Protein AF-0000000068878937 (afdb_homodimer)

Organism: Cordyceps militaris (strain CM01) (NCBI:txid983644)

Secondary structure (DSSP, 8-state):
----EEPPPEEEEEE--SS-GGG-EEEEEEE-TT--GGG-EEEEETTEEEEEEE-TTT--EEEEEEEBSS-EEEEEEEEEE-SSEEEEEEEESS--SSPPS-SBSS-S--TTEEE-TTT---GGGTTTSPP--THHHHHSS---------SSS-HHHHSS--------------------------------/----EEPPPEEEEEE--SS-GGG-EEEEEEE-TT--GGG-EEEEETTEEEEEEE-TTT--EEEEEEEBSS-EEEEEEEEEE-SSEEEEEEEESS--SSPPS-SBSS-S--TTEEE-TTT---GGGTTTSPP--THHHHHSS---------SSS-HHHHSS--------------------------------

Nearest PDB structures (foldseek):
  7krj-assembly1_C  TM=7.757E-01  e=8.322E-11  Homo sapiens
  7l7i-assembly1_E  TM=9.088E-01  e=6.787E-09  Homo sapiens
  2cg9-assembly1_Y  TM=8.662E-01  e=3.992E-08  Saccharomyces cerevisiae
  2kmw-assembly1_A  TM=7.518E-01  e=2.095E-07  Arabidopsis thaliana
  4rzk-assembly1_B  TM=7.897E-01  e=1.081E-05  Saccharolobus solfataricus P2

Foldseek 3Di:
DPQPEDEFAKEKAAFAAQPDQLRGWMKIKTWDAQWDPVFWDWDDAQFKIWIWTAHPVVRHIYIDIAGFLGTFDPVPKDWDDDNTIIIIITGGPHHDLDDDPDGGNDPDDDPRYYYDPVPYDDSVCSVVDDDDDPVCVNVVVPPDPVVVCPVVPPVVVVVVPPPPPCPDPPDPPCPCPPPPPPPPPDPDPPDD/DPQPEDEFAKEKAAFAAQPDQLRGWMKIKTWDAQWDPVFWDWDDDQFKIWIWTAHPVVRHIYIDIAGFLGTFDPVPKDWDDDNTIIIIITGGPHHDLDDDPDGGNDPDDDPRYYYDPVPYDDSVCSVVDDDDDPVCVNVVVPPDCVVVCPVPPPVVVVVPPPPPPCPDDPDPPPPPPPPPPPPPDDDDPPDD

Structure (mmCIF, N/CA/C/O backbone):
data_AF-0000000068878937-model_v1
#
loop_
_entity.id
_entity.type
_entity.pdbx_description
1 polymer 'Hsp90 binding co-chaperone Sba1'
#
loop_
_atom_site.group_PDB
_atom_site.id
_atom_site.type_symbol
_atom_site.label_atom_id
_atom_site.label_alt_id
_atom_site.label_comp_id
_atom_site.label_asym_id
_atom_site.label_entity_id
_atom_site.label_seq_id
_atom_site.pdbx_PDB_ins_code
_atom_site.Cartn_x
_atom_site.Cartn_y
_atom_site.Cartn_z
_atom_site.occupancy
_atom_site.B_iso_or_equiv
_atom_site.auth_seq_id
_atom_site.auth_comp_id
_atom_site.auth_asym_id
_atom_site.auth_atom_id
_atom_site.pdbx_PDB_model_num
ATOM 1 N N . MET A 1 1 ? 14.227 -43.875 -1.81 1 42.5 1 MET A N 1
ATOM 2 C CA . MET A 1 1 ? 14.805 -42.656 -1.199 1 42.5 1 MET A CA 1
ATOM 3 C C . MET A 1 1 ? 13.727 -41.656 -0.838 1 42.5 1 MET A C 1
ATOM 5 O O . MET A 1 1 ? 12.727 -41.531 -1.551 1 42.5 1 MET A O 1
ATOM 9 N N . SER A 1 2 ? 13.266 -41.438 0.214 1 48.59 2 SER A N 1
ATOM 10 C CA . SER A 1 2 ? 12.219 -40.531 0.696 1 48.59 2 SER A CA 1
ATOM 11 C C . SER A 1 2 ? 12.266 -39.188 -0.007 1 48.59 2 SER A C 1
ATOM 13 O O . SER A 1 2 ? 13.297 -38.5 0.027 1 48.59 2 SER A O 1
ATOM 15 N N . THR A 1 3 ? 11.711 -39 -1.176 1 62.22 3 THR A N 1
ATOM 16 C CA . THR A 1 3 ? 11.898 -37.844 -2.02 1 62.22 3 THR A CA 1
ATOM 17 C C . THR A 1 3 ? 11.625 -36.562 -1.232 1 62.22 3 THR A C 1
ATOM 19 O O . THR A 1 3 ? 10.562 -36.406 -0.626 1 62.22 3 THR A O 1
ATOM 22 N N . GLU A 1 4 ? 12.688 -36.062 -0.602 1 82.06 4 GLU A N 1
ATOM 23 C CA . GLU A 1 4 ? 12.648 -34.812 0.145 1 82.06 4 GLU A CA 1
ATOM 24 C C . GLU A 1 4 ? 11.797 -33.75 -0.575 1 82.06 4 GLU A C 1
ATOM 26 O O . GLU A 1 4 ? 11.852 -33.656 -1.802 1 82.06 4 GLU A O 1
ATOM 31 N N . THR A 1 5 ? 10.672 -33.438 0.013 1 95.19 5 THR A N 1
ATOM 32 C CA . THR A 1 5 ? 9.758 -32.406 -0.514 1 95.19 5 THR A CA 1
ATOM 33 C C . THR A 1 5 ? 10.344 -31.016 -0.334 1 95.19 5 THR A C 1
ATOM 35 O O . THR A 1 5 ? 10.781 -30.656 0.76 1 95.19 5 THR A O 1
ATOM 38 N N . ALA A 1 6 ? 10.57 -30.344 -1.414 1 96.88 6 ALA A N 1
ATOM 39 C CA . ALA A 1 6 ? 11.094 -28.984 -1.376 1 96.88 6 ALA A CA 1
ATOM 40 C C . ALA A 1 6 ? 9.961 -27.953 -1.506 1 96.88 6 ALA A C 1
ATOM 42 O O . ALA A 1 6 ? 8.969 -28.203 -2.189 1 96.88 6 ALA A O 1
ATOM 43 N N . THR A 1 7 ? 10.094 -26.828 -0.8 1 98.44 7 THR A N 1
ATOM 44 C CA . THR A 1 7 ? 9.195 -25.703 -0.99 1 98.44 7 THR A CA 1
ATOM 45 C C . THR A 1 7 ? 9.633 -24.859 -2.18 1 98.44 7 THR A C 1
ATOM 47 O O . THR A 1 7 ? 10.766 -24.359 -2.217 1 98.44 7 THR A O 1
ATOM 50 N N . PRO A 1 8 ? 8.875 -24.703 -3.16 1 98.75 8 PRO A N 1
ATOM 51 C CA . PRO A 1 8 ? 9.281 -23.922 -4.332 1 98.75 8 PRO A CA 1
ATOM 52 C C . PRO A 1 8 ? 9.344 -22.422 -4.047 1 98.75 8 PRO A C 1
ATOM 54 O O . PRO A 1 8 ? 8.688 -21.938 -3.121 1 98.75 8 PRO A O 1
ATOM 57 N N . GLU A 1 9 ? 10.164 -21.75 -4.805 1 98.81 9 GLU A N 1
ATOM 58 C CA . GLU A 1 9 ? 10.125 -20.297 -4.781 1 98.81 9 GLU A CA 1
ATOM 59 C C . GLU A 1 9 ? 8.805 -19.766 -5.324 1 98.81 9 GLU A C 1
ATOM 61 O O . GLU A 1 9 ? 8.297 -20.266 -6.332 1 98.81 9 GLU A O 1
ATOM 66 N N . VAL A 1 10 ? 8.234 -18.828 -4.66 1 98.94 10 VAL A N 1
ATOM 67 C CA . VAL A 1 10 ? 6.992 -18.188 -5.086 1 98.94 10 VAL A CA 1
ATOM 68 C C . VAL A 1 10 ? 7.211 -16.688 -5.262 1 98.94 10 VAL A C 1
ATOM 70 O O . VAL A 1 10 ? 7.738 -16.031 -4.371 1 98.94 10 VAL A O 1
ATOM 73 N N . LEU A 1 11 ? 6.914 -16.156 -6.441 1 98.88 11 LEU A N 1
ATOM 74 C CA . LEU A 1 11 ? 6.895 -14.719 -6.711 1 98.88 11 LEU A CA 1
ATOM 75 C C . LEU A 1 11 ? 5.465 -14.203 -6.84 1 98.88 11 LEU A C 1
ATOM 77 O O . LEU A 1 11 ? 4.594 -14.906 -7.363 1 98.88 11 LEU A O 1
ATOM 81 N N . TRP A 1 12 ? 5.281 -12.992 -6.398 1 98.75 12 TRP A N 1
ATOM 82 C CA . TRP A 1 12 ? 3.926 -12.469 -6.535 1 98.75 12 TRP A CA 1
ATOM 83 C C . TRP A 1 12 ? 3.947 -10.969 -6.797 1 98.75 12 TRP A C 1
ATOM 85 O O . TRP A 1 12 ? 4.93 -10.289 -6.484 1 98.75 12 TRP A O 1
ATOM 95 N N . ALA A 1 13 ? 2.922 -10.469 -7.395 1 98.06 13 ALA A N 1
ATOM 96 C CA . ALA A 1 13 ? 2.578 -9.07 -7.605 1 98.06 13 ALA A CA 1
ATOM 97 C C . ALA A 1 13 ? 1.064 -8.867 -7.625 1 98.06 13 ALA A C 1
ATOM 99 O O . ALA A 1 13 ? 0.305 -9.836 -7.559 1 98.06 13 ALA A O 1
ATOM 100 N N . GLN A 1 14 ? 0.661 -7.633 -7.637 1 97.81 14 GLN A N 1
ATOM 101 C CA . GLN A 1 14 ? -0.786 -7.445 -7.617 1 97.81 14 GLN A CA 1
ATOM 102 C C . GLN A 1 14 ? -1.183 -6.164 -8.344 1 97.81 14 GLN A C 1
ATOM 104 O O . GLN A 1 14 ? -0.326 -5.344 -8.68 1 97.81 14 GLN A O 1
ATOM 109 N N . ARG A 1 15 ? -2.41 -6.129 -8.695 1 97 15 ARG A N 1
ATOM 110 C CA . ARG A 1 15 ? -3.174 -4.965 -9.133 1 97 15 ARG A CA 1
ATOM 111 C C . ARG A 1 15 ? -4.477 -4.84 -8.352 1 97 15 ARG A C 1
ATOM 113 O O . ARG A 1 15 ? -5.016 -5.84 -7.871 1 97 15 ARG A O 1
ATOM 120 N N . SER A 1 16 ? -4.84 -3.562 -8.141 1 96.88 16 SER A N 1
ATOM 121 C CA . SER A 1 16 ? -6.105 -3.318 -7.457 1 96.88 16 SER A CA 1
ATOM 122 C C . SER A 1 16 ? -6.922 -2.246 -8.172 1 96.88 16 SER A C 1
ATOM 124 O O . SER A 1 16 ? -6.367 -1.263 -8.664 1 96.88 16 SER A O 1
ATOM 126 N N . SER A 1 17 ? -8.18 -2.518 -8.266 1 95.25 17 SER A N 1
ATOM 127 C CA . SER A 1 17 ? -9.117 -1.57 -8.859 1 95.25 17 SER A CA 1
ATOM 128 C C . SER A 1 17 ? -10.484 -1.65 -8.188 1 95.25 17 SER A C 1
ATOM 130 O O . SER A 1 17 ? -11 -2.744 -7.941 1 95.25 17 SER A O 1
ATOM 132 N N . SER A 1 18 ? -11.023 -0.519 -7.934 1 94.69 18 SER A N 1
ATOM 133 C CA . SER A 1 18 ? -12.352 -0.463 -7.328 1 94.69 18 SER A CA 1
ATOM 134 C C . SER A 1 18 ? -13.445 -0.566 -8.391 1 94.69 18 SER A C 1
ATOM 136 O O . SER A 1 18 ? -14.625 -0.743 -8.055 1 94.69 18 SER A O 1
ATOM 138 N N . SER A 1 19 ? -13.094 -0.521 -9.656 1 94.19 19 SER A N 1
ATOM 139 C CA . SER A 1 19 ? -14.141 -0.385 -10.664 1 94.19 19 SER A CA 1
ATOM 140 C C . SER A 1 19 ? -13.938 -1.369 -11.812 1 94.19 19 SER A C 1
ATOM 142 O O . SER A 1 19 ? -14.867 -1.636 -12.578 1 94.19 19 SER A O 1
ATOM 144 N N . ASP A 1 20 ? -12.781 -1.894 -12.031 1 94.44 20 ASP A N 1
ATOM 145 C CA . ASP A 1 20 ? -12.461 -2.779 -13.148 1 94.44 20 ASP A CA 1
ATOM 146 C C . ASP A 1 20 ? -11.922 -4.117 -12.656 1 94.44 20 ASP A C 1
ATOM 148 O O . ASP A 1 20 ? -10.742 -4.219 -12.297 1 94.44 20 ASP A O 1
ATOM 152 N N . ALA A 1 21 ? -12.641 -5.152 -12.711 1 94.94 21 ALA A N 1
ATOM 153 C CA . ALA A 1 21 ? -12.266 -6.48 -12.219 1 94.94 21 ALA A CA 1
ATOM 154 C C . ALA A 1 21 ? -11.039 -7.008 -12.953 1 94.94 21 ALA A C 1
ATOM 156 O O . ALA A 1 21 ? -10.242 -7.758 -12.383 1 94.94 21 ALA A O 1
ATOM 157 N N . ALA A 1 22 ? -10.82 -6.648 -14.156 1 93.75 22 ALA A N 1
ATOM 158 C CA . ALA A 1 22 ? -9.703 -7.141 -14.953 1 93.75 22 ALA A CA 1
ATOM 159 C C . ALA A 1 22 ? -8.367 -6.613 -14.422 1 93.75 22 ALA A C 1
ATOM 161 O O . ALA A 1 22 ? -7.312 -7.176 -14.711 1 93.75 22 ALA A O 1
ATOM 162 N N . LYS A 1 23 ? -8.461 -5.543 -13.609 1 94 23 LYS A N 1
ATOM 163 C CA . LYS A 1 23 ? -7.27 -4.922 -13.031 1 94 23 LYS A CA 1
ATOM 164 C C . LYS A 1 23 ? -7.191 -5.176 -11.531 1 94 23 LYS A C 1
ATOM 166 O O . LYS A 1 23 ? -6.48 -4.473 -10.812 1 94 23 LYS A O 1
ATOM 171 N N . ASN A 1 24 ? -8.016 -6.109 -11.086 1 97 24 ASN A N 1
ATOM 172 C CA . ASN A 1 24 ? -8.109 -6.441 -9.672 1 97 24 ASN A CA 1
ATOM 173 C C . ASN A 1 24 ? -7.723 -7.895 -9.414 1 97 24 ASN A C 1
ATOM 175 O O . ASN A 1 24 ? -8.594 -8.75 -9.227 1 97 24 ASN A O 1
ATOM 179 N N . PHE A 1 25 ? -6.309 -8.062 -9.328 1 98 25 PHE A N 1
ATOM 180 C CA . PHE A 1 25 ? -5.867 -9.453 -9.258 1 98 25 PHE A CA 1
ATOM 181 C C . PHE A 1 25 ? -4.512 -9.555 -8.57 1 98 25 PHE A C 1
ATOM 183 O O . PHE A 1 25 ? -3.852 -8.539 -8.328 1 98 25 PHE A O 1
ATOM 190 N N . VAL A 1 26 ? -4.176 -10.766 -8.211 1 98.44 26 VAL A N 1
ATOM 191 C CA . VAL A 1 26 ? -2.84 -11.148 -7.758 1 98.44 26 VAL A CA 1
ATOM 192 C C . VAL A 1 26 ? -2.178 -12.039 -8.805 1 98.44 26 VAL A C 1
ATOM 194 O O . VAL A 1 26 ? -2.783 -13.008 -9.281 1 98.44 26 VAL A O 1
ATOM 197 N N . TRP A 1 27 ? -0.936 -11.664 -9.188 1 97.94 27 TRP A N 1
ATOM 198 C CA . TRP A 1 27 ? -0.12 -12.547 -10.016 1 97.94 27 TRP A CA 1
ATOM 199 C C . TRP A 1 27 ? 0.76 -13.445 -9.148 1 97.94 27 TRP A C 1
ATOM 201 O O . TRP A 1 27 ? 1.461 -12.961 -8.258 1 97.94 27 TRP A O 1
ATOM 211 N N . LEU A 1 28 ? 0.695 -14.695 -9.484 1 98.62 28 LEU A N 1
ATOM 212 C CA . LEU A 1 28 ? 1.476 -15.672 -8.734 1 98.62 28 LEU A CA 1
ATOM 213 C C . LEU A 1 28 ? 2.307 -16.547 -9.672 1 98.62 28 LEU A C 1
ATOM 215 O O . LEU A 1 28 ? 1.804 -17.016 -10.695 1 98.62 28 LEU A O 1
ATOM 219 N N . THR A 1 29 ? 3.572 -16.672 -9.352 1 98.75 29 THR A N 1
ATOM 220 C CA . THR A 1 29 ? 4.449 -17.594 -10.07 1 98.75 29 THR A CA 1
ATOM 221 C C . THR A 1 29 ? 5.07 -18.609 -9.109 1 98.75 29 THR A C 1
ATOM 223 O O . THR A 1 29 ? 5.781 -18.234 -8.172 1 98.75 29 THR A O 1
ATOM 226 N N . ILE A 1 30 ? 4.746 -19.844 -9.273 1 98.88 30 ILE A N 1
ATOM 227 C CA . ILE A 1 30 ? 5.375 -20.922 -8.523 1 98.88 30 ILE A CA 1
ATOM 228 C C . ILE A 1 30 ? 6.473 -21.562 -9.375 1 98.88 30 ILE A C 1
ATOM 230 O O . ILE A 1 30 ? 6.195 -22.141 -10.43 1 98.88 30 ILE A O 1
ATOM 234 N N . SER A 1 31 ? 7.742 -21.5 -8.961 1 98.81 31 SER A N 1
ATOM 235 C CA . SER A 1 31 ? 8.891 -22.016 -9.711 1 98.81 31 SER A CA 1
ATOM 236 C C . SER A 1 31 ? 9.07 -23.516 -9.492 1 98.81 31 SER A C 1
ATOM 238 O O . SER A 1 31 ? 9.602 -23.938 -8.469 1 98.81 31 SER A O 1
ATOM 240 N N . VAL A 1 32 ? 8.703 -24.281 -10.523 1 98.5 32 VAL A N 1
ATOM 241 C CA . VAL A 1 32 ? 8.758 -25.734 -10.438 1 98.5 32 VAL A CA 1
ATOM 242 C C . VAL A 1 32 ? 9.258 -26.312 -11.766 1 98.5 32 VAL A C 1
ATOM 244 O O . VAL A 1 32 ? 8.484 -26.922 -12.508 1 98.5 32 VAL A O 1
ATOM 247 N N . PRO A 1 33 ? 10.586 -26.25 -11.977 1 97.94 33 PRO A N 1
ATOM 248 C CA . PRO A 1 33 ? 11.133 -26.688 -13.266 1 97.94 33 PRO A CA 1
ATOM 249 C C . PRO A 1 33 ? 10.852 -28.156 -13.562 1 97.94 33 PRO A C 1
ATOM 251 O O . PRO A 1 33 ? 10.977 -29 -12.672 1 97.94 33 PRO A O 1
ATOM 254 N N . ASP A 1 34 ? 10.438 -28.438 -14.742 1 97.38 34 ASP A N 1
ATOM 255 C CA . ASP A 1 34 ? 10.32 -29.766 -15.344 1 97.38 34 ASP A CA 1
ATOM 256 C C . ASP A 1 34 ? 9.266 -30.609 -14.625 1 97.38 34 ASP A C 1
ATOM 258 O O . ASP A 1 34 ? 9.43 -31.812 -14.484 1 97.38 34 ASP A O 1
ATOM 262 N N . VAL A 1 35 ? 8.273 -29.938 -14.109 1 97.88 35 VAL A N 1
ATOM 263 C CA . VAL A 1 35 ? 7.113 -30.656 -13.602 1 97.88 35 VAL A CA 1
ATOM 264 C C . VAL A 1 35 ? 6.086 -30.828 -14.719 1 97.88 35 VAL A C 1
ATOM 266 O O . VAL A 1 35 ? 5.57 -29.844 -15.258 1 97.88 35 VAL A O 1
ATOM 269 N N . PRO A 1 36 ? 5.797 -32.031 -15.031 1 97.25 36 PRO A N 1
ATOM 270 C CA . PRO A 1 36 ? 4.812 -32.25 -16.094 1 97.25 36 PRO A CA 1
ATOM 271 C C . PRO A 1 36 ? 3.396 -31.859 -15.672 1 97.25 36 PRO A C 1
ATOM 273 O O . PRO A 1 36 ? 3.041 -31.984 -14.5 1 97.25 36 PRO A O 1
ATOM 276 N N . LYS A 1 37 ? 2.578 -31.406 -16.609 1 95.31 37 LYS A N 1
ATOM 277 C CA . LYS A 1 37 ? 1.218 -30.938 -16.344 1 95.31 37 LYS A CA 1
ATOM 278 C C . LYS A 1 37 ? 0.396 -32.031 -15.656 1 95.31 37 LYS A C 1
ATOM 280 O O . LYS A 1 37 ? -0.391 -31.734 -14.75 1 95.31 37 LYS A O 1
ATOM 285 N N . ASP A 1 38 ? 0.655 -33.312 -16.047 1 95.38 38 ASP A N 1
ATOM 286 C CA . ASP A 1 38 ? -0.14 -34.438 -15.539 1 95.38 38 ASP A CA 1
ATOM 287 C C . ASP A 1 38 ? 0.227 -34.781 -14.094 1 95.38 38 ASP A C 1
ATOM 289 O O . ASP A 1 38 ? -0.508 -35.469 -13.406 1 95.38 38 ASP A O 1
ATOM 293 N N . ASP A 1 39 ? 1.309 -34.188 -13.609 1 96.06 39 ASP A N 1
ATOM 294 C CA . ASP A 1 39 ? 1.733 -34.5 -12.242 1 96.06 39 ASP A CA 1
ATOM 295 C C . ASP A 1 39 ? 1.401 -33.312 -11.305 1 96.06 39 ASP A C 1
ATOM 297 O O . ASP A 1 39 ? 1.686 -33.406 -10.109 1 96.06 39 ASP A O 1
ATOM 301 N N . ILE A 1 40 ? 0.787 -32.375 -11.789 1 97.56 40 ILE A N 1
ATOM 302 C CA . ILE A 1 40 ? 0.45 -31.203 -10.984 1 97.56 40 ILE A CA 1
ATOM 303 C C . ILE A 1 40 ? -0.868 -31.453 -10.25 1 97.56 40 ILE A C 1
ATOM 305 O O . ILE A 1 40 ? -1.874 -31.797 -10.867 1 97.56 40 ILE A O 1
ATOM 309 N N . LYS A 1 41 ? -0.813 -31.344 -8.953 1 98.25 41 LYS A N 1
ATOM 310 C CA . LYS A 1 41 ? -2 -31.266 -8.109 1 98.25 41 LYS A CA 1
ATOM 311 C C . LYS A 1 41 ? -2.15 -29.875 -7.508 1 98.25 41 LYS A C 1
ATOM 313 O O . LYS A 1 41 ? -1.391 -29.484 -6.613 1 98.25 41 LYS A O 1
ATOM 318 N N . LEU A 1 42 ? -3.113 -29.141 -8.016 1 98.44 42 LEU A N 1
ATOM 319 C CA . LEU A 1 42 ? -3.367 -27.766 -7.582 1 98.44 42 LEU A CA 1
ATOM 320 C C . LEU A 1 42 ? -4.785 -27.625 -7.043 1 98.44 42 LEU A C 1
ATOM 322 O O . LEU A 1 42 ? -5.75 -27.984 -7.719 1 98.44 42 LEU A O 1
ATOM 326 N N . ASP A 1 43 ? -4.914 -27.219 -5.777 1 98.62 43 ASP A N 1
ATOM 327 C CA . ASP A 1 43 ? -6.195 -26.953 -5.137 1 98.62 43 ASP A CA 1
ATOM 328 C C . ASP A 1 43 ? -6.348 -25.453 -4.82 1 98.62 43 ASP A C 1
ATOM 330 O O . ASP A 1 43 ? -5.691 -24.938 -3.912 1 98.62 43 ASP A O 1
ATOM 334 N N . LEU A 1 44 ? -7.137 -24.766 -5.562 1 98.75 44 LEU A N 1
ATOM 335 C CA . LEU A 1 44 ? -7.367 -23.344 -5.395 1 98.75 44 LEU A CA 1
ATOM 336 C C . LEU A 1 44 ? -8.703 -23.078 -4.711 1 98.75 44 LEU A C 1
ATOM 338 O O . LEU A 1 44 ? -9.758 -23.469 -5.227 1 98.75 44 LEU A O 1
ATOM 342 N N . LYS A 1 45 ? -8.664 -22.453 -3.529 1 98.75 45 LYS A N 1
ATOM 343 C CA . LYS A 1 45 ? -9.82 -22.062 -2.732 1 98.75 45 LYS A CA 1
ATOM 344 C C . LYS A 1 45 ? -9.883 -20.547 -2.539 1 98.75 45 LYS A C 1
ATOM 346 O O . LYS A 1 45 ? -8.922 -19.844 -2.848 1 98.75 45 LYS A O 1
ATOM 351 N N . PRO A 1 46 ? -10.953 -20.016 -2.043 1 98.81 46 PRO A N 1
ATOM 352 C CA . PRO A 1 46 ? -11.086 -18.562 -1.88 1 98.81 46 PRO A CA 1
ATOM 353 C C . PRO A 1 46 ? -10.016 -17.969 -0.966 1 98.81 46 PRO A C 1
ATOM 355 O O . PRO A 1 46 ? -9.617 -16.812 -1.143 1 98.81 46 PRO A O 1
ATOM 358 N N . THR A 1 47 ? -9.531 -18.75 -0.013 1 98.81 47 THR A N 1
ATOM 359 C CA . THR A 1 47 ? -8.633 -18.156 0.968 1 98.81 47 THR A CA 1
ATOM 360 C C . THR A 1 47 ? -7.281 -18.859 0.971 1 98.81 47 THR A C 1
ATOM 362 O O . THR A 1 47 ? -6.43 -18.562 1.813 1 98.81 47 THR A O 1
ATOM 365 N N . SER A 1 48 ? -7.105 -19.812 -0.016 1 98.88 48 SER A N 1
ATOM 366 C CA . SER A 1 48 ? -5.848 -20.547 0.048 1 98.88 48 SER A CA 1
ATOM 367 C C . SER A 1 48 ? -5.559 -21.266 -1.265 1 98.88 48 SER A C 1
ATOM 369 O O . SER A 1 48 ? -6.461 -21.469 -2.084 1 98.88 48 SER A O 1
ATOM 371 N N . LEU A 1 49 ? -4.301 -21.641 -1.465 1 98.81 49 LEU A N 1
ATOM 372 C CA . LEU A 1 49 ? -3.828 -22.453 -2.58 1 98.81 49 LEU A CA 1
ATOM 373 C C . LEU A 1 49 ? -2.855 -23.516 -2.098 1 98.81 49 LEU A C 1
ATOM 375 O O . LEU A 1 49 ? -1.99 -23.25 -1.264 1 98.81 49 LEU A O 1
ATOM 379 N N . SER A 1 50 ? -3.049 -24.719 -2.609 1 98.88 50 SER A N 1
ATOM 380 C CA . SER A 1 50 ? -2.098 -25.797 -2.389 1 98.88 50 SER A CA 1
ATOM 381 C C . SER A 1 50 ? -1.588 -26.359 -3.711 1 98.88 50 SER A C 1
ATOM 383 O O . SER A 1 50 ? -2.365 -26.562 -4.648 1 98.88 50 SER A O 1
ATOM 385 N N . PHE A 1 51 ? 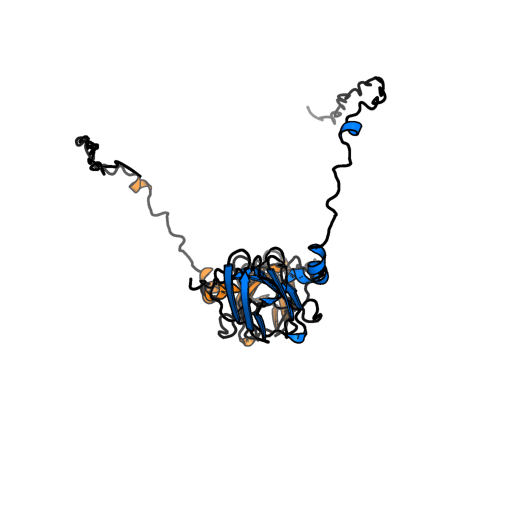-0.309 -26.594 -3.773 1 98.88 51 PHE A N 1
ATOM 386 C CA . PHE A 1 51 ? 0.319 -27.141 -4.969 1 98.88 51 PHE A CA 1
ATOM 387 C C . PHE A 1 51 ? 1.256 -28.281 -4.605 1 98.88 51 PHE A C 1
ATOM 389 O O . PHE A 1 51 ? 2 -28.203 -3.629 1 98.88 51 PHE A O 1
ATOM 396 N N . THR A 1 52 ? 1.151 -29.375 -5.426 1 98.62 52 THR A N 1
ATOM 397 C CA . THR A 1 52 ? 2.105 -30.469 -5.371 1 98.62 52 THR A CA 1
ATOM 398 C C . THR A 1 52 ? 2.463 -30.953 -6.777 1 98.62 52 THR A C 1
ATOM 400 O O . THR A 1 52 ? 1.588 -31.078 -7.633 1 98.62 52 THR A O 1
ATOM 403 N N . GLY A 1 53 ? 3.729 -31.156 -7.027 1 98.19 53 GLY A N 1
ATOM 404 C CA . GLY A 1 53 ? 4.203 -31.719 -8.281 1 98.19 53 GLY A CA 1
ATOM 405 C C . GLY A 1 53 ? 5.621 -32.25 -8.203 1 98.19 53 GLY A C 1
ATOM 406 O O . GLY A 1 53 ? 6.387 -31.859 -7.32 1 98.19 53 GLY A O 1
ATOM 407 N N . THR A 1 54 ? 5.918 -33.125 -9.094 1 97.38 54 THR A N 1
ATOM 408 C CA . THR A 1 54 ? 7.242 -33.75 -9.094 1 97.38 54 THR A CA 1
ATOM 409 C C . THR A 1 54 ? 7.957 -33.5 -10.414 1 97.38 54 THR A C 1
ATOM 411 O O . THR A 1 54 ? 7.402 -33.781 -11.484 1 97.38 54 THR A O 1
ATOM 41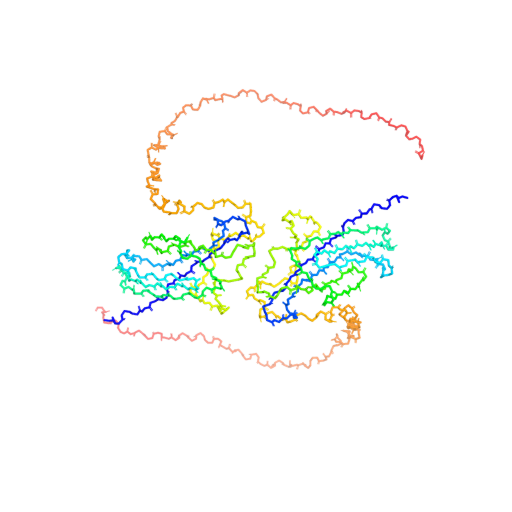4 N N . SER A 1 55 ? 9.172 -32.969 -10.266 1 96.38 55 SER A N 1
ATOM 415 C CA . SER A 1 55 ? 10 -32.781 -11.445 1 96.38 55 SER A CA 1
ATOM 416 C C . SER A 1 55 ? 10.453 -34.094 -12.047 1 96.38 55 SER A C 1
ATOM 418 O O . SER A 1 55 ? 11.008 -34.938 -11.336 1 96.38 55 SER A O 1
ATOM 420 N N . GLY A 1 56 ? 10.281 -34.25 -13.336 1 93 56 GLY A N 1
ATOM 421 C CA . GLY A 1 56 ? 10.734 -35.469 -14.023 1 93 56 GLY A CA 1
ATOM 422 C C . GLY A 1 56 ? 12.242 -35.531 -14.156 1 93 56 GLY A C 1
ATOM 423 O O . GLY A 1 56 ? 12.828 -36.625 -14.062 1 93 56 GLY A O 1
ATOM 424 N N . THR A 1 57 ? 12.883 -34.438 -14.312 1 93.56 57 THR A N 1
ATOM 425 C CA . THR A 1 57 ? 14.32 -34.375 -14.562 1 93.56 57 THR A CA 1
ATOM 426 C C . THR A 1 57 ? 15.094 -34.344 -13.242 1 93.56 57 THR A C 1
ATOM 428 O O . THR A 1 57 ? 16.047 -35.125 -13.062 1 93.56 57 THR A O 1
ATOM 431 N N . LEU A 1 58 ? 14.578 -33.656 -12.289 1 92.69 58 LEU A N 1
ATOM 432 C CA . LEU A 1 58 ? 15.289 -33.469 -11.031 1 92.69 58 LEU A CA 1
ATOM 433 C C . LEU A 1 58 ? 14.875 -34.5 -10 1 92.69 58 LEU A C 1
ATOM 435 O O . LEU A 1 58 ? 15.516 -34.656 -8.961 1 92.69 58 LEU A O 1
ATOM 439 N N . LYS A 1 59 ? 13.805 -35.156 -10.289 1 92.88 59 LYS A N 1
ATOM 440 C CA . LYS A 1 59 ? 13.258 -36.156 -9.359 1 92.88 59 LYS A CA 1
ATOM 441 C C . LYS A 1 59 ? 12.992 -35.531 -7.992 1 92.88 59 LYS A C 1
ATOM 443 O O . LYS A 1 59 ? 13.242 -36.156 -6.957 1 92.88 59 LYS A O 1
ATOM 448 N N . ARG A 1 60 ? 12.594 -34.312 -8.008 1 95 60 ARG A N 1
ATOM 449 C CA . ARG A 1 60 ? 12.297 -33.531 -6.805 1 95 60 ARG A CA 1
ATOM 450 C C . ARG A 1 60 ? 10.805 -33.25 -6.684 1 95 60 ARG A C 1
ATOM 452 O O . ARG A 1 60 ? 10.172 -32.781 -7.637 1 95 60 ARG A O 1
ATOM 459 N N . LYS A 1 61 ? 10.273 -33.594 -5.523 1 97.56 61 LYS A N 1
ATOM 460 C CA . LYS A 1 61 ? 8.883 -33.281 -5.219 1 97.56 61 LYS A CA 1
ATOM 461 C C . LYS A 1 61 ? 8.75 -31.875 -4.629 1 97.56 61 LYS A C 1
ATOM 463 O O . LYS A 1 61 ? 9.523 -31.5 -3.744 1 97.56 61 LYS A O 1
ATOM 468 N N . TYR A 1 62 ? 7.852 -31.094 -5.141 1 98.56 62 TYR A N 1
ATOM 469 C CA . TYR A 1 62 ? 7.555 -29.75 -4.645 1 98.56 62 TYR A CA 1
ATOM 470 C C . TYR A 1 62 ? 6.199 -29.719 -3.949 1 98.56 62 TYR A C 1
ATOM 472 O O . TYR A 1 62 ? 5.254 -30.391 -4.383 1 98.56 62 TYR A O 1
ATOM 480 N N . HIS A 1 63 ? 6.152 -28.922 -2.859 1 98.75 63 HIS A N 1
ATOM 481 C CA . HIS A 1 63 ? 4.883 -28.688 -2.178 1 98.75 63 HIS A CA 1
ATOM 482 C C . HIS A 1 63 ? 4.859 -27.297 -1.535 1 98.75 63 HIS A C 1
ATOM 484 O O . HIS A 1 63 ? 5.855 -26.859 -0.955 1 98.75 63 HIS A O 1
ATOM 490 N N . VAL A 1 64 ? 3.691 -26.625 -1.637 1 98.81 64 VAL A N 1
ATOM 491 C CA . VAL A 1 64 ? 3.537 -25.344 -0.959 1 98.81 64 VAL A CA 1
ATOM 492 C C . VAL A 1 64 ? 2.059 -25.078 -0.682 1 98.81 64 VAL A C 1
ATOM 494 O O . VAL A 1 64 ? 1.194 -25.453 -1.48 1 98.81 64 VAL A O 1
ATOM 497 N N . VAL A 1 65 ? 1.754 -24.531 0.458 1 98.75 65 VAL A N 1
ATOM 498 C CA . VAL A 1 65 ? 0.427 -24.031 0.822 1 98.75 65 VAL A CA 1
ATOM 499 C C . VAL A 1 65 ? 0.493 -22.547 1.129 1 98.75 65 VAL A C 1
ATOM 501 O O . VAL A 1 65 ? 1.348 -22.094 1.898 1 98.75 65 VAL A O 1
ATOM 504 N N . LEU A 1 66 ? -0.367 -21.828 0.538 1 98.81 66 LEU A N 1
ATOM 505 C CA . LEU A 1 66 ? -0.456 -20.391 0.738 1 98.81 66 LEU A CA 1
ATOM 506 C C . LEU A 1 66 ? -1.816 -20 1.31 1 98.81 66 LEU A C 1
ATOM 508 O O . LEU A 1 66 ? -2.852 -20.281 0.703 1 98.81 66 LEU A O 1
ATOM 512 N N . ASP A 1 67 ? -1.827 -19.375 2.439 1 98.81 67 ASP A N 1
ATOM 513 C CA . ASP A 1 67 ? -3.035 -18.797 3.014 1 98.81 67 ASP A CA 1
ATOM 514 C C . ASP A 1 67 ? -3.109 -17.297 2.725 1 98.81 67 ASP A C 1
ATOM 516 O O . ASP A 1 67 ? -2.373 -16.5 3.32 1 98.81 67 ASP A O 1
ATOM 520 N N . PHE A 1 68 ? -4.051 -16.891 1.924 1 98.81 68 PHE A N 1
ATOM 521 C CA . PHE A 1 68 ? -4.066 -15.547 1.354 1 98.81 68 PHE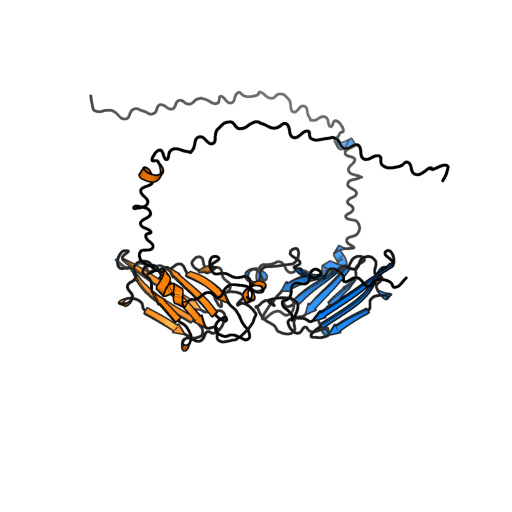 A CA 1
ATOM 522 C C . PHE A 1 68 ? -4.5 -14.523 2.396 1 98.81 68 PHE A C 1
ATOM 524 O O . PHE A 1 68 ? -5.246 -14.844 3.322 1 98.81 68 PHE A O 1
ATOM 531 N N . PHE A 1 69 ? -4.09 -13.297 2.193 1 98.19 69 PHE A N 1
ATOM 532 C CA . PHE A 1 69 ? -4.453 -12.156 3.025 1 98.19 69 PHE A CA 1
ATOM 533 C C . PHE A 1 69 ? -5.957 -11.914 2.992 1 98.19 69 PHE A C 1
ATOM 535 O O . PHE A 1 69 ? -6.574 -11.656 4.027 1 98.19 69 PHE A O 1
ATOM 542 N N . ALA A 1 70 ? -6.52 -12.047 1.776 1 98.38 70 ALA A N 1
ATOM 543 C CA . ALA A 1 70 ? -7.953 -11.852 1.559 1 98.38 70 ALA A CA 1
ATOM 544 C C . ALA A 1 70 ? -8.484 -12.828 0.518 1 98.38 70 ALA A C 1
ATOM 546 O O . ALA A 1 70 ? -7.738 -13.648 -0.011 1 98.38 70 ALA A O 1
ATOM 547 N N . GLU A 1 71 ? -9.695 -12.773 0.238 1 98.88 71 GLU A N 1
ATOM 548 C CA . GLU A 1 71 ? -10.359 -13.781 -0.594 1 98.88 71 GLU A CA 1
ATOM 549 C C . GLU A 1 71 ? -10.117 -13.508 -2.076 1 98.88 71 GLU A C 1
ATOM 551 O O . GLU A 1 71 ? -10.086 -12.352 -2.508 1 98.88 71 GLU A O 1
ATOM 556 N N . ILE A 1 72 ? -10.039 -14.602 -2.826 1 98.88 72 ILE A N 1
ATOM 557 C CA . ILE A 1 72 ? -10.039 -14.562 -4.285 1 98.88 72 ILE A CA 1
ATOM 558 C C . ILE A 1 72 ? -11.266 -15.289 -4.82 1 98.88 72 ILE A C 1
ATOM 560 O O . ILE A 1 72 ? -12.023 -15.898 -4.055 1 98.88 72 ILE A O 1
ATOM 564 N N . ASP A 1 73 ? -11.547 -15.133 -6.102 1 98.75 73 ASP A N 1
ATOM 565 C CA . ASP A 1 73 ? -12.562 -15.906 -6.812 1 98.75 73 ASP A CA 1
ATOM 566 C C . ASP A 1 73 ? -11.93 -17 -7.656 1 98.75 73 ASP A C 1
ATOM 568 O O . ASP A 1 73 ? -11.422 -16.734 -8.75 1 98.75 73 ASP A O 1
ATOM 572 N N . PRO A 1 74 ? -11.969 -18.188 -7.203 1 98.5 74 PRO A N 1
ATOM 573 C CA . PRO A 1 74 ? -11.312 -19.281 -7.945 1 98.5 74 PRO A CA 1
ATOM 574 C C . PRO A 1 74 ? -11.875 -19.453 -9.352 1 98.5 74 PRO A C 1
ATOM 576 O O . PRO A 1 74 ? -11.141 -19.797 -10.281 1 98.5 74 PRO A O 1
ATOM 579 N N . ALA A 1 75 ? -13.133 -19.125 -9.523 1 98 75 ALA A N 1
ATOM 580 C CA . ALA A 1 75 ? -13.789 -19.344 -10.812 1 98 75 ALA A CA 1
ATOM 581 C C . ALA A 1 75 ? -13.281 -18.359 -11.859 1 98 75 ALA A C 1
ATOM 583 O O . ALA A 1 75 ? -13.242 -18.672 -13.047 1 98 75 ALA A O 1
ATOM 584 N N . GLU A 1 76 ? -12.883 -17.188 -11.438 1 97.62 76 GLU A N 1
ATOM 585 C CA . GLU A 1 76 ? -12.438 -16.156 -12.359 1 97.62 76 GLU A CA 1
ATOM 586 C C . GLU A 1 76 ? -10.914 -16.109 -12.438 1 97.62 76 GLU A C 1
ATOM 588 O O . GLU A 1 76 ? -10.344 -15.227 -13.094 1 97.62 76 GLU A O 1
ATOM 593 N N . SER A 1 77 ? -10.281 -17.031 -11.758 1 97.94 77 SER A N 1
ATOM 594 C CA . SER A 1 77 ? -8.828 -17.109 -11.766 1 97.94 77 SER A CA 1
ATOM 595 C C . SER A 1 77 ? -8.328 -18 -12.906 1 97.94 77 SER A C 1
ATOM 597 O O . SER A 1 77 ? -9.039 -18.891 -13.367 1 97.94 77 SER A O 1
ATOM 599 N N . LYS A 1 78 ? -7.121 -17.672 -13.391 1 97.12 78 LYS A N 1
ATOM 600 C CA . LYS A 1 78 ? -6.539 -18.375 -14.531 1 97.12 78 LYS A CA 1
ATOM 601 C C . LYS A 1 78 ? -5.195 -19 -14.172 1 97.12 78 LYS A C 1
ATOM 603 O O . LYS A 1 78 ? -4.387 -18.375 -13.469 1 97.12 78 LYS A O 1
ATOM 608 N N . ILE A 1 79 ? -4.984 -20.203 -14.68 1 96.94 79 ILE A N 1
ATOM 609 C CA . ILE A 1 79 ? -3.758 -20.938 -14.406 1 96.94 79 ILE A CA 1
ATOM 610 C C . ILE A 1 79 ? -3.031 -21.234 -15.719 1 96.94 79 ILE A C 1
ATOM 612 O O . ILE A 1 79 ? -3.643 -21.703 -16.672 1 96.94 79 ILE A O 1
ATOM 616 N N . ASN A 1 80 ? -1.777 -20.922 -15.805 1 96.5 80 ASN A N 1
ATOM 617 C CA . ASN A 1 80 ? -0.913 -21.219 -16.938 1 96.5 80 ASN A CA 1
ATOM 618 C C . ASN A 1 80 ? 0.317 -22.016 -16.531 1 96.5 80 ASN A C 1
ATOM 620 O O . ASN A 1 80 ? 1.105 -21.562 -15.695 1 96.5 80 ASN A O 1
ATOM 624 N N . HIS A 1 81 ? 0.468 -23.203 -17.094 1 97.25 81 HIS A N 1
ATOM 625 C CA . HIS A 1 81 ? 1.602 -24.078 -16.812 1 97.25 81 HIS A CA 1
ATOM 626 C C . HIS A 1 81 ? 2.672 -23.969 -17.891 1 97.25 81 HIS A C 1
ATOM 628 O O . HIS A 1 81 ? 2.357 -23.984 -19.078 1 97.25 81 HIS A O 1
ATOM 634 N N . THR A 1 82 ? 3.945 -23.75 -17.484 1 96.31 82 THR A N 1
ATOM 635 C CA . THR A 1 82 ? 5.102 -23.797 -18.359 1 96.31 82 THR A CA 1
ATOM 636 C C . THR A 1 82 ? 6.09 -24.875 -17.906 1 96.31 82 THR A C 1
ATOM 638 O O . THR A 1 82 ? 5.848 -25.578 -16.922 1 96.31 82 THR A O 1
ATOM 641 N N . ALA A 1 83 ? 7.18 -24.984 -18.656 1 95.94 83 ALA A N 1
ATOM 642 C CA . ALA A 1 83 ? 8.219 -25.938 -18.297 1 95.94 83 ALA A CA 1
ATOM 643 C C . ALA A 1 83 ? 8.891 -25.547 -16.984 1 95.94 83 ALA A C 1
ATOM 645 O O . ALA A 1 83 ? 9.406 -26.406 -16.266 1 95.94 83 ALA A O 1
ATOM 646 N N . LYS A 1 84 ? 8.828 -24.281 -16.641 1 97.44 84 LYS A N 1
ATOM 647 C CA . LYS A 1 84 ? 9.594 -23.797 -15.5 1 97.44 84 LYS A CA 1
ATOM 648 C C . LYS A 1 84 ? 8.672 -23.438 -14.336 1 97.44 84 LYS A C 1
ATOM 650 O O . LYS A 1 84 ? 9.078 -23.516 -13.172 1 97.44 84 LYS A O 1
ATOM 655 N N . ASN A 1 85 ? 7.453 -23.094 -14.695 1 97.94 85 ASN A N 1
ATOM 656 C CA . ASN A 1 85 ? 6.613 -22.438 -13.703 1 97.94 85 ASN A CA 1
ATOM 657 C C . ASN A 1 85 ? 5.16 -22.875 -13.812 1 97.94 85 ASN A C 1
ATOM 659 O O . ASN A 1 85 ? 4.73 -23.359 -14.859 1 97.94 85 ASN A O 1
ATOM 663 N N . VAL A 1 86 ? 4.43 -22.734 -12.695 1 98.25 86 VAL A N 1
ATOM 664 C CA . VAL A 1 86 ? 2.98 -22.547 -12.711 1 98.25 86 VAL A CA 1
ATOM 665 C C . VAL A 1 86 ? 2.641 -21.078 -12.445 1 98.25 86 VAL A C 1
ATOM 667 O O . VAL A 1 86 ? 2.961 -20.547 -11.383 1 98.25 86 VAL A O 1
ATOM 670 N N . GLU A 1 87 ? 2.104 -20.406 -13.414 1 97.94 87 GLU A N 1
ATOM 671 C CA . GLU A 1 87 ? 1.689 -19 -13.312 1 97.94 87 GLU A CA 1
ATOM 672 C C . GLU A 1 87 ? 0.183 -18.891 -13.102 1 97.94 87 GLU A C 1
ATOM 674 O O . GLU A 1 87 ? -0.599 -19.531 -13.797 1 97.94 87 GLU A O 1
ATOM 679 N N . ILE A 1 88 ? -0.166 -18.016 -12.156 1 98.38 88 ILE A N 1
ATOM 680 C CA . ILE A 1 88 ? -1.583 -17.922 -11.82 1 98.38 88 ILE A CA 1
ATOM 681 C C . ILE A 1 88 ? -1.99 -16.453 -11.711 1 98.38 88 ILE A C 1
ATOM 683 O O . ILE A 1 88 ? -1.27 -15.648 -11.117 1 98.38 88 ILE A O 1
ATOM 687 N N . LYS A 1 89 ? -3.059 -16.125 -12.328 1 98.06 89 LYS A N 1
ATOM 688 C CA . LYS A 1 89 ? -3.738 -14.852 -12.086 1 98.06 89 LYS A CA 1
ATOM 689 C C . LYS A 1 89 ? -4.949 -15.039 -11.18 1 98.06 89 LYS A C 1
ATOM 691 O O . LYS A 1 89 ? -5.988 -15.539 -11.617 1 98.06 89 LYS A O 1
ATOM 696 N N . LEU A 1 90 ? -4.805 -14.648 -9.961 1 98.69 90 LEU A N 1
ATOM 697 C CA . LEU A 1 90 ? -5.859 -14.789 -8.961 1 98.69 90 LEU A CA 1
ATOM 698 C C . LEU A 1 90 ? -6.777 -13.57 -8.961 1 98.69 90 LEU A C 1
ATOM 700 O O . LEU A 1 90 ? -6.332 -12.461 -8.68 1 98.69 90 LEU A O 1
ATOM 704 N N . GLN A 1 91 ? -8.039 -13.805 -9.219 1 98.69 91 GLN A N 1
ATOM 705 C CA . GLN A 1 91 ? -9.008 -12.711 -9.195 1 98.69 91 GLN A CA 1
ATOM 706 C C . GLN A 1 91 ? -9.383 -12.344 -7.758 1 98.69 91 GLN A C 1
ATOM 708 O O . GLN A 1 91 ? -10 -13.148 -7.055 1 98.69 91 GLN A O 1
ATOM 713 N N . LYS A 1 92 ? -8.945 -11.164 -7.367 1 98.69 92 LYS A N 1
ATOM 714 C CA . LYS A 1 92 ? -9.383 -10.719 -6.047 1 98.69 92 LYS A CA 1
ATOM 715 C C . LYS A 1 92 ? -10.906 -10.609 -5.98 1 98.69 92 LYS A C 1
ATOM 717 O O . LYS A 1 92 ? -11.539 -10.148 -6.93 1 98.69 92 LYS A O 1
ATOM 722 N N . LYS A 1 93 ? -11.484 -10.961 -4.914 1 98.62 93 LYS A N 1
ATOM 723 C CA . LYS A 1 93 ? -12.938 -10.938 -4.766 1 98.62 93 LYS A CA 1
ATOM 724 C C . LYS A 1 93 ? -13.445 -9.516 -4.562 1 98.62 93 LYS A C 1
ATOM 726 O O . LYS A 1 93 ? -14.438 -9.109 -5.18 1 98.62 93 LYS A O 1
ATOM 731 N N . GLU A 1 94 ? -12.766 -8.766 -3.648 1 98.12 94 GLU A N 1
ATOM 732 C CA . GLU A 1 94 ? -13.219 -7.41 -3.338 1 98.12 94 GLU A CA 1
ATOM 733 C C . GLU A 1 94 ? -12.562 -6.383 -4.254 1 98.12 94 GLU A C 1
ATOM 735 O O . GLU A 1 94 ? -11.336 -6.355 -4.379 1 98.12 94 GLU A O 1
ATOM 740 N N . LEU A 1 95 ? -13.398 -5.59 -4.863 1 97.62 95 LEU A N 1
ATOM 741 C CA . LEU A 1 95 ? -12.898 -4.5 -5.695 1 97.62 95 LEU A CA 1
ATOM 742 C C . LEU A 1 95 ? -12.531 -3.293 -4.84 1 97.62 95 LEU A C 1
ATOM 744 O O . LEU A 1 95 ? -13.406 -2.602 -4.32 1 97.62 95 LEU A O 1
ATOM 748 N N . LYS A 1 96 ? -11.172 -3.078 -4.695 1 96 96 LYS A N 1
ATOM 749 C CA . LYS A 1 96 ? -10.648 -1.953 -3.924 1 96 96 LYS A CA 1
ATOM 750 C C . LYS A 1 96 ? -9.445 -1.328 -4.613 1 96 96 LYS A C 1
ATOM 752 O O . LYS A 1 96 ? -8.711 -2.008 -5.34 1 96 96 LYS A O 1
ATOM 757 N N . GLU A 1 97 ? -9.266 -0.145 -4.344 1 94.62 97 GLU A N 1
ATOM 758 C CA . GLU A 1 97 ? -8.062 0.5 -4.855 1 94.62 97 GLU A CA 1
ATOM 759 C C . GLU A 1 97 ? -6.84 0.132 -4.016 1 94.62 97 GLU A C 1
ATOM 761 O O . GLU A 1 97 ? -5.715 0.111 -4.52 1 94.62 97 GLU A O 1
ATOM 766 N N . GLU A 1 98 ? -7.047 -0.154 -2.723 1 96.31 98 GLU A N 1
ATOM 767 C CA . GLU A 1 98 ? -5.977 -0.49 -1.791 1 96.31 98 GLU A CA 1
ATOM 768 C C . GLU A 1 98 ? -5.332 -1.826 -2.15 1 96.31 98 GLU A C 1
ATOM 770 O O . GLU A 1 98 ? -6.027 -2.789 -2.48 1 96.31 98 GLU A O 1
ATOM 775 N N . TYR A 1 99 ? -4.047 -1.855 -2.113 1 97.69 99 TYR A N 1
ATOM 776 C CA . TYR A 1 99 ? -3.312 -3.109 -2.24 1 97.69 99 TYR A CA 1
ATOM 777 C C . TYR A 1 99 ? -3.479 -3.967 -0.992 1 97.69 99 TYR A C 1
ATOM 779 O O . TYR A 1 99 ? -3.699 -3.443 0.103 1 97.69 99 TYR A O 1
ATOM 787 N N . TRP A 1 100 ? -3.482 -5.309 -1.267 1 97.88 100 TRP A N 1
ATOM 788 C CA . TRP A 1 100 ? -3.162 -6.129 -0.106 1 97.88 100 TRP A CA 1
ATOM 789 C C . TRP A 1 100 ? -1.811 -5.738 0.483 1 97.88 100 TRP A C 1
ATOM 791 O O . TRP A 1 100 ? -0.85 -5.504 -0.253 1 97.88 100 TRP A O 1
ATOM 801 N N . PRO A 1 101 ? -1.724 -5.555 1.812 1 96.06 101 PRO A N 1
ATOM 802 C CA . PRO A 1 101 ? -0.414 -5.23 2.381 1 96.06 101 PRO A CA 1
ATOM 803 C C . PRO A 1 101 ? 0.618 -6.332 2.16 1 96.06 101 PRO A C 1
ATOM 805 O O . PRO A 1 101 ? 1.823 -6.078 2.227 1 96.06 101 PRO A O 1
ATOM 808 N N . ARG A 1 102 ? 0.148 -7.594 1.948 1 96.81 102 ARG A N 1
ATOM 809 C CA . ARG A 1 102 ? 0.946 -8.781 1.672 1 96.81 102 ARG A CA 1
ATOM 810 C C . ARG A 1 102 ? 0.091 -9.883 1.061 1 96.81 102 ARG A C 1
ATOM 812 O O . ARG A 1 102 ? -1.14 -9.812 1.087 1 96.81 102 ARG A O 1
ATOM 819 N N . LEU A 1 103 ? 0.742 -10.867 0.521 1 98.38 103 LEU A N 1
ATOM 820 C CA . LEU A 1 103 ? 0.013 -11.953 -0.123 1 98.38 103 LEU A CA 1
ATOM 821 C C . LEU A 1 103 ? -0.703 -12.82 0.911 1 98.38 103 LEU A C 1
ATOM 823 O O . LEU A 1 103 ? -1.815 -13.289 0.668 1 98.38 103 LEU A O 1
ATOM 827 N N . LEU A 1 104 ? -0.034 -13.062 2.062 1 98.31 104 LEU A N 1
ATOM 828 C CA . LEU A 1 104 ? -0.492 -14.078 3.004 1 98.31 104 LEU A CA 1
ATOM 829 C C . LEU A 1 104 ? -1.125 -13.438 4.234 1 98.31 104 LEU A C 1
ATOM 831 O O . LEU A 1 104 ? -0.908 -12.25 4.496 1 98.31 104 LEU A O 1
ATOM 835 N N . LYS A 1 105 ? -1.863 -14.227 4.938 1 96.31 105 LYS A N 1
ATOM 836 C CA . LYS A 1 105 ? -2.51 -13.805 6.176 1 96.31 105 LYS A CA 1
ATOM 837 C C . LYS A 1 105 ? -1.479 -13.414 7.23 1 96.31 105 LYS A C 1
ATOM 839 O O . LYS A 1 105 ? -1.604 -12.367 7.875 1 96.31 105 LYS A O 1
ATOM 844 N N . ASP A 1 106 ? -0.511 -14.312 7.375 1 93.19 106 ASP A N 1
ATOM 845 C CA . ASP A 1 106 ? 0.544 -14.094 8.359 1 93.19 106 ASP A CA 1
ATOM 846 C C . ASP A 1 106 ? 1.599 -13.125 7.82 1 93.19 106 ASP A C 1
ATOM 848 O O . ASP A 1 106 ? 1.974 -13.195 6.648 1 93.19 106 ASP A O 1
ATOM 852 N N . SER A 1 107 ? 2.137 -12.25 8.703 1 91.81 107 SER A N 1
ATOM 853 C CA . SER A 1 107 ? 3.098 -11.234 8.297 1 91.81 107 SER A CA 1
ATOM 854 C C . SER A 1 107 ? 4.527 -11.742 8.414 1 91.81 107 SER A C 1
ATOM 856 O O . SER A 1 107 ? 5.477 -11.023 8.086 1 91.81 107 SER A O 1
ATOM 858 N N . LYS A 1 108 ? 4.668 -12.891 8.852 1 91.75 108 LYS A N 1
ATOM 859 C CA . LYS A 1 108 ? 6.012 -13.445 8.977 1 91.75 108 LYS A CA 1
ATOM 860 C C . LYS A 1 108 ? 6.691 -13.555 7.613 1 91.75 108 LYS A C 1
ATOM 862 O O . LYS A 1 108 ? 6.07 -13.984 6.637 1 91.75 108 LYS A O 1
ATOM 867 N N . ARG A 1 109 ? 7.965 -13.211 7.551 1 92.31 109 ARG A N 1
ATOM 868 C CA . ARG A 1 109 ? 8.734 -13.328 6.312 1 92.31 109 ARG A CA 1
ATOM 869 C C . ARG A 1 109 ? 9 -14.797 5.977 1 92.31 109 ARG A C 1
ATOM 871 O O . ARG A 1 109 ? 9.516 -15.547 6.812 1 92.31 109 ARG A O 1
ATOM 878 N N . LEU A 1 110 ? 8.672 -15.133 4.816 1 96.94 110 LEU A N 1
ATOM 879 C CA . LEU A 1 110 ? 8.93 -16.484 4.316 1 96.94 110 LEU A CA 1
ATOM 880 C C . LEU A 1 110 ? 9.984 -16.469 3.217 1 96.94 110 LEU A C 1
ATOM 882 O O . LEU A 1 110 ? 9.805 -15.805 2.189 1 96.94 110 LEU A O 1
ATOM 886 N N . HIS A 1 111 ? 11.031 -17.156 3.363 1 97.56 111 HIS A N 1
ATOM 887 C CA . HIS A 1 111 ? 12.188 -17.125 2.473 1 97.56 111 HIS A CA 1
ATOM 888 C C . HIS A 1 111 ? 11.789 -17.5 1.049 1 97.56 111 HIS A C 1
ATOM 890 O O . HIS A 1 111 ? 12.414 -17.047 0.086 1 97.56 111 HIS A O 1
ATOM 896 N N . PHE A 1 112 ? 10.844 -18.328 0.908 1 98.69 112 PHE A N 1
ATOM 897 C CA . PHE A 1 112 ? 10.492 -18.828 -0.412 1 98.69 112 PHE A CA 1
ATOM 898 C C . PHE A 1 112 ? 9.555 -17.859 -1.125 1 98.69 112 PHE A C 1
ATOM 900 O O . PHE A 1 112 ? 9.305 -18 -2.326 1 98.69 112 PHE A O 1
ATOM 907 N N . LEU A 1 113 ? 8.977 -16.906 -0.436 1 98.69 113 LEU A N 1
ATOM 908 C CA . LEU A 1 113 ? 7.996 -15.953 -0.967 1 98.69 113 LEU A CA 1
ATOM 909 C C . LEU A 1 113 ? 8.625 -14.586 -1.179 1 98.69 113 LEU A C 1
ATOM 911 O O . LEU A 1 113 ? 9.109 -13.961 -0.228 1 98.69 113 LEU A O 1
ATOM 915 N N . LYS A 1 114 ? 8.594 -14.07 -2.48 1 98.19 114 LYS A N 1
ATOM 916 C CA . LYS A 1 114 ? 9.195 -12.781 -2.818 1 98.19 114 LYS A CA 1
ATOM 917 C C . LYS A 1 114 ? 8.273 -11.969 -3.717 1 98.19 114 LYS A C 1
ATOM 919 O O . LYS A 1 114 ? 7.531 -12.523 -4.523 1 98.19 114 LYS A O 1
ATOM 924 N N . THR A 1 115 ? 8.352 -10.711 -3.594 1 97.75 115 THR A N 1
ATOM 925 C CA . THR A 1 115 ? 7.66 -9.812 -4.516 1 97.75 115 THR A CA 1
ATOM 926 C C . THR A 1 115 ? 8.281 -9.891 -5.91 1 97.75 115 THR A C 1
ATOM 928 O O . THR A 1 115 ? 9.5 -9.922 -6.051 1 97.75 115 THR A O 1
ATOM 931 N N . ASP A 1 116 ? 7.441 -9.977 -6.895 1 98.06 116 ASP A N 1
ATOM 932 C CA . ASP A 1 116 ? 7.879 -9.961 -8.289 1 98.06 116 ASP A CA 1
ATOM 933 C C . ASP A 1 116 ? 8.039 -8.523 -8.789 1 98.06 116 ASP A C 1
ATOM 935 O O . ASP A 1 116 ? 7.117 -7.973 -9.398 1 98.06 116 ASP A O 1
ATOM 939 N N . PHE A 1 117 ? 9.195 -7.977 -8.695 1 97 117 PHE A N 1
ATOM 940 C CA . PHE A 1 117 ? 9.461 -6.578 -9.023 1 97 117 PHE A CA 1
ATOM 941 C C . PHE A 1 117 ? 9.383 -6.352 -10.523 1 97 117 PHE A C 1
ATOM 943 O O . PHE A 1 117 ? 9.227 -5.215 -10.977 1 97 117 PHE A O 1
ATOM 950 N N . ASP A 1 118 ? 9.523 -7.504 -11.375 1 95.31 118 ASP A N 1
ATOM 951 C CA . ASP A 1 118 ? 9.336 -7.387 -12.82 1 95.31 118 ASP A CA 1
ATOM 952 C C . ASP A 1 118 ? 7.879 -7.086 -13.164 1 95.31 118 ASP A C 1
ATOM 954 O O . ASP A 1 118 ? 7.59 -6.508 -14.211 1 95.31 118 ASP A O 1
ATOM 958 N N . LYS A 1 119 ? 6.953 -7.473 -12.297 1 95.44 119 LYS A N 1
ATOM 959 C CA . LYS A 1 119 ? 5.523 -7.34 -12.57 1 95.44 119 LYS A CA 1
ATOM 960 C C . LYS A 1 119 ? 4.883 -6.305 -11.648 1 95.44 119 LYS A C 1
ATOM 962 O O . LYS A 1 119 ? 3.768 -5.848 -11.898 1 95.44 119 LYS A O 1
ATOM 967 N N . TRP A 1 120 ? 5.621 -5.84 -10.656 1 96.44 120 TRP A N 1
ATOM 968 C CA . TRP A 1 120 ? 5.062 -4.93 -9.656 1 96.44 120 TRP A CA 1
ATOM 969 C C . TRP A 1 120 ? 4.875 -3.533 -10.242 1 96.44 120 TRP A C 1
ATOM 971 O O . TRP A 1 120 ? 5.742 -3.035 -10.961 1 96.44 120 TRP A O 1
ATOM 981 N N . VAL A 1 121 ? 3.729 -2.947 -10.062 1 94.81 121 VAL A N 1
ATOM 982 C CA . VAL A 1 121 ? 3.414 -1.549 -10.336 1 94.81 121 VAL A CA 1
ATOM 983 C C . VAL A 1 121 ? 2.975 -0.855 -9.047 1 94.81 121 VAL A C 1
ATOM 985 O O . VAL A 1 121 ? 2.086 -1.343 -8.344 1 94.81 121 VAL A O 1
ATOM 988 N N . ASP A 1 122 ? 3.59 0.29 -8.781 1 91.31 122 ASP A N 1
ATOM 989 C CA . ASP A 1 122 ? 3.227 1.009 -7.562 1 91.31 122 ASP A CA 1
ATOM 990 C C . ASP A 1 122 ? 1.74 1.36 -7.555 1 91.31 122 ASP A C 1
ATOM 992 O O . ASP A 1 122 ? 1.172 1.697 -8.594 1 91.31 122 ASP A O 1
ATOM 996 N N . GLU A 1 123 ? 1.188 1.254 -6.41 1 91.12 123 GLU A N 1
ATOM 997 C CA . GLU A 1 123 ? -0.247 1.429 -6.207 1 91.12 123 GLU A CA 1
ATOM 998 C C . GLU A 1 123 ? -0.736 2.734 -6.828 1 91.12 123 GLU A C 1
ATOM 1000 O O . GLU A 1 123 ? -1.78 2.764 -7.484 1 91.12 123 GLU A O 1
ATOM 1005 N N . ASP A 1 124 ? -0.033 3.844 -6.711 1 86.75 124 ASP A N 1
ATOM 1006 C CA . ASP A 1 124 ? -0.472 5.145 -7.211 1 86.75 124 ASP A CA 1
ATOM 1007 C C . ASP A 1 124 ? -0.221 5.27 -8.711 1 86.75 124 ASP A C 1
ATOM 1009 O O . ASP A 1 124 ? -0.704 6.207 -9.352 1 86.75 124 ASP A O 1
ATOM 1013 N N . GLU A 1 125 ? 0.473 4.293 -9.328 1 89.06 125 GLU A N 1
ATOM 1014 C CA . GLU A 1 125 ? 0.826 4.348 -10.742 1 89.06 125 GLU A CA 1
ATOM 1015 C C . GLU A 1 125 ? 0.055 3.303 -11.547 1 89.06 125 GLU A C 1
ATOM 1017 O O . GLU A 1 125 ? 0.255 3.168 -12.758 1 89.06 125 GLU A O 1
ATOM 1022 N N . GLN A 1 126 ? -0.819 2.588 -10.953 1 91.19 126 GLN A N 1
ATOM 1023 C CA . GLN A 1 126 ? -1.513 1.479 -11.602 1 91.19 126 GLN A CA 1
ATOM 1024 C C . GLN A 1 126 ? -2.332 1.962 -12.797 1 91.19 126 GLN A C 1
ATOM 1026 O O . GLN A 1 126 ? -2.496 1.236 -13.781 1 91.19 126 GLN A O 1
ATOM 1031 N N . ASN A 1 127 ? -2.869 3.139 -12.734 1 85.31 127 ASN A N 1
ATOM 1032 C CA . ASN A 1 127 ? -3.787 3.611 -13.766 1 85.31 127 ASN A CA 1
ATOM 1033 C C . ASN A 1 127 ? -3.041 4.062 -15.016 1 85.31 127 ASN A C 1
ATOM 1035 O O . ASN A 1 127 ? -3.637 4.18 -16.094 1 85.31 127 ASN A O 1
ATOM 1039 N N . GLU A 1 128 ? -1.774 4.223 -14.844 1 83.12 128 GLU A N 1
ATOM 1040 C CA . GLU A 1 128 ? -0.944 4.637 -15.977 1 83.12 128 GLU A CA 1
ATOM 1041 C C . GLU A 1 128 ? -0.159 3.459 -16.547 1 83.12 128 GLU A C 1
ATOM 1043 O O . GLU A 1 128 ? 0.443 3.568 -17.609 1 83.12 128 GLU A O 1
ATOM 1048 N N . ALA A 1 129 ? -0.146 2.406 -15.875 1 80.75 129 ALA A N 1
ATOM 1049 C CA . ALA A 1 129 ? 0.643 1.253 -16.297 1 80.75 129 ALA A CA 1
ATOM 1050 C C . ALA A 1 129 ? -0.018 0.543 -17.484 1 80.75 129 ALA A C 1
ATOM 1052 O O . ALA A 1 129 ? -1.245 0.445 -17.547 1 80.75 129 ALA A O 1
ATOM 1053 N N . PRO A 1 130 ? 0.856 0.186 -18.344 1 78.75 130 PRO A N 1
ATOM 1054 C CA . PRO A 1 130 ? 0.295 -0.572 -19.469 1 78.75 130 PRO A CA 1
ATOM 1055 C C . PRO A 1 130 ? -0.42 -1.845 -19.016 1 78.75 130 PRO A C 1
ATOM 1057 O O . PRO A 1 130 ? -0.048 -2.443 -18 1 78.75 130 PRO A O 1
ATOM 1060 N N . GLU A 1 131 ? -1.523 -2.119 -19.734 1 72.19 131 GLU A N 1
ATOM 1061 C CA . GLU A 1 131 ? -2.264 -3.34 -19.422 1 72.19 131 GLU A CA 1
ATOM 1062 C C . GLU A 1 131 ? -1.412 -4.582 -19.688 1 72.19 131 GLU A C 1
ATOM 1064 O O . GLU A 1 131 ? -0.708 -4.656 -20.688 1 72.19 131 GLU A O 1
ATOM 1069 N N . GLU A 1 132 ? -1.189 -5.297 -18.656 1 63.66 132 GLU A N 1
ATOM 1070 C CA . GLU A 1 132 ? -0.488 -6.562 -18.859 1 63.66 132 GLU A CA 1
ATOM 1071 C C . GLU A 1 132 ? -1.412 -7.617 -19.453 1 63.66 132 GLU A C 1
ATOM 1073 O O . GLU A 1 132 ? -2.559 -7.762 -19.031 1 63.66 132 GLU A O 1
ATOM 1078 N N . ASP A 1 133 ? -1.239 -7.973 -20.672 1 60.72 133 ASP A N 1
ATOM 1079 C CA . ASP A 1 133 ? -2.021 -9.031 -21.312 1 60.72 133 ASP A CA 1
ATOM 1080 C C . ASP A 1 133 ? -1.555 -10.414 -20.844 1 60.72 133 ASP A C 1
ATOM 1082 O O . ASP A 1 133 ? -0.452 -10.844 -21.172 1 60.72 133 ASP A O 1
ATOM 1086 N N . PHE A 1 134 ? -2.211 -10.906 -19.844 1 62.06 134 PHE A N 1
ATOM 1087 C CA . PHE A 1 134 ? -1.951 -12.258 -19.359 1 62.06 134 PHE A CA 1
ATOM 1088 C C . PHE A 1 134 ? -2.105 -13.281 -20.484 1 62.06 134 PHE A C 1
ATOM 1090 O O . PHE A 1 134 ? -1.575 -14.391 -20.391 1 62.06 134 PHE A O 1
ATOM 1097 N N . SER A 1 135 ? -2.908 -12.828 -21.562 1 56.44 135 SER A N 1
ATOM 1098 C CA . SER A 1 135 ? -3.076 -13.75 -22.672 1 56.44 135 SER A CA 1
ATOM 1099 C C . SER A 1 135 ? -1.754 -14 -23.391 1 56.44 135 SER A C 1
ATOM 1101 O O . SER A 1 135 ? -1.57 -15.039 -24.031 1 56.44 135 SER A O 1
ATOM 1103 N N . GLN A 1 136 ? -0.908 -13.062 -23.281 1 52.59 136 GLN A N 1
ATOM 1104 C CA . GLN A 1 136 ? 0.35 -13.172 -24.016 1 52.59 136 GLN A CA 1
ATOM 1105 C C . GLN A 1 136 ? 1.355 -14.031 -23.25 1 52.59 136 GLN A C 1
ATOM 1107 O O . GLN A 1 136 ? 2.346 -14.492 -23.828 1 52.59 136 GLN A O 1
ATOM 1112 N N . PHE A 1 137 ? 1.122 -14.141 -22.047 1 53.41 137 PHE A N 1
ATOM 1113 C CA . PHE A 1 137 ? 2.043 -14.961 -21.266 1 53.41 137 PHE A CA 1
ATOM 1114 C C . PHE A 1 137 ? 2.08 -16.391 -21.812 1 53.41 137 PHE A C 1
ATOM 1116 O O . PHE A 1 137 ? 3.115 -17.047 -21.75 1 53.41 137 PHE A O 1
ATOM 1123 N N . GLY A 1 138 ? 0.969 -16.969 -22.141 1 48.59 138 GLY A N 1
ATOM 1124 C CA . GLY A 1 138 ? 1.01 -18.25 -22.828 1 48.59 138 GLY A CA 1
ATOM 1125 C C . GLY A 1 138 ? 1.705 -18.203 -24.172 1 48.59 138 GLY A C 1
ATOM 1126 O O . GLY A 1 138 ? 2.105 -19.234 -24.703 1 48.59 138 GLY A O 1
ATOM 1127 N N . GLY A 1 139 ? 1.47 -17.094 -24.875 1 44.53 139 GLY A N 1
ATOM 1128 C CA . GLY A 1 139 ? 1.924 -17.016 -26.266 1 44.53 139 GLY A CA 1
ATOM 1129 C C . GLY A 1 139 ? 3.387 -16.625 -26.391 1 44.53 139 GLY A C 1
ATOM 1130 O O . GLY A 1 139 ? 3.969 -16.719 -27.469 1 44.53 139 GLY A O 1
ATOM 1131 N N . MET A 1 140 ? 3.814 -15.828 -25.438 1 46.12 140 MET A N 1
ATOM 1132 C CA . MET A 1 140 ? 5.164 -15.32 -25.672 1 46.12 140 MET A CA 1
ATOM 1133 C C . MET A 1 140 ? 6.203 -16.406 -25.453 1 46.12 140 MET A C 1
ATOM 1135 O O . MET A 1 140 ? 7.402 -16.172 -25.609 1 46.12 140 MET A O 1
ATOM 1139 N N . GLY A 1 141 ? 5.863 -17.359 -24.594 1 43.91 141 GLY A N 1
ATOM 1140 C CA . GLY A 1 141 ? 6.891 -18.391 -24.656 1 43.91 141 GLY A CA 1
ATOM 1141 C C . GLY A 1 141 ? 7.098 -18.922 -26.062 1 43.91 141 GLY A C 1
ATOM 1142 O O . GLY A 1 141 ? 8.094 -19.594 -26.344 1 43.91 141 GLY A O 1
ATOM 1143 N N . GLY A 1 142 ? 5.879 -19.25 -26.734 1 39.03 142 GLY A N 1
ATOM 1144 C CA . GLY A 1 142 ? 6.02 -19.812 -28.062 1 39.03 142 GLY A CA 1
ATOM 1145 C C . GLY A 1 142 ? 6.398 -18.766 -29.109 1 39.03 142 GLY A C 1
ATOM 1146 O O . GLY A 1 142 ? 6.109 -18.938 -30.297 1 39.03 142 GLY A O 1
ATOM 1147 N N . MET A 1 143 ? 6.461 -17.516 -28.766 1 38.38 143 MET A N 1
ATOM 1148 C CA . MET A 1 143 ? 6.996 -16.844 -29.953 1 38.38 143 MET A CA 1
ATOM 1149 C C . MET A 1 143 ? 8.18 -17.625 -30.516 1 38.38 143 MET A C 1
ATOM 1151 O O . MET A 1 143 ? 9.188 -17.828 -29.828 1 38.38 143 MET A O 1
ATOM 1155 N N . PRO A 1 144 ? 7.809 -18.672 -31.344 1 39.19 144 PRO A N 1
ATOM 1156 C CA . PRO A 1 144 ? 8.844 -19.359 -32.125 1 39.19 144 PRO A CA 1
ATOM 1157 C C . PRO A 1 144 ? 10.062 -18.469 -32.375 1 39.19 144 PRO A C 1
ATOM 1159 O O . PRO A 1 144 ? 11.172 -18.797 -31.953 1 39.19 144 PRO A O 1
ATOM 1162 N N . GLY A 1 145 ? 10.211 -18.281 -33.781 1 37.44 145 GLY A N 1
ATOM 1163 C CA . GLY A 1 145 ? 11.227 -18.031 -34.812 1 37.44 145 GLY A CA 1
ATOM 1164 C C . GLY A 1 145 ? 11.773 -16.625 -34.75 1 37.44 145 GLY A C 1
ATOM 1165 O O . GLY A 1 145 ? 12.398 -16.172 -35.719 1 37.44 145 GLY A O 1
ATOM 1166 N N . MET A 1 146 ? 11.258 -15.703 -33.938 1 38.81 146 MET A N 1
ATOM 1167 C CA . MET A 1 146 ? 12.109 -14.578 -34.312 1 38.81 146 MET A CA 1
ATOM 1168 C C . MET A 1 146 ? 13.578 -14.906 -34.062 1 38.81 146 MET A C 1
ATOM 1170 O O . MET A 1 146 ? 14.125 -14.602 -33 1 38.81 146 MET A O 1
ATOM 1174 N N . GLY A 1 147 ? 13.891 -16.203 -33.812 1 38.62 147 GLY A N 1
ATOM 1175 C CA . GLY A 1 147 ? 15.219 -16.609 -34.25 1 38.62 147 GLY A CA 1
ATOM 1176 C C . GLY A 1 147 ? 15.664 -15.93 -35.531 1 38.62 147 GLY A C 1
ATOM 1177 O O . GLY A 1 147 ? 15.25 -16.312 -36.625 1 38.62 147 GLY A O 1
ATOM 1178 N N . GLY A 1 148 ? 15.391 -14.703 -35.625 1 37.31 148 GLY A N 1
ATOM 1179 C CA . GLY A 1 148 ? 15.977 -13.922 -36.719 1 37.31 148 GLY A CA 1
ATOM 1180 C C . GLY A 1 148 ? 17.297 -14.492 -37.219 1 37.31 148 GLY A C 1
ATOM 1181 O O . GLY A 1 148 ? 18.172 -14.812 -36.406 1 37.31 148 GLY A O 1
ATOM 1182 N N . ASP A 1 149 ? 17.234 -15.43 -38.125 1 38.81 149 ASP A N 1
ATOM 1183 C CA . ASP A 1 149 ? 18.25 -15.75 -39.125 1 38.81 149 ASP A CA 1
ATOM 1184 C C . ASP A 1 149 ? 19.109 -14.523 -39.469 1 38.81 149 ASP A C 1
ATOM 1186 O O . ASP A 1 149 ? 18.688 -13.68 -40.25 1 38.81 149 ASP A O 1
ATOM 1190 N N . PHE A 1 150 ? 19.531 -13.805 -38.438 1 44.22 150 PHE A N 1
ATOM 1191 C CA . PHE A 1 150 ? 20.641 -12.883 -38.625 1 44.22 150 PHE A CA 1
ATOM 1192 C C . PHE A 1 150 ? 21.734 -13.531 -39.469 1 44.22 150 PHE A C 1
ATOM 1194 O O . PHE A 1 150 ? 22.828 -12.992 -39.594 1 44.22 150 PHE A O 1
ATOM 1201 N N . GLY A 1 151 ? 21.625 -14.875 -39.594 1 39.81 151 GLY A N 1
ATOM 1202 C CA . GLY A 1 151 ? 22.625 -15.602 -40.375 1 39.81 151 GLY A CA 1
ATOM 1203 C C . GLY A 1 151 ? 22.688 -15.172 -41.812 1 39.81 151 GLY A C 1
ATOM 1204 O O . GLY A 1 151 ? 23.625 -15.539 -42.531 1 39.81 151 GLY A O 1
ATOM 1205 N N . GLY A 1 152 ? 21.5 -15.047 -42.469 1 40.59 152 GLY A N 1
ATOM 1206 C CA . GLY A 1 152 ? 21.562 -14.797 -43.906 1 40.59 152 GLY A CA 1
ATOM 1207 C C . GLY A 1 152 ? 22.125 -13.43 -44.25 1 40.59 152 GLY A C 1
ATOM 1208 O O . GLY A 1 152 ? 22.062 -12.992 -45.406 1 40.59 152 GLY A O 1
ATOM 1209 N N . ILE A 1 153 ? 22.172 -12.5 -43.25 1 41.53 153 ILE A N 1
ATOM 1210 C CA . ILE A 1 153 ? 22.875 -11.281 -43.594 1 41.53 153 ILE A CA 1
ATOM 1211 C C . ILE A 1 153 ? 24.375 -11.562 -43.719 1 41.53 153 ILE A C 1
ATOM 1213 O O . ILE A 1 153 ? 25.016 -11.953 -42.75 1 41.53 153 ILE A O 1
ATOM 1217 N N . ASP A 1 154 ? 24.672 -12.25 -44.812 1 41.66 154 ASP A N 1
ATOM 1218 C CA . ASP A 1 154 ? 26.047 -12.43 -45.25 1 41.66 154 ASP A CA 1
ATOM 1219 C C . ASP A 1 154 ? 26.859 -11.156 -45.031 1 41.66 154 ASP A C 1
ATOM 1221 O O . ASP A 1 154 ? 26.75 -10.203 -45.812 1 41.66 154 ASP A O 1
ATOM 1225 N N . PHE A 1 155 ? 27.172 -10.82 -43.844 1 46.25 155 PHE A N 1
ATOM 1226 C CA . PHE A 1 155 ? 28.031 -9.695 -43.531 1 46.25 155 PHE A CA 1
ATOM 1227 C C . PHE A 1 155 ? 29.266 -9.664 -44.438 1 46.25 155 PHE A C 1
ATOM 1229 O O . PHE A 1 155 ? 30.062 -8.727 -44.375 1 46.25 155 PHE A O 1
ATOM 1236 N N . SER A 1 156 ? 29.547 -10.836 -44.969 1 45.22 156 SER A N 1
ATOM 1237 C CA . SER A 1 156 ? 30.703 -10.883 -45.875 1 45.22 156 SER A CA 1
ATOM 1238 C C . SER A 1 156 ? 30.484 -10.016 -47.094 1 45.22 156 SER A C 1
ATOM 1240 O O . SER A 1 156 ? 31.438 -9.602 -47.75 1 45.22 156 SER A O 1
ATOM 1242 N N . LYS A 1 157 ? 29.328 -10.117 -47.75 1 42.59 157 LYS A N 1
ATOM 1243 C CA . LYS A 1 157 ? 29.125 -9.281 -48.906 1 42.59 157 LYS A CA 1
ATOM 1244 C C . LYS A 1 157 ? 29.047 -7.805 -48.531 1 42.59 157 LYS A C 1
ATOM 1246 O O . LYS A 1 157 ? 29.203 -6.926 -49.375 1 42.59 157 LYS A O 1
ATOM 1251 N N . LEU A 1 158 ? 28.5 -7.531 -47.312 1 43.12 158 LEU A N 1
ATOM 1252 C CA . LEU A 1 158 ? 28.625 -6.16 -46.812 1 43.12 158 LEU A CA 1
ATOM 1253 C C . LEU A 1 158 ? 30.094 -5.777 -46.656 1 43.12 158 LEU A C 1
ATOM 1255 O O . LEU A 1 158 ? 30.438 -4.602 -46.75 1 43.12 158 LEU A O 1
ATOM 1259 N N . ALA A 1 159 ? 30.875 -6.785 -46.312 1 41.84 159 ALA A N 1
ATOM 1260 C CA . ALA A 1 159 ? 32.281 -6.473 -46.375 1 41.84 159 ALA A CA 1
ATOM 1261 C C . ALA A 1 159 ? 32.75 -6.18 -47.812 1 41.84 159 ALA A C 1
ATOM 1263 O O . ALA A 1 159 ? 33.938 -5.977 -48.062 1 41.84 159 ALA A O 1
ATOM 1264 N N . GLY A 1 160 ? 32 -6.859 -48.75 1 38.44 160 GLY A N 1
ATOM 1265 C CA . GLY A 1 160 ? 32.5 -6.574 -50.094 1 38.44 160 GLY A CA 1
ATOM 1266 C C . GLY A 1 160 ? 32.656 -5.09 -50.375 1 38.44 160 GLY A C 1
ATOM 1267 O O . GLY A 1 160 ? 31.969 -4.266 -49.781 1 38.44 160 GLY A O 1
ATOM 1268 N N . GLY A 1 161 ? 33.812 -4.82 -50.906 1 39.97 161 GLY A N 1
ATOM 1269 C CA . GLY A 1 161 ? 34.5 -3.568 -51.219 1 39.97 161 GLY A CA 1
ATOM 1270 C C . GLY A 1 161 ? 33.625 -2.627 -52.031 1 39.97 161 GLY A C 1
ATOM 1271 O O . GLY A 1 161 ? 33.625 -2.691 -53.25 1 39.97 161 GLY A O 1
ATOM 1272 N N . GLY A 1 162 ? 32.281 -2.629 -51.844 1 37.12 162 GLY A N 1
ATOM 1273 C CA . GLY A 1 162 ? 31.594 -1.637 -52.656 1 37.12 162 GLY A CA 1
ATOM 1274 C C . GLY A 1 162 ? 32.406 -0.371 -52.844 1 37.12 162 GLY A C 1
ATOM 1275 O O . GLY A 1 162 ? 33.094 0.073 -51.938 1 37.12 162 GLY A O 1
ATOM 1276 N N . ASP A 1 163 ? 32.875 -0.259 -54.125 1 35.44 163 ASP A N 1
ATOM 1277 C CA . ASP A 1 163 ? 33.562 0.949 -54.625 1 35.44 163 ASP A CA 1
ATOM 1278 C C . ASP A 1 163 ? 32.938 2.199 -54 1 35.44 163 ASP A C 1
ATOM 1280 O O . ASP A 1 163 ? 31.75 2.484 -54.219 1 35.44 163 ASP A O 1
ATOM 1284 N N . MET A 1 164 ? 33.062 2.322 -52.688 1 35.91 164 MET A N 1
ATOM 1285 C CA . MET A 1 164 ? 32.75 3.633 -52.125 1 35.91 164 MET A CA 1
ATOM 1286 C C . MET A 1 164 ? 33.062 4.742 -53.125 1 35.91 164 MET A C 1
ATOM 1288 O O . MET A 1 164 ? 34.156 4.777 -53.719 1 35.91 164 MET A O 1
ATOM 1292 N N . PRO A 1 165 ? 32.031 5.012 -54 1 36.41 165 PRO A N 1
ATOM 1293 C CA . PRO A 1 165 ? 32.375 6.094 -54.906 1 36.41 165 PRO A CA 1
ATOM 1294 C C . PRO A 1 165 ? 33.406 7.074 -54.344 1 36.41 165 PRO A C 1
ATOM 1296 O O . PRO A 1 165 ? 33.5 7.207 -53.125 1 36.41 165 PRO A O 1
ATOM 1299 N N . ASP A 1 166 ? 34.562 7.059 -54.938 1 32.41 166 ASP A N 1
ATOM 1300 C CA . ASP A 1 166 ? 35.625 8.023 -54.719 1 32.41 166 ASP A CA 1
ATOM 1301 C C . ASP A 1 166 ? 35.062 9.414 -54.469 1 32.41 166 ASP A C 1
ATOM 1303 O O . ASP A 1 166 ? 34.562 10.07 -55.375 1 32.41 166 ASP A O 1
ATOM 1307 N N . LEU A 1 167 ? 33.969 9.367 -53.562 1 34.56 167 LEU A N 1
ATOM 1308 C CA . LEU A 1 167 ? 33.594 10.742 -53.281 1 34.56 167 LEU A CA 1
ATOM 1309 C C . LEU A 1 167 ? 34.844 11.641 -53.188 1 34.56 167 LEU A C 1
ATOM 1311 O O . LEU A 1 167 ? 35.719 11.422 -52.375 1 34.56 167 LEU A O 1
ATOM 1315 N N . GLY A 1 168 ? 35.375 11.867 -54.406 1 29.59 168 GLY A N 1
ATOM 1316 C CA . GLY A 1 168 ? 36.438 12.789 -54.781 1 29.59 168 GLY A CA 1
ATOM 1317 C C . GLY A 1 168 ? 36.625 13.914 -53.781 1 29.59 168 GLY A C 1
ATOM 1318 O O . GLY A 1 168 ? 35.75 14.18 -52.969 1 29.59 168 GLY A O 1
ATOM 1319 N N . ASP A 1 169 ? 37.938 14.406 -53.688 1 30.5 169 ASP A N 1
ATOM 1320 C CA . ASP A 1 169 ? 38.688 15.375 -52.906 1 30.5 169 ASP A CA 1
ATOM 1321 C C . ASP A 1 169 ? 37.969 16.719 -52.844 1 30.5 169 ASP A C 1
ATOM 1323 O O . ASP A 1 169 ? 38.312 17.656 -53.531 1 30.5 169 ASP A O 1
ATOM 1327 N N . ASP A 1 170 ? 36.719 16.781 -53.156 1 27.97 170 ASP A N 1
ATOM 1328 C CA . ASP A 1 170 ? 36.5 18.203 -53.375 1 27.97 170 ASP A CA 1
ATOM 1329 C C . ASP A 1 170 ? 37.125 19.031 -52.25 1 27.97 170 ASP A C 1
ATOM 1331 O O . ASP A 1 170 ? 37.281 18.547 -51.125 1 27.97 170 ASP A O 1
ATOM 1335 N N . ASP A 1 171 ? 37.594 20.234 -52.594 1 28.44 171 ASP A N 1
ATOM 1336 C CA . ASP A 1 171 ? 38.344 21.312 -51.969 1 28.44 171 ASP A CA 1
ATOM 1337 C C . ASP A 1 171 ? 37.812 21.609 -50.562 1 28.44 171 ASP A C 1
ATOM 1339 O O . ASP A 1 171 ? 36.625 21.75 -50.344 1 28.44 171 ASP A O 1
ATOM 1343 N N . ALA A 1 172 ? 38.5 21.031 -49.562 1 29.3 172 ALA A N 1
ATOM 1344 C CA . ALA A 1 172 ? 38.594 21.328 -48.156 1 29.3 172 ALA A CA 1
ATOM 1345 C C . ALA A 1 172 ? 38.469 22.828 -47.875 1 29.3 172 ALA A C 1
ATOM 1347 O O . ALA A 1 172 ? 39.438 23.578 -48.031 1 29.3 172 ALA A O 1
ATOM 1348 N N . GLU A 1 173 ? 37.469 23.422 -48.594 1 27.86 173 GLU A N 1
ATOM 1349 C CA . GLU A 1 173 ? 37.5 24.875 -48.375 1 27.86 173 GLU A CA 1
ATOM 1350 C C . GLU A 1 173 ? 37.625 25.234 -46.906 1 27.86 173 GLU A C 1
ATOM 1352 O O . GLU A 1 173 ? 36.875 24.688 -46.062 1 27.86 173 GLU A O 1
ATOM 1357 N N . ASP A 1 174 ? 38.844 25.672 -46.531 1 27.09 174 ASP A N 1
ATOM 1358 C CA . ASP A 1 174 ? 39.375 26.281 -45.312 1 27.09 174 ASP A CA 1
ATOM 1359 C C . ASP A 1 174 ? 38.344 27.172 -44.625 1 27.09 174 ASP A C 1
ATOM 1361 O O . ASP A 1 174 ? 38 28.219 -45.156 1 27.09 174 ASP A O 1
ATOM 1365 N N . VAL A 1 175 ? 37.219 26.594 -44.375 1 28.83 175 VAL A N 1
ATOM 1366 C CA . VAL A 1 175 ? 36.344 27.531 -43.688 1 28.83 175 VAL A CA 1
ATOM 1367 C C . VAL A 1 175 ? 37.094 28.234 -42.562 1 28.83 175 VAL A C 1
ATOM 1369 O O . VAL A 1 175 ? 37.625 27.578 -41.656 1 28.83 175 VAL A O 1
ATOM 1372 N N . ASP A 1 176 ? 37.812 29.297 -42.906 1 25.88 176 ASP A N 1
ATOM 1373 C CA . ASP A 1 176 ? 38.5 30.312 -42.125 1 25.88 176 ASP A CA 1
ATOM 1374 C C . ASP A 1 176 ? 37.688 30.688 -40.875 1 25.88 176 ASP A C 1
ATOM 1376 O O . ASP A 1 176 ? 36.5 31.062 -41 1 25.88 176 ASP A O 1
ATOM 1380 N N . SER A 1 177 ? 37.812 29.797 -39.906 1 29.72 177 SER A N 1
ATOM 1381 C CA . SER A 1 177 ? 37.438 30.203 -38.531 1 29.72 177 SER A CA 1
ATOM 1382 C C . SER A 1 177 ? 37.844 31.641 -38.25 1 29.72 177 SER A C 1
ATOM 1384 O O . SER A 1 177 ? 39 31.938 -37.969 1 29.72 177 SER A O 1
ATOM 1386 N N . GLY A 1 178 ? 37.438 32.562 -39.188 1 24.3 178 GLY A N 1
ATOM 1387 C CA . GLY A 1 178 ? 37.781 33.938 -38.938 1 24.3 178 GLY A CA 1
ATOM 1388 C C . GLY A 1 178 ? 37.531 34.375 -37.5 1 24.3 178 GLY A C 1
ATOM 1389 O O . GLY A 1 178 ? 36.562 33.969 -36.906 1 24.3 178 GLY A O 1
ATOM 1390 N N . ASP A 1 179 ? 38.625 34.5 -36.75 1 27.81 179 ASP A N 1
ATOM 1391 C CA . ASP A 1 179 ? 38.906 35.156 -35.469 1 27.81 179 ASP A CA 1
ATOM 1392 C C . ASP A 1 179 ? 38.188 36.5 -35.406 1 27.81 179 ASP A C 1
ATOM 13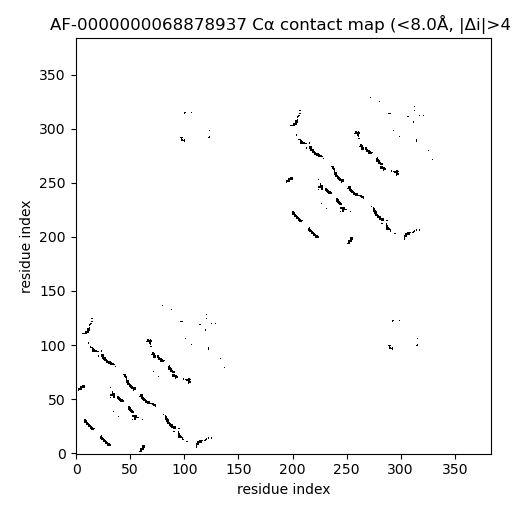94 O O . ASP A 1 179 ? 38.656 37.5 -35.906 1 27.81 179 ASP A O 1
ATOM 1398 N N . ASP A 1 180 ? 36.906 36.656 -35.875 1 24.16 180 ASP A N 1
ATOM 1399 C CA . ASP A 1 180 ? 36.469 38.031 -35.906 1 24.16 180 ASP A CA 1
ATOM 1400 C C . ASP A 1 180 ? 36.625 38.688 -34.531 1 24.16 180 ASP A C 1
ATOM 1402 O O . ASP A 1 180 ? 36.062 38.156 -33.531 1 24.16 180 ASP A O 1
ATOM 1406 N N . ASP A 1 181 ? 37.781 39.312 -34.312 1 26.53 181 ASP A N 1
ATOM 1407 C CA . ASP A 1 181 ? 38.125 40.281 -33.25 1 26.53 181 ASP A CA 1
ATOM 1408 C C . ASP A 1 181 ? 37.062 41.375 -33.156 1 26.53 181 ASP A C 1
ATOM 1410 O O . ASP A 1 181 ? 37 42.281 -33.969 1 26.53 181 ASP A O 1
ATOM 1414 N N . GLU A 1 182 ? 35.75 41.094 -33.219 1 26.62 182 GLU A N 1
ATOM 1415 C CA . GLU A 1 182 ? 34.938 42.281 -33.219 1 26.62 182 GLU A CA 1
ATOM 1416 C C . GLU A 1 182 ? 35.375 43.219 -32.094 1 26.62 182 GLU A C 1
ATOM 1418 O O . GLU A 1 182 ? 35.594 42.812 -30.953 1 26.62 182 GLU A O 1
ATOM 1423 N N . GLU A 1 183 ? 35.844 44.406 -32.531 1 26.2 183 GLU A N 1
ATOM 1424 C CA . GLU A 1 183 ? 36.156 45.625 -31.812 1 26.2 183 GLU A CA 1
ATOM 1425 C C . GLU A 1 183 ? 35.031 46.062 -30.891 1 26.2 183 GLU A C 1
ATOM 1427 O O . GLU A 1 183 ? 33.875 46.188 -31.312 1 26.2 183 GLU A O 1
ATOM 1432 N N . VAL A 1 184 ? 35 45.531 -29.672 1 30.25 184 VAL A N 1
ATOM 1433 C CA . VAL A 1 184 ? 34.312 46.25 -28.609 1 30.25 184 VAL A CA 1
ATOM 1434 C C . VAL A 1 184 ? 34.594 47.75 -28.688 1 30.25 184 VAL A C 1
ATOM 1436 O O . VAL A 1 184 ? 35.781 48.125 -28.703 1 30.25 184 VAL A O 1
ATOM 1439 N N . GLU A 1 185 ? 33.844 48.5 -29.562 1 27.19 185 GLU A N 1
ATOM 1440 C CA . GLU A 1 185 ? 33.969 49.938 -29.469 1 27.19 185 GLU A CA 1
ATOM 1441 C C . GLU A 1 185 ? 33.906 50.406 -28.016 1 27.19 185 GLU A C 1
ATOM 1443 O O . GLU A 1 185 ? 33.156 49.875 -27.219 1 27.19 185 GLU A O 1
ATOM 1448 N N . GLU A 1 186 ? 34.969 51.125 -27.594 1 28.39 186 GLU A N 1
ATOM 1449 C CA . GLU A 1 186 ? 35.25 51.875 -26.375 1 28.39 186 GLU A CA 1
ATOM 1450 C C . GLU A 1 186 ? 34.156 52.906 -26.109 1 28.39 186 GLU A C 1
ATOM 1452 O O . GLU A 1 186 ? 33.812 53.688 -27 1 28.39 186 GLU A O 1
ATOM 1457 N N . VAL A 1 187 ? 32.938 52.562 -25.641 1 31.84 187 VAL A N 1
ATOM 1458 C CA . VAL A 1 187 ? 32.188 53.75 -25.203 1 31.84 187 VAL A CA 1
ATOM 1459 C C . VAL A 1 187 ? 33.125 54.688 -24.453 1 31.84 187 VAL A C 1
ATOM 1461 O O . VAL A 1 187 ? 34 54.25 -23.719 1 31.84 187 VAL A O 1
ATOM 1464 N N . PRO A 1 188 ? 33.25 55.969 -24.812 1 30.61 188 PRO A N 1
ATOM 1465 C CA . PRO A 1 188 ? 34.062 57.094 -24.328 1 30.61 188 PRO A CA 1
ATOM 1466 C C . PRO A 1 188 ? 34.031 57.25 -22.812 1 30.61 188 PRO A C 1
ATOM 1468 O O . PRO A 1 188 ? 33 57.031 -22.188 1 30.61 188 PRO A O 1
ATOM 1471 N N . THR A 1 189 ? 35.281 56.969 -22.109 1 28.12 189 THR A N 1
ATOM 1472 C CA . THR A 1 189 ? 35.688 57.531 -20.828 1 28.12 189 THR A CA 1
ATOM 1473 C C . THR A 1 189 ? 35.594 59.062 -20.844 1 28.12 189 THR A C 1
ATOM 1475 O O . THR A 1 189 ? 36.188 59.719 -21.703 1 28.12 189 THR A O 1
ATOM 1478 N N . THR A 1 190 ? 34.688 59.625 -20.531 1 25.48 190 THR A N 1
ATOM 1479 C CA . THR A 1 190 ? 34.969 60.938 -19.953 1 25.48 190 THR A CA 1
ATOM 1480 C C . THR A 1 190 ? 35.844 60.812 -18.703 1 25.48 190 THR A C 1
ATOM 1482 O O . THR A 1 190 ? 35.531 60.031 -17.797 1 25.48 190 THR A O 1
ATOM 1485 N N . LYS A 1 191 ? 36.594 60.531 -17.938 1 18.95 191 LYS A N 1
ATOM 1486 C CA . LYS A 1 191 ? 37.906 61.188 -17.766 1 18.95 191 LYS A CA 1
ATOM 1487 C C . LYS A 1 191 ? 38.969 60.406 -18.547 1 18.95 191 LYS A C 1
ATOM 1489 O O . LYS A 1 191 ? 38.969 59.188 -18.562 1 18.95 191 LYS A O 1
ATOM 1494 N N . ALA A 1 192 ? 39.938 61.125 -18.672 1 17.41 192 ALA A N 1
ATOM 1495 C CA . ALA A 1 192 ? 40.656 61.562 -17.484 1 17.41 192 ALA A CA 1
ATOM 1496 C C . ALA A 1 192 ? 39.844 62.531 -16.641 1 17.41 192 ALA A C 1
ATOM 1498 O O . ALA A 1 192 ? 39.062 63.312 -17.188 1 17.41 192 ALA A O 1
ATOM 1499 N N . MET B 1 1 ? -2.967 45.75 -1.276 1 42.94 1 MET B N 1
ATOM 1500 C CA . MET B 1 1 ? -2.359 44.812 -2.207 1 42.94 1 MET B CA 1
ATOM 1501 C C . MET B 1 1 ? -3.047 43.438 -2.129 1 42.94 1 MET B C 1
ATOM 1503 O O . MET B 1 1 ? -3.475 43.031 -1.054 1 42.94 1 MET B O 1
ATOM 1507 N N . SER B 1 2 ? -3.818 42.969 -2.875 1 48.75 2 SER B N 1
ATOM 1508 C CA . SER B 1 2 ? -4.598 41.75 -2.898 1 48.75 2 SER B CA 1
ATOM 1509 C C . SER B 1 2 ? -3.76 40.562 -2.441 1 48.75 2 SER B C 1
ATOM 1511 O O . SER B 1 2 ? -2.707 40.281 -3.016 1 48.75 2 SER B O 1
ATOM 1513 N N . THR B 1 3 ? -3.609 40.281 -1.172 1 62.34 3 THR B N 1
ATOM 1514 C CA . THR B 1 3 ? -2.654 39.312 -0.628 1 62.34 3 THR B CA 1
ATOM 1515 C C . THR B 1 3 ? -2.799 37.969 -1.314 1 62.34 3 THR B C 1
ATOM 1517 O O . THR B 1 3 ? -3.898 37.406 -1.381 1 62.34 3 THR B O 1
ATOM 1520 N N . GLU B 1 4 ? -2.029 37.812 -2.395 1 82.19 4 GLU B N 1
ATOM 1521 C CA . GLU B 1 4 ? -1.976 36.562 -3.15 1 82.19 4 GLU B CA 1
ATOM 1522 C C . GLU B 1 4 ? -1.975 35.375 -2.219 1 82.19 4 GLU B C 1
ATOM 1524 O O . GLU B 1 4 ? -1.34 35.375 -1.162 1 82.19 4 GLU B O 1
ATOM 1529 N N . THR B 1 5 ? -3.039 34.594 -2.27 1 95.25 5 THR B N 1
ATOM 1530 C CA . THR B 1 5 ? -3.189 33.406 -1.475 1 95.25 5 THR B CA 1
ATOM 1531 C C . THR B 1 5 ? -2.309 32.281 -2.023 1 95.25 5 THR B C 1
ATOM 1533 O O . THR B 1 5 ? -2.326 32 -3.225 1 95.25 5 THR B O 1
ATOM 1536 N N . ALA B 1 6 ? -1.395 31.812 -1.234 1 96.88 6 ALA B N 1
ATOM 1537 C CA . ALA B 1 6 ? -0.513 30.719 -1.63 1 96.88 6 ALA B CA 1
ATOM 1538 C C . ALA B 1 6 ? -1.02 29.375 -1.088 1 96.88 6 ALA B C 1
ATOM 1540 O O . ALA B 1 6 ? -1.612 29.328 -0.008 1 96.88 6 ALA B O 1
ATOM 1541 N N . THR B 1 7 ? -0.827 28.328 -1.873 1 98.44 7 THR B N 1
ATOM 1542 C CA . THR B 1 7 ? -1.079 26.969 -1.388 1 98.44 7 THR B CA 1
ATOM 1543 C C . THR B 1 7 ? 0.125 26.453 -0.613 1 98.44 7 THR B C 1
ATOM 1545 O O . THR B 1 7 ? 1.236 26.391 -1.143 1 98.44 7 THR B O 1
ATOM 1548 N N . PRO B 1 8 ? 0.002 26.109 0.582 1 98.75 8 PRO B N 1
ATOM 1549 C CA . PRO B 1 8 ? 1.143 25.625 1.362 1 98.75 8 PRO B CA 1
ATOM 1550 C C . PRO B 1 8 ? 1.592 24.234 0.945 1 98.75 8 PRO B C 1
ATOM 1552 O O . PRO B 1 8 ? 0.8 23.469 0.391 1 98.75 8 PRO B O 1
ATOM 1555 N N . GLU B 1 9 ? 2.852 23.969 1.181 1 98.81 9 GLU B N 1
ATOM 1556 C CA . GLU B 1 9 ? 3.318 22.594 1.05 1 98.81 9 GLU B CA 1
ATOM 1557 C C . GLU B 1 9 ? 2.67 21.688 2.094 1 98.81 9 GLU B C 1
ATOM 1559 O O . GLU B 1 9 ? 2.553 22.062 3.262 1 98.81 9 GLU B O 1
ATOM 1564 N N . VAL B 1 10 ? 2.23 20.562 1.687 1 98.94 10 VAL B N 1
ATOM 1565 C CA . VAL B 1 10 ? 1.639 19.562 2.58 1 98.94 10 VAL B CA 1
ATOM 1566 C C . VAL B 1 10 ? 2.428 18.266 2.502 1 98.94 10 VAL B C 1
ATOM 1568 O O . VAL B 1 10 ? 2.676 17.734 1.411 1 98.94 10 VAL B O 1
ATOM 1571 N N . LEU B 1 11 ? 2.916 17.75 3.637 1 98.88 11 LEU B N 1
ATOM 1572 C CA . LEU B 1 11 ? 3.531 16.438 3.76 1 98.88 11 LEU B CA 1
ATOM 1573 C C . LEU B 1 11 ? 2.602 15.469 4.484 1 98.88 11 LEU B C 1
ATOM 1575 O O . LEU B 1 11 ? 1.887 15.859 5.41 1 98.88 11 LEU B O 1
ATOM 1579 N N . TRP B 1 12 ? 2.676 14.242 4.07 1 98.75 12 TRP B N 1
ATOM 1580 C CA . TRP B 1 12 ? 1.817 13.289 4.77 1 98.75 12 TRP B CA 1
ATOM 1581 C C . TRP B 1 12 ?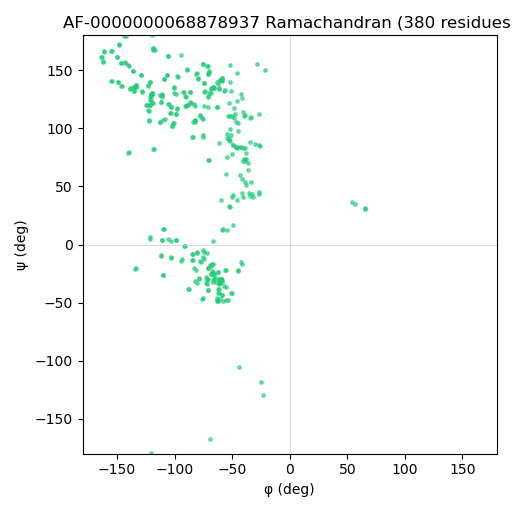 2.48 11.922 4.855 1 98.75 12 TRP B C 1
ATOM 1583 O O . TRP B 1 12 ? 3.377 11.602 4.07 1 98.75 12 TRP B O 1
ATOM 1593 N N . ALA B 1 13 ? 2.092 11.133 5.812 1 98.06 13 ALA B N 1
ATOM 1594 C CA . ALA B 1 13 ? 2.396 9.727 6.027 1 98.06 13 ALA B CA 1
ATOM 1595 C C . ALA B 1 13 ? 1.238 9.016 6.719 1 98.06 13 ALA B C 1
ATOM 1597 O O . ALA B 1 13 ? 0.247 9.641 7.094 1 98.06 13 ALA B O 1
ATOM 1598 N N . GLN B 1 14 ? 1.354 7.723 6.809 1 97.81 14 GLN B N 1
ATOM 1599 C CA . GLN B 1 14 ? 0.231 7.039 7.445 1 97.81 14 GLN B CA 1
ATOM 1600 C C . GLN B 1 14 ? 0.69 5.77 8.156 1 97.81 14 GLN B C 1
ATOM 1602 O O . GLN B 1 14 ? 1.832 5.336 7.984 1 97.81 14 GLN B O 1
ATOM 1607 N N . ARG B 1 15 ? -0.138 5.34 9.023 1 97 15 ARG B N 1
ATOM 1608 C CA . ARG B 1 15 ? -0.152 4.023 9.664 1 97 15 ARG B CA 1
ATOM 1609 C C . ARG B 1 15 ? -1.532 3.385 9.562 1 97 15 ARG B C 1
ATOM 1611 O O . ARG B 1 15 ? -2.543 4.086 9.477 1 97 15 ARG B O 1
ATOM 1618 N N . SER B 1 16 ? -1.479 2.045 9.43 1 96.94 16 SER B N 1
ATOM 1619 C CA . SER B 1 16 ? -2.742 1.314 9.391 1 96.94 16 SER B CA 1
ATOM 1620 C C . SER B 1 16 ? -2.701 0.093 10.297 1 96.94 16 SER B C 1
ATOM 1622 O O . SER B 1 16 ? -1.675 -0.584 10.391 1 96.94 16 SER B O 1
ATOM 1624 N N . SER B 1 17 ? -3.775 -0.089 10.992 1 95.31 17 SER B N 1
ATOM 1625 C CA . SER B 1 17 ? -3.934 -1.249 11.867 1 95.31 17 SER B CA 1
ATOM 1626 C C . SER B 1 17 ? -5.387 -1.716 11.906 1 95.31 17 SER B C 1
ATOM 1628 O O . SER B 1 17 ? -6.301 -0.901 12.031 1 95.31 17 SER B O 1
ATOM 1630 N N . SER B 1 18 ? -5.539 -2.982 11.828 1 94.69 18 SER B N 1
ATOM 1631 C CA . SER B 1 18 ? -6.879 -3.557 11.898 1 94.69 18 SER B CA 1
ATOM 1632 C C . SER B 1 18 ? -7.32 -3.746 13.352 1 94.69 18 SER B C 1
ATOM 1634 O O . SER B 1 18 ? -8.492 -4.027 13.617 1 94.69 18 SER B O 1
ATOM 1636 N N . SER B 1 19 ? -6.438 -3.539 14.305 1 94.25 19 SER B N 1
ATOM 1637 C CA . SER B 1 19 ? -6.781 -3.939 15.664 1 94.25 19 SER B CA 1
ATOM 1638 C C . SER B 1 19 ? -6.434 -2.846 16.672 1 94.25 19 SER B C 1
ATOM 1640 O O . SER B 1 19 ? -6.926 -2.854 17.797 1 94.25 19 SER B O 1
ATOM 1642 N N . ASP B 1 20 ? -5.57 -1.94 16.391 1 94.44 20 ASP B N 1
ATOM 1643 C CA . ASP B 1 20 ? -5.109 -0.902 17.312 1 94.44 20 ASP B CA 1
ATOM 1644 C C . ASP B 1 20 ? -5.363 0.49 16.734 1 94.44 20 ASP B C 1
ATOM 1646 O O . ASP B 1 20 ? -4.605 0.962 15.883 1 94.44 20 ASP B O 1
ATOM 1650 N N . ALA B 1 21 ? -6.285 1.217 17.203 1 94.94 21 ALA B N 1
ATOM 1651 C CA . ALA B 1 21 ? -6.672 2.539 16.719 1 94.94 21 ALA B CA 1
ATOM 1652 C C . ALA B 1 21 ? -5.516 3.529 16.844 1 94.94 21 ALA B C 1
ATOM 1654 O O . ALA B 1 21 ? -5.387 4.453 16.031 1 94.94 21 ALA B O 1
ATOM 1655 N N . ALA B 1 22 ? -4.664 3.379 17.781 1 93.75 22 ALA B N 1
ATOM 1656 C CA . ALA B 1 22 ? -3.557 4.301 18.016 1 93.75 22 ALA B CA 1
ATOM 1657 C C . ALA B 1 22 ? -2.533 4.227 16.891 1 93.75 22 ALA B C 1
ATOM 1659 O O . ALA B 1 22 ? -1.733 5.145 16.703 1 93.75 22 ALA B O 1
ATOM 1660 N N . LYS B 1 23 ? -2.596 3.111 16.109 1 94 23 LYS B N 1
ATOM 1661 C CA . LYS B 1 23 ? -1.673 2.895 15 1 94 23 LYS B CA 1
ATOM 1662 C C . LYS B 1 23 ? -2.387 3.025 13.656 1 94 23 LYS B C 1
ATOM 1664 O O . LYS B 1 23 ? -1.887 2.555 12.633 1 94 23 LYS B O 1
ATOM 1669 N N . ASN B 1 24 ? -3.598 3.564 13.734 1 96.94 24 ASN B N 1
ATOM 1670 C CA . ASN B 1 24 ? -4.445 3.713 12.555 1 96.94 24 ASN B CA 1
ATOM 1671 C C . ASN B 1 24 ? -4.762 5.18 12.273 1 96.94 24 ASN B C 1
ATOM 1673 O O . ASN B 1 24 ? -5.852 5.656 12.594 1 96.94 24 ASN B O 1
ATOM 1677 N N . PHE B 1 25 ? -3.701 5.824 11.555 1 98 25 PHE B N 1
ATOM 1678 C CA . PHE B 1 25 ? -3.865 7.27 11.414 1 98 25 PHE B CA 1
ATOM 1679 C C . PHE B 1 25 ? -3.115 7.781 10.195 1 98 25 PHE B C 1
ATOM 1681 O O . PHE B 1 25 ? -2.33 7.047 9.586 1 98 25 PHE B O 1
ATOM 1688 N N . VAL B 1 26 ? -3.428 8.984 9.836 1 98.44 26 VAL B N 1
ATOM 1689 C CA . VAL B 1 26 ? -2.682 9.773 8.859 1 98.44 26 VAL B CA 1
ATOM 1690 C C . VAL B 1 26 ? -1.971 10.93 9.555 1 98.44 26 VAL B C 1
ATOM 1692 O O . VAL B 1 26 ? -2.582 11.656 10.344 1 98.44 26 VAL B O 1
ATOM 1695 N N . TRP B 1 27 ? -0.656 11.062 9.281 1 97.94 27 TRP B N 1
ATOM 1696 C CA . TRP B 1 27 ? 0.082 12.242 9.719 1 97.94 27 TRP B CA 1
ATOM 1697 C C . TRP B 1 27 ? 0.092 13.312 8.625 1 97.94 27 TRP B C 1
ATOM 1699 O O . TRP B 1 27 ? 0.424 13.023 7.473 1 97.94 27 TRP B O 1
ATOM 1709 N N . LEU B 1 28 ? -0.24 14.469 9.062 1 98.62 28 LEU B N 1
ATOM 1710 C CA . LEU B 1 28 ? -0.291 15.586 8.133 1 98.62 28 LEU B CA 1
ATOM 1711 C C . LEU B 1 28 ? 0.517 16.766 8.656 1 98.62 28 LEU B C 1
ATOM 1713 O O . LEU B 1 28 ? 0.417 17.125 9.828 1 98.62 28 LEU B O 1
ATOM 1717 N N . THR B 1 29 ? 1.344 17.328 7.809 1 98.75 29 THR B N 1
ATOM 1718 C CA . THR B 1 29 ? 2.068 18.562 8.117 1 98.75 29 THR B CA 1
ATOM 1719 C C . THR B 1 29 ? 1.777 19.625 7.07 1 98.75 29 THR B C 1
ATOM 1721 O O . THR B 1 29 ? 2.062 19.453 5.883 1 98.75 29 THR B O 1
ATOM 1724 N N . ILE B 1 30 ? 1.171 20.672 7.465 1 98.88 30 ILE B N 1
ATOM 1725 C CA . ILE B 1 30 ? 0.958 21.844 6.613 1 98.88 30 ILE B CA 1
ATOM 1726 C C . ILE B 1 30 ? 2.021 22.891 6.91 1 98.88 30 ILE B C 1
ATOM 1728 O O . ILE B 1 30 ? 2.082 23.438 8.016 1 98.88 30 ILE B O 1
ATOM 1732 N N . SER B 1 31 ? 2.869 23.25 5.961 1 98.81 31 SER B N 1
ATOM 1733 C CA . SER B 1 31 ? 3.975 24.188 6.137 1 98.81 31 SER B CA 1
ATOM 1734 C C . SER B 1 31 ? 3.502 25.641 5.996 1 98.81 31 SER B C 1
ATOM 1736 O O . SER B 1 31 ? 3.309 26.125 4.883 1 98.81 31 SER B O 1
ATOM 1738 N N . VAL B 1 32 ? 3.412 26.297 7.133 1 98.5 32 VAL B N 1
ATOM 1739 C CA . VAL B 1 32 ? 2.912 27.672 7.16 1 98.5 32 VAL B CA 1
ATOM 1740 C C . VAL B 1 32 ? 3.729 28.5 8.148 1 98.5 32 VAL B C 1
ATOM 1742 O O . VAL B 1 32 ? 3.234 28.859 9.219 1 98.5 32 VAL B O 1
ATOM 1745 N N . PRO B 1 33 ? 4.93 28.938 7.719 1 98 33 PRO B N 1
ATOM 1746 C CA . PRO B 1 33 ? 5.816 29.656 8.641 1 98 33 PRO B CA 1
ATOM 1747 C C . PRO B 1 33 ? 5.203 30.953 9.156 1 98 33 PRO B C 1
ATOM 1749 O O . PRO B 1 33 ? 4.602 31.703 8.391 1 98 33 PRO B O 1
ATOM 1752 N N . ASP B 1 34 ? 5.301 31.172 10.43 1 97.38 34 ASP B N 1
ATOM 1753 C CA . ASP B 1 34 ? 5.016 32.406 11.125 1 97.38 34 ASP B CA 1
ATOM 1754 C C . ASP B 1 34 ? 3.533 32.781 11.047 1 97.38 34 ASP B C 1
ATOM 1756 O O . ASP B 1 34 ? 3.17 33.938 10.938 1 97.38 34 ASP B O 1
ATOM 1760 N N . VAL B 1 35 ? 2.727 31.75 11 1 97.81 35 VAL B N 1
ATOM 1761 C CA . VAL B 1 35 ? 1.292 31.984 11.148 1 97.81 35 VAL B CA 1
ATOM 1762 C C . VAL B 1 35 ? 0.904 31.875 12.617 1 97.81 35 VAL B C 1
ATOM 1764 O O . VAL B 1 35 ? 1.075 30.828 13.242 1 97.81 35 VAL B O 1
ATOM 1767 N N . PRO B 1 36 ? 0.397 32.938 13.141 1 97.25 36 PRO B N 1
ATOM 1768 C CA . PRO B 1 36 ? 0.011 32.875 14.555 1 97.25 36 PRO B CA 1
ATOM 1769 C C . PRO B 1 36 ? -1.2 31.984 14.797 1 97.25 36 PRO B C 1
ATOM 1771 O O . PRO B 1 36 ? -2.076 31.859 13.938 1 97.25 36 PRO B O 1
ATOM 1774 N N . LYS B 1 37 ? -1.269 31.359 15.953 1 95.25 37 LYS B N 1
ATOM 1775 C CA . LYS B 1 37 ? -2.338 30.438 16.312 1 95.25 37 LYS B CA 1
ATOM 1776 C C . LYS B 1 37 ? -3.707 31.094 16.172 1 95.25 37 LYS B C 1
ATOM 1778 O O . LYS B 1 37 ? -4.66 30.469 15.719 1 95.25 37 LYS B O 1
ATOM 1783 N N . ASP B 1 38 ? -3.773 32.438 16.516 1 95.38 38 ASP B N 1
ATOM 1784 C CA . ASP B 1 38 ? -5.047 33.156 16.547 1 95.38 38 ASP B CA 1
ATOM 1785 C C . ASP B 1 38 ? -5.527 33.438 15.125 1 95.38 38 ASP B C 1
ATOM 1787 O O . ASP B 1 38 ? -6.695 33.781 14.914 1 95.38 38 ASP B O 1
ATOM 1791 N N . ASP B 1 39 ? -4.676 33.25 14.148 1 96.12 39 ASP B N 1
ATOM 1792 C CA . ASP B 1 39 ? -5.062 33.531 12.773 1 96.12 39 ASP B CA 1
ATOM 1793 C C . ASP B 1 39 ? -5.359 32.25 11.992 1 96.12 39 ASP B C 1
ATOM 1795 O O . ASP B 1 39 ? -5.695 32.312 10.805 1 96.12 39 ASP B O 1
ATOM 1799 N N . ILE B 1 40 ? -5.301 31.188 12.625 1 97.56 40 ILE B N 1
ATOM 1800 C CA . ILE B 1 40 ? -5.539 29.922 11.969 1 97.56 40 ILE B CA 1
ATOM 1801 C C . ILE B 1 40 ? -7.039 29.609 11.945 1 97.56 40 ILE B C 1
ATOM 1803 O O . ILE B 1 40 ? -7.695 29.641 12.992 1 97.56 40 ILE B O 1
ATOM 1807 N N . LYS B 1 41 ? -7.551 29.438 10.758 1 98.25 41 LYS B N 1
ATOM 1808 C CA . LYS B 1 41 ? -8.883 28.859 10.555 1 98.25 41 LYS B CA 1
ATOM 1809 C C . LYS B 1 41 ? -8.797 27.453 9.969 1 98.25 41 LYS B C 1
ATOM 1811 O O . LYS B 1 41 ? -8.461 27.281 8.797 1 98.25 41 LYS B O 1
ATOM 1816 N N . LEU B 1 42 ? -9.102 26.469 10.805 1 98.44 42 LEU B N 1
ATOM 1817 C CA . LEU B 1 42 ? -9.023 25.062 10.422 1 98.44 42 LEU B CA 1
ATOM 1818 C C . LEU B 1 42 ? -10.383 24.391 10.578 1 98.44 42 LEU B C 1
ATOM 1820 O O . LEU B 1 42 ? -10.984 24.453 11.656 1 98.44 42 LEU B O 1
ATOM 1824 N N . ASP B 1 43 ? -10.922 23.859 9.484 1 98.62 43 ASP B N 1
ATOM 1825 C CA . ASP B 1 43 ? -12.164 23.094 9.484 1 98.62 43 ASP B CA 1
ATOM 1826 C C . ASP B 1 43 ? -11.914 21.625 9.141 1 98.62 43 ASP B C 1
ATOM 1828 O O . ASP B 1 43 ? -11.609 21.297 7.992 1 98.62 43 ASP B O 1
ATOM 1832 N N . LEU B 1 44 ? -11.977 20.781 10.102 1 98.75 44 LEU B N 1
ATOM 1833 C CA . LEU B 1 44 ? -11.734 19.344 9.938 1 98.75 44 LEU B CA 1
ATOM 1834 C C . LEU B 1 44 ? -13.055 18.578 9.922 1 98.75 44 LEU B C 1
ATOM 1836 O O . LEU B 1 44 ? -13.797 18.594 10.906 1 98.75 44 LEU B O 1
ATOM 1840 N N . LYS B 1 45 ? -13.336 17.906 8.797 1 98.75 45 LYS B N 1
ATOM 1841 C CA . LYS B 1 45 ? -14.516 17.078 8.594 1 98.75 45 LYS B CA 1
ATOM 1842 C C . LYS B 1 45 ? -14.117 15.625 8.32 1 98.75 45 LYS B C 1
ATOM 1844 O O . LYS B 1 45 ? -12.945 15.328 8.094 1 98.75 45 LYS B O 1
ATOM 1849 N N . PRO B 1 46 ? -15.031 14.703 8.328 1 98.81 46 PRO B N 1
ATOM 1850 C CA . PRO B 1 46 ? -14.703 13.289 8.117 1 98.81 46 PRO B CA 1
ATOM 1851 C C . PRO B 1 46 ? -14.047 13.031 6.766 1 98.81 46 PRO B C 1
ATOM 1853 O O . PRO B 1 46 ? -13.234 12.109 6.637 1 98.81 46 PRO B O 1
ATOM 1856 N N . THR B 1 47 ? -14.367 13.844 5.77 1 98.81 47 THR B N 1
ATOM 1857 C CA . THR B 1 47 ? -13.883 13.508 4.438 1 98.81 47 THR B CA 1
ATOM 1858 C C . THR B 1 47 ? -13.016 14.633 3.873 1 98.81 47 THR B C 1
ATOM 1860 O O . THR B 1 47 ? -12.609 14.586 2.713 1 98.81 47 THR B O 1
ATOM 1863 N N . SER B 1 48 ? -12.773 15.68 4.75 1 98.88 48 SER B N 1
ATOM 1864 C CA . SER B 1 48 ? -12.031 16.797 4.18 1 98.88 48 SER B CA 1
ATOM 1865 C C . SER B 1 48 ? -11.445 17.688 5.27 1 98.88 48 SER B C 1
ATOM 1867 O O . SER B 1 48 ? -11.867 17.625 6.426 1 98.88 48 SER B O 1
ATOM 1869 N N . LEU B 1 49 ? -10.453 18.484 4.895 1 98.81 49 LEU B N 1
ATOM 1870 C CA . LEU B 1 49 ? -9.836 19.516 5.73 1 98.81 49 LEU B CA 1
ATOM 1871 C C . LEU B 1 49 ? -9.641 20.812 4.953 1 98.81 49 LEU B C 1
ATOM 1873 O O . LEU B 1 49 ? -9.227 20.781 3.793 1 98.81 49 LEU B O 1
ATOM 1877 N N . SER B 1 50 ? -9.977 21.891 5.605 1 98.88 50 SER B N 1
ATOM 1878 C CA . SER B 1 50 ? -9.68 23.219 5.07 1 98.88 50 SER B CA 1
ATOM 1879 C C . SER B 1 50 ? -8.852 24.031 6.051 1 98.88 50 SER B C 1
ATOM 1881 O O . SER B 1 50 ? -9.117 24.031 7.254 1 98.88 50 SER B O 1
ATOM 1883 N N . PHE B 1 51 ? -7.855 24.719 5.539 1 98.88 51 PHE B N 1
ATOM 1884 C CA . PHE B 1 51 ? -6.988 25.562 6.352 1 98.88 51 PHE B CA 1
ATOM 1885 C C . PHE B 1 51 ? -6.789 26.922 5.699 1 98.88 51 PHE B C 1
ATOM 1887 O O . PHE B 1 51 ? -6.605 27.016 4.484 1 98.88 51 PHE B O 1
ATOM 1894 N N . THR B 1 52 ? -6.887 27.953 6.562 1 98.62 52 THR B N 1
ATOM 1895 C CA . THR B 1 52 ? -6.52 29.312 6.172 1 98.62 52 THR B CA 1
ATOM 1896 C C . THR B 1 52 ? -5.754 30.016 7.293 1 98.62 52 THR B C 1
ATOM 1898 O O . THR B 1 52 ? -6.117 29.906 8.461 1 98.62 52 THR B O 1
ATOM 1901 N N . GLY B 1 53 ? -4.668 30.672 6.957 1 98.19 53 GLY B N 1
ATOM 1902 C CA . GLY B 1 53 ? -3.896 31.484 7.895 1 98.19 53 GLY B CA 1
ATOM 1903 C C . GLY B 1 53 ? -2.963 32.469 7.215 1 98.19 53 GLY B C 1
ATOM 1904 O O . GLY B 1 53 ? -2.611 32.281 6.047 1 98.19 53 GLY B O 1
ATOM 1905 N N . THR B 1 54 ? -2.635 33.469 7.941 1 97.38 54 THR B N 1
ATOM 1906 C CA . THR B 1 54 ? -1.772 34.5 7.383 1 97.38 54 THR B CA 1
ATOM 1907 C C . THR B 1 54 ? -0.492 34.625 8.195 1 97.38 54 THR B C 1
ATOM 1909 O O . THR B 1 54 ? -0.543 34.781 9.422 1 97.38 54 THR B O 1
ATOM 1912 N N . SER B 1 55 ? 0.622 34.562 7.461 1 96.38 55 SER B N 1
ATOM 1913 C CA . SER B 1 55 ? 1.917 34.75 8.102 1 96.38 55 SER B CA 1
ATOM 1914 C C . SER B 1 55 ? 2.102 36.219 8.531 1 96.38 55 SER B C 1
ATOM 1916 O O . SER B 1 55 ? 1.933 37.125 7.73 1 96.38 55 SER B O 1
ATOM 1918 N N . GLY B 1 56 ? 2.5 36.406 9.766 1 93.06 56 GLY B N 1
ATOM 1919 C CA . GLY B 1 56 ? 2.764 37.719 10.266 1 93.06 56 GLY B CA 1
ATOM 1920 C C . GLY B 1 56 ? 4.031 38.344 9.703 1 93.06 56 GLY B C 1
ATOM 1921 O O . GLY B 1 56 ? 4.078 39.531 9.438 1 93.06 56 GLY B O 1
ATOM 1922 N N . THR B 1 57 ? 5.004 37.562 9.453 1 93.5 57 THR B N 1
ATOM 1923 C CA . THR B 1 57 ? 6.301 38.062 9 1 93.5 57 THR B CA 1
ATOM 1924 C C . THR B 1 57 ? 6.332 38.188 7.48 1 93.5 57 THR B C 1
ATOM 1926 O O . THR B 1 57 ? 6.754 39.188 6.945 1 93.5 57 THR B O 1
ATOM 1929 N N . LEU B 1 58 ? 5.723 37.25 6.809 1 92.69 58 LEU B N 1
ATOM 1930 C CA . LEU B 1 58 ? 5.789 37.219 5.352 1 92.69 58 LEU B CA 1
ATOM 1931 C C . LEU B 1 58 ? 4.609 37.938 4.73 1 92.69 58 LEU B C 1
ATOM 1933 O O . LEU B 1 58 ? 4.602 38.219 3.529 1 92.69 58 LEU B O 1
ATOM 1937 N N . LYS B 1 59 ? 3.654 38.219 5.531 1 92.94 59 LYS B N 1
ATOM 1938 C CA . LYS B 1 59 ? 2.436 38.844 5.043 1 92.94 59 LYS B CA 1
ATOM 1939 C C . LYS B 1 59 ? 1.81 38.062 3.906 1 92.94 59 LYS B C 1
ATOM 1941 O O . LYS B 1 59 ? 1.33 38.625 2.926 1 92.94 59 LYS B O 1
ATOM 1946 N N . ARG B 1 60 ? 1.893 36.781 4 1 95 60 ARG B N 1
ATOM 1947 C CA . ARG B 1 60 ? 1.365 35.875 3.008 1 95 60 ARG B CA 1
ATOM 1948 C C . ARG B 1 60 ? 0.188 35.062 3.568 1 95 60 ARG B C 1
ATOM 1950 O O . ARG B 1 60 ? 0.281 34.5 4.656 1 95 60 ARG B O 1
ATOM 1957 N N . LYS B 1 61 ? -0.892 35.094 2.814 1 97.56 61 LYS B N 1
ATOM 1958 C CA . LYS B 1 61 ? -2.057 34.281 3.158 1 97.56 61 LYS B CA 1
ATOM 1959 C C . LYS B 1 61 ? -1.939 32.875 2.576 1 97.56 61 LYS B C 1
ATOM 1961 O O . LYS B 1 61 ? -1.585 32.719 1.408 1 97.56 61 LYS B O 1
ATOM 1966 N N . TYR B 1 62 ? -2.166 31.875 3.371 1 98.56 62 TYR B N 1
ATOM 1967 C CA . TYR B 1 62 ? -2.17 30.484 2.953 1 98.56 62 TYR B CA 1
ATOM 1968 C C . TYR B 1 62 ? -3.584 29.922 2.961 1 98.56 62 TYR B C 1
ATOM 1970 O O . TYR B 1 62 ? -4.391 30.25 3.834 1 98.56 62 TYR B O 1
ATOM 1978 N N . HIS B 1 63 ? -3.84 29.078 1.953 1 98.69 63 HIS B N 1
ATOM 1979 C CA . HIS B 1 63 ? -5.102 28.344 1.917 1 98.69 63 HIS B CA 1
ATOM 1980 C C . HIS B 1 63 ? -4.934 26.984 1.238 1 98.69 63 HIS B C 1
ATOM 1982 O O . HIS B 1 63 ? -4.234 26.875 0.228 1 98.69 63 HIS B O 1
ATOM 1988 N N . VAL B 1 64 ? -5.605 25.953 1.811 1 98.81 64 VAL B N 1
ATOM 1989 C CA . VAL B 1 64 ? -5.598 24.641 1.17 1 98.81 64 VAL B CA 1
ATOM 1990 C C . VAL B 1 64 ? -6.836 23.859 1.583 1 98.81 64 VAL B C 1
ATOM 1992 O O . VAL B 1 64 ? -7.309 23.984 2.717 1 98.81 64 VAL B O 1
ATOM 1995 N N . VAL B 1 65 ? -7.41 23.141 0.673 1 98.75 65 VAL B N 1
ATOM 1996 C CA . VAL B 1 65 ? -8.492 22.188 0.92 1 98.75 65 VAL B CA 1
ATOM 1997 C C . VAL B 1 65 ? -8.055 20.781 0.488 1 98.75 65 VAL B C 1
ATOM 1999 O O . VAL B 1 65 ? -7.555 20.594 -0.625 1 98.75 65 VAL B O 1
ATOM 2002 N N . LEU B 1 66 ? -8.242 19.875 1.339 1 98.81 66 LEU B N 1
ATOM 2003 C CA . LEU B 1 66 ? -7.898 18.484 1.073 1 98.81 66 LEU B CA 1
ATOM 2004 C C . LEU B 1 66 ? -9.133 17.594 1.16 1 98.81 66 LEU B C 1
ATOM 2006 O O . LEU B 1 66 ? -9.805 17.547 2.197 1 98.81 66 LEU B O 1
ATOM 2010 N N . ASP B 1 67 ? -9.438 16.906 0.109 1 98.81 67 ASP B N 1
ATOM 2011 C CA . ASP B 1 67 ? -10.484 15.891 0.106 1 98.81 67 ASP B CA 1
ATOM 2012 C C . ASP B 1 67 ? -9.883 14.492 0.261 1 98.81 67 ASP B C 1
ATOM 2014 O O . ASP B 1 67 ? -9.281 13.961 -0.676 1 98.81 67 ASP B O 1
ATOM 2018 N N . PHE B 1 68 ? -10.141 13.859 1.368 1 98.81 68 PHE B N 1
ATOM 2019 C CA . PHE B 1 68 ? -9.414 12.648 1.758 1 98.81 68 PHE B CA 1
ATOM 2020 C C . PHE B 1 68 ? -9.891 11.453 0.947 1 98.81 68 PHE B C 1
ATOM 2022 O O . PHE B 1 68 ? -11.039 11.406 0.505 1 98.81 68 PHE B O 1
ATOM 2029 N N . PHE B 1 69 ? -9.023 10.461 0.818 1 98.19 69 PHE B N 1
ATOM 2030 C CA . PHE B 1 69 ? -9.312 9.195 0.151 1 98.19 69 PHE B CA 1
ATOM 2031 C C . PHE B 1 69 ? -10.438 8.453 0.857 1 98.19 69 PHE B C 1
ATOM 2033 O O . PHE B 1 69 ? -11.328 7.906 0.205 1 98.19 69 PHE B O 1
ATOM 2040 N N . ALA B 1 70 ? -10.383 8.469 2.211 1 98.38 70 ALA B N 1
ATOM 2041 C CA . ALA B 1 70 ? -11.383 7.809 3.049 1 98.38 70 ALA B CA 1
ATOM 2042 C C . ALA B 1 70 ? -11.68 8.625 4.301 1 98.38 70 ALA B C 1
ATOM 2044 O O . ALA B 1 70 ? -11.125 9.711 4.488 1 98.38 70 ALA B O 1
ATOM 2045 N N . GLU B 1 71 ? -12.523 8.188 5.094 1 98.88 71 GLU B N 1
ATOM 2046 C CA . GLU B 1 71 ? -13.031 8.961 6.219 1 98.88 71 GLU B CA 1
ATOM 2047 C C . GLU B 1 71 ? -12.062 8.93 7.395 1 98.88 71 GLU B C 1
ATOM 2049 O O . GLU B 1 71 ? -11.43 7.902 7.656 1 98.88 71 GLU B O 1
ATOM 2054 N N . ILE B 1 72 ? -12.047 10.031 8.125 1 98.88 72 ILE B N 1
ATOM 2055 C CA . ILE B 1 72 ? -11.359 10.125 9.406 1 98.88 72 ILE B CA 1
ATOM 2056 C C . ILE B 1 72 ? -12.367 10.43 10.508 1 98.88 72 ILE B C 1
ATOM 2058 O O . ILE B 1 72 ? -13.547 10.664 10.234 1 98.88 72 ILE B O 1
ATOM 2062 N N . ASP B 1 73 ? -11.938 10.297 11.758 1 98.75 73 ASP B N 1
ATOM 2063 C CA . ASP B 1 73 ? -12.711 10.734 12.922 1 98.75 73 ASP B CA 1
ATOM 2064 C C . ASP B 1 73 ? -12.18 12.055 13.469 1 98.75 73 ASP B C 1
ATOM 2066 O O . ASP B 1 73 ? -11.172 12.086 14.172 1 98.75 73 ASP B O 1
ATOM 2070 N N . PRO B 1 74 ? -12.836 13.102 13.18 1 98.5 74 PRO B N 1
ATOM 2071 C CA . PRO B 1 74 ? -12.336 14.406 13.633 1 98.5 74 PRO B CA 1
ATOM 2072 C C . PRO B 1 74 ? -12.203 14.5 15.148 1 98.5 74 PRO B C 1
ATOM 2074 O O . PRO B 1 74 ? -11.305 15.164 15.656 1 98.5 74 PRO B O 1
ATOM 2077 N N . ALA B 1 75 ? -13.047 13.789 15.859 1 98 75 ALA B N 1
ATOM 2078 C CA . ALA B 1 75 ? -13.062 13.875 17.312 1 98 75 ALA B CA 1
ATOM 2079 C C . ALA B 1 75 ? -11.828 13.227 17.922 1 98 75 ALA B C 1
ATOM 2081 O O . ALA B 1 75 ? -11.352 13.641 18.984 1 98 75 ALA B O 1
ATOM 2082 N N . GLU B 1 76 ? -11.289 12.242 17.281 1 97.62 76 GLU B N 1
ATOM 2083 C CA . GLU B 1 76 ? -10.141 11.508 17.797 1 97.62 76 GLU B CA 1
ATOM 2084 C C . GLU B 1 76 ? -8.844 12 17.156 1 97.62 76 GLU B C 1
ATOM 2086 O O . GLU B 1 76 ? -7.773 11.438 17.406 1 97.62 76 GLU B O 1
ATOM 2091 N N . SER B 1 77 ? -8.969 13.016 16.344 1 97.94 77 SER B N 1
ATOM 2092 C CA . SER B 1 77 ? -7.801 13.602 15.688 1 97.94 77 SER B CA 1
ATOM 2093 C C . SER B 1 77 ? -7.18 14.703 16.547 1 97.94 77 SER B C 1
ATOM 2095 O O . SER B 1 77 ? -7.859 15.32 17.359 1 97.94 77 SER B O 1
ATOM 2097 N N . LYS B 1 78 ? -5.863 14.875 16.391 1 97.12 78 LYS B N 1
ATOM 2098 C CA . LYS B 1 78 ? -5.105 15.828 17.188 1 97.12 78 LYS B CA 1
ATOM 2099 C C . LYS B 1 78 ? -4.398 16.859 16.312 1 97.12 78 LYS B C 1
ATOM 2101 O O . LYS B 1 78 ? -3.85 16.5 15.258 1 97.12 78 LYS B O 1
ATOM 2106 N N . ILE B 1 79 ? -4.414 18.078 16.766 1 97 79 ILE B N 1
ATOM 2107 C CA . ILE B 1 79 ? -3.797 19.188 16.031 1 97 79 ILE B CA 1
ATOM 2108 C C . ILE B 1 79 ? -2.707 19.828 16.875 1 97 79 ILE B C 1
ATOM 2110 O O . ILE B 1 79 ? -2.926 20.141 18.047 1 97 79 ILE B O 1
ATOM 2114 N N . ASN B 1 80 ? -1.547 20 16.344 1 96.5 80 ASN B N 1
ATOM 2115 C CA . ASN B 1 80 ? -0.417 20.672 16.969 1 96.5 80 ASN B CA 1
ATOM 2116 C C . ASN B 1 80 ? 0.113 21.812 16.109 1 96.5 80 ASN B C 1
ATOM 2118 O O . ASN B 1 80 ? 0.528 21.594 14.969 1 96.5 80 ASN B O 1
ATOM 2122 N N . HIS B 1 81 ? 0.099 23.016 16.641 1 97.25 81 HIS B N 1
ATOM 2123 C CA . HIS B 1 81 ? 0.584 24.188 15.938 1 97.25 81 HIS B CA 1
ATOM 2124 C C . HIS B 1 81 ? 1.991 24.562 16.391 1 97.25 81 HIS B C 1
ATOM 2126 O O . HIS B 1 81 ? 2.277 24.594 17.594 1 97.25 81 HIS B O 1
ATOM 2132 N N . THR B 1 82 ? 2.906 24.781 15.422 1 96.31 82 THR B N 1
ATOM 2133 C CA . THR B 1 82 ? 4.242 25.297 15.672 1 96.31 82 THR B CA 1
ATOM 2134 C C . THR B 1 82 ? 4.465 26.609 14.906 1 96.31 82 THR B C 1
ATOM 2136 O O . THR B 1 82 ? 3.57 27.078 14.203 1 96.31 82 THR B O 1
ATOM 2139 N N . ALA B 1 83 ? 5.664 27.141 15.078 1 95.94 83 ALA B N 1
ATOM 2140 C CA . ALA B 1 83 ? 6.004 28.375 14.367 1 95.94 83 ALA B CA 1
ATOM 2141 C C . ALA B 1 83 ? 6.086 28.125 12.859 1 95.94 83 ALA B C 1
ATOM 2143 O O . ALA B 1 83 ? 5.875 29.047 12.062 1 95.94 83 ALA B O 1
ATOM 2144 N N . LYS B 1 84 ? 6.309 26.906 12.484 1 97.44 84 LYS B N 1
ATOM 2145 C CA . LYS B 1 84 ? 6.582 26.609 11.078 1 97.44 84 LYS B CA 1
ATOM 2146 C C . LYS B 1 84 ? 5.422 25.844 10.445 1 97.44 84 LYS B C 1
ATOM 2148 O O . LYS B 1 84 ? 5.188 25.953 9.234 1 97.44 84 LYS B O 1
ATOM 2153 N N . ASN B 1 85 ? 4.715 25.141 11.297 1 98 85 ASN B N 1
ATOM 2154 C CA . ASN B 1 85 ? 3.803 24.141 10.742 1 98 85 ASN B CA 1
ATOM 2155 C C . ASN B 1 85 ? 2.512 24.062 11.555 1 98 85 ASN B C 1
ATOM 2157 O O . ASN B 1 85 ? 2.48 24.453 12.727 1 98 85 ASN B O 1
ATOM 2161 N N . VAL B 1 86 ? 1.458 23.562 10.898 1 98.25 86 VAL B N 1
ATOM 2162 C CA . VAL B 1 86 ? 0.346 22.891 11.562 1 98.25 86 VAL B CA 1
ATOM 2163 C C . VAL B 1 86 ? 0.459 21.391 11.352 1 98.25 86 VAL B C 1
ATOM 2165 O O . VAL B 1 86 ? 0.418 20.906 10.219 1 98.25 86 VAL B O 1
ATOM 2168 N N . GLU B 1 87 ? 0.708 20.641 12.391 1 98 87 GLU B N 1
ATOM 2169 C CA . GLU B 1 87 ? 0.813 19.188 12.367 1 98 87 GLU B CA 1
ATOM 2170 C C . GLU B 1 87 ? -0.473 18.531 12.859 1 98 87 GLU B C 1
ATOM 2172 O O . GLU B 1 87 ? -1.018 18.922 13.898 1 98 87 GLU B O 1
ATOM 2177 N N . ILE B 1 88 ? -0.884 17.531 12.117 1 98.38 88 ILE B N 1
ATOM 2178 C CA . ILE B 1 88 ? -2.16 16.922 12.469 1 98.38 88 ILE B CA 1
ATOM 2179 C C . ILE B 1 88 ? -2.029 15.391 12.422 1 98.38 88 ILE B C 1
ATOM 2181 O O . ILE B 1 88 ? -1.437 14.844 11.492 1 98.38 88 ILE B O 1
ATOM 2185 N N . LYS B 1 89 ? -2.5 14.758 13.445 1 98.12 89 LYS B N 1
ATOM 2186 C CA . LYS B 1 89 ? -2.719 13.312 13.43 1 98.12 89 LYS B CA 1
ATOM 2187 C C . LYS B 1 89 ? -4.191 12.984 13.203 1 98.12 89 LYS B C 1
ATOM 2189 O O . LYS B 1 89 ? -5.012 13.125 14.109 1 98.12 89 LYS B O 1
ATOM 2194 N N . LEU B 1 90 ? -4.496 12.562 12.016 1 98.69 90 LEU B N 1
ATOM 2195 C CA . LEU B 1 90 ? -5.867 12.242 11.633 1 98.69 90 LEU B CA 1
ATOM 2196 C C . LEU B 1 90 ? -6.188 10.781 11.945 1 98.69 90 LEU B C 1
ATOM 2198 O O . LEU B 1 90 ? -5.566 9.875 11.398 1 98.69 90 LEU B O 1
ATOM 2202 N N . GLN B 1 91 ? -7.172 10.57 12.773 1 98.69 91 GLN B N 1
ATOM 2203 C CA . GLN B 1 91 ? -7.59 9.211 13.102 1 98.69 91 GLN B CA 1
ATOM 2204 C C . GLN B 1 91 ? -8.438 8.609 11.977 1 98.69 91 GLN B C 1
ATOM 2206 O O . GLN B 1 91 ? -9.547 9.078 11.719 1 98.69 91 GLN B O 1
ATOM 2211 N N . LYS B 1 92 ? -7.836 7.621 11.32 1 98.69 92 LYS B N 1
ATOM 2212 C CA . LYS B 1 92 ? -8.648 6.934 10.32 1 98.69 92 LYS B CA 1
ATOM 2213 C C . LYS B 1 92 ? -9.875 6.293 10.953 1 98.69 92 LYS B C 1
ATOM 2215 O O . LYS B 1 92 ? -9.797 5.723 12.047 1 98.69 92 LYS B O 1
ATOM 2220 N N . LYS B 1 93 ? -10.977 6.324 10.312 1 98.62 93 LYS B N 1
ATOM 2221 C CA . LYS B 1 93 ? -12.219 5.781 10.844 1 98.62 93 LYS B CA 1
ATO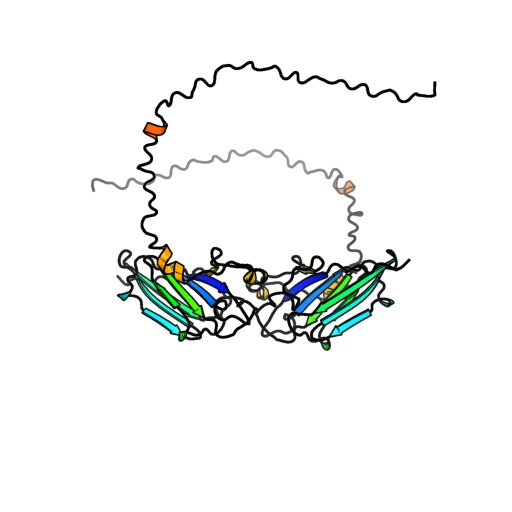M 2222 C C . LYS B 1 93 ? -12.227 4.258 10.773 1 98.62 93 LYS B C 1
ATOM 2224 O O . LYS B 1 93 ? -12.609 3.592 11.742 1 98.62 93 LYS B O 1
ATOM 2229 N N . GLU B 1 94 ? -11.82 3.719 9.594 1 98.12 94 GLU B N 1
ATOM 2230 C CA . GLU B 1 94 ? -11.859 2.271 9.406 1 98.12 94 GLU B CA 1
ATOM 2231 C C . GLU B 1 94 ? -10.539 1.627 9.82 1 98.12 94 GLU B C 1
ATOM 2233 O O . GLU B 1 94 ? -9.469 2.043 9.367 1 98.12 94 GLU B O 1
ATOM 2238 N N . LEU B 1 95 ? -10.672 0.638 10.664 1 97.69 95 LEU B N 1
ATOM 2239 C CA . LEU B 1 95 ? -9.5 -0.132 11.07 1 97.69 95 LEU B CA 1
ATOM 2240 C C . LEU B 1 95 ? -9.172 -1.204 10.039 1 97.69 95 LEU B C 1
ATOM 2242 O O . LEU B 1 95 ? -9.883 -2.201 9.922 1 97.69 95 LEU B O 1
ATOM 2246 N N . LYS B 1 96 ? -8.047 -0.945 9.273 1 96 96 LYS B N 1
ATOM 2247 C CA . LYS B 1 96 ? -7.582 -1.879 8.25 1 96 96 LYS B CA 1
ATOM 2248 C C . LYS B 1 96 ? -6.059 -1.976 8.25 1 96 96 LYS B C 1
ATOM 2250 O O . LYS B 1 96 ? -5.371 -1.024 8.625 1 96 96 LYS B O 1
ATOM 2255 N N . GLU B 1 97 ? -5.625 -3.035 7.809 1 94.62 97 GLU B N 1
ATOM 2256 C CA . GLU B 1 97 ? -4.18 -3.166 7.648 1 94.62 97 GLU B CA 1
ATOM 2257 C C . GLU B 1 97 ? -3.701 -2.467 6.379 1 94.62 97 GLU B C 1
ATOM 2259 O O . GLU B 1 97 ? -2.561 -2.006 6.309 1 94.62 97 GLU B O 1
ATOM 2264 N N . GLU B 1 98 ? -4.566 -2.396 5.359 1 96.38 98 GLU B N 1
ATOM 2265 C CA . GLU B 1 98 ? -4.238 -1.792 4.07 1 96.38 98 GLU B CA 1
ATOM 2266 C C . GLU B 1 98 ? -4.02 -0.287 4.207 1 96.38 98 GLU B C 1
ATOM 2268 O O . GLU B 1 98 ? -4.773 0.393 4.91 1 96.38 98 GLU B O 1
ATOM 2273 N N . TYR B 1 99 ? -3.012 0.195 3.588 1 97.75 99 TYR B N 1
ATOM 2274 C CA . TYR B 1 99 ? -2.799 1.633 3.473 1 97.75 99 TYR B CA 1
ATOM 2275 C C . TYR B 1 99 ? -3.811 2.26 2.521 1 97.75 99 TYR B C 1
ATOM 2277 O O . TYR B 1 99 ? -4.309 1.597 1.608 1 97.75 99 TYR B O 1
ATOM 2285 N N . TRP B 1 100 ? -4.156 3.523 2.885 1 97.88 100 TRP B N 1
ATOM 2286 C CA . TRP B 1 100 ? -4.715 4.297 1.782 1 97.88 100 TRP B CA 1
ATOM 2287 C C . TRP B 1 100 ? -3.746 4.352 0.606 1 97.88 100 TRP B C 1
ATO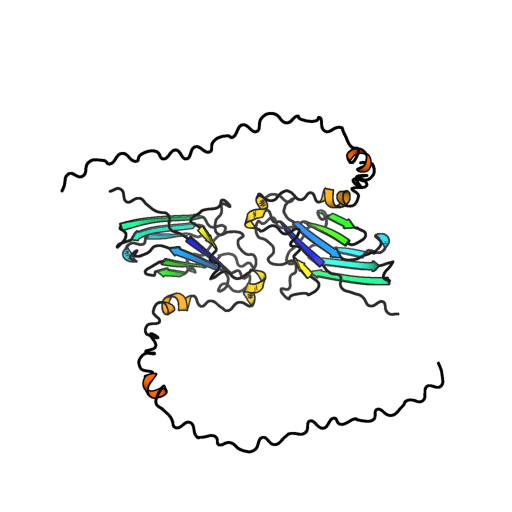M 2289 O O . TRP B 1 100 ? -2.541 4.535 0.795 1 97.88 100 TRP B O 1
ATOM 2299 N N . PRO B 1 101 ? -4.223 4.102 -0.621 1 96.06 101 PRO B N 1
ATOM 2300 C CA . PRO B 1 101 ? -3.301 4.207 -1.755 1 96.06 101 PRO B CA 1
ATOM 2301 C C . PRO B 1 101 ? -2.74 5.613 -1.934 1 96.06 101 PRO B C 1
ATOM 2303 O O . PRO B 1 101 ? -1.696 5.793 -2.568 1 96.06 101 PRO B O 1
ATOM 2306 N N . ARG B 1 102 ? -3.469 6.648 -1.422 1 96.81 102 ARG B N 1
ATOM 2307 C CA . ARG B 1 102 ? -3.104 8.062 -1.438 1 96.81 102 ARG B CA 1
ATOM 2308 C C . ARG B 1 102 ? -3.904 8.844 -0.402 1 96.81 102 ARG B C 1
ATOM 2310 O O . ARG B 1 102 ? -4.895 8.344 0.132 1 96.81 102 ARG B O 1
ATOM 2317 N N . LEU B 1 103 ? -3.477 10.039 -0.136 1 98.38 103 LEU B N 1
ATOM 2318 C CA . LEU B 1 103 ? -4.152 10.852 0.865 1 98.38 103 LEU B CA 1
ATOM 2319 C C . LEU B 1 103 ? -5.516 11.312 0.359 1 98.38 103 LEU B C 1
ATOM 2321 O O . LEU B 1 103 ? -6.477 11.391 1.129 1 98.38 103 LEU B O 1
ATOM 2325 N N . LEU B 1 104 ? -5.594 11.68 -0.948 1 98.31 104 LEU B N 1
ATOM 2326 C CA . LEU B 1 104 ? -6.754 12.383 -1.478 1 98.31 104 LEU B CA 1
ATOM 2327 C C . LEU B 1 104 ? -7.613 11.445 -2.326 1 98.31 104 LEU B C 1
ATOM 2329 O O . LEU B 1 104 ? -7.145 10.398 -2.768 1 98.31 104 LEU B O 1
ATOM 2333 N N . LYS B 1 105 ? -8.805 11.867 -2.533 1 96.31 105 LYS B N 1
ATOM 2334 C CA . LYS B 1 105 ? -9.758 11.141 -3.363 1 96.31 105 LYS B CA 1
ATOM 2335 C C . LYS B 1 105 ? -9.266 11.047 -4.805 1 96.31 105 LYS B C 1
ATOM 2337 O O . LYS B 1 105 ? -9.305 9.977 -5.41 1 96.31 105 LYS B O 1
ATOM 2342 N N . ASP B 1 106 ? -8.867 12.211 -5.297 1 93.19 106 ASP B N 1
ATOM 2343 C CA . ASP B 1 106 ? -8.383 12.281 -6.672 1 93.19 106 ASP B CA 1
ATOM 2344 C C . ASP B 1 106 ? -6.941 11.805 -6.77 1 93.19 106 ASP B C 1
ATOM 2346 O O . ASP B 1 106 ? -6.117 12.109 -5.902 1 93.19 106 ASP B O 1
ATOM 2350 N N . SER B 1 107 ? -6.586 11.094 -7.879 1 91.75 107 SER B N 1
ATOM 2351 C CA . SER B 1 107 ? -5.258 10.516 -8.047 1 91.75 107 SER B CA 1
ATOM 2352 C C . SER B 1 107 ? -4.32 11.477 -8.773 1 91.75 107 SER B C 1
ATOM 2354 O O . SER B 1 107 ? -3.146 11.172 -8.977 1 91.75 107 SER B O 1
ATOM 2356 N N . LYS B 1 108 ? -4.809 12.562 -9.117 1 91.88 108 LYS B N 1
ATOM 2357 C CA . LYS B 1 108 ? -3.963 13.531 -9.805 1 91.88 108 LYS B CA 1
ATOM 2358 C C . LYS B 1 108 ? -2.816 13.992 -8.906 1 91.88 108 LYS B C 1
ATOM 2360 O O . LYS B 1 108 ? -3.016 14.258 -7.723 1 91.88 108 LYS B O 1
ATOM 2365 N N . ARG B 1 109 ? -1.631 14.133 -9.492 1 92.38 109 ARG B N 1
ATOM 2366 C CA . ARG B 1 109 ? -0.475 14.625 -8.75 1 92.38 109 ARG B CA 1
ATOM 2367 C C . ARG B 1 109 ? -0.617 16.109 -8.438 1 92.38 109 ARG B C 1
ATOM 2369 O O . ARG B 1 109 ? -0.853 16.922 -9.344 1 92.38 109 ARG B O 1
ATOM 2376 N N . LEU B 1 110 ? -0.472 16.422 -7.223 1 96.94 110 LEU B N 1
ATOM 2377 C CA . LEU B 1 110 ? -0.505 17.812 -6.777 1 96.94 110 LEU B CA 1
ATOM 2378 C C . LEU B 1 110 ? 0.87 18.25 -6.297 1 96.94 110 LEU B C 1
ATOM 2380 O O . LEU B 1 110 ? 1.428 17.672 -5.363 1 96.94 110 LEU B O 1
ATOM 2384 N N . HIS B 1 111 ? 1.408 19.25 -6.84 1 97.5 111 HIS B N 1
ATOM 2385 C CA . HIS B 1 111 ? 2.771 19.703 -6.586 1 97.5 111 HIS B CA 1
ATOM 2386 C C . HIS B 1 111 ? 2.973 20.047 -5.113 1 97.5 111 HIS B C 1
ATOM 2388 O O . HIS B 1 111 ? 4.082 19.922 -4.59 1 97.5 111 HIS B O 1
ATOM 2394 N N . PHE B 1 112 ? 1.979 20.484 -4.477 1 98.69 112 PHE B N 1
ATOM 2395 C CA . PHE B 1 112 ? 2.119 20.953 -3.1 1 98.69 112 PHE B CA 1
ATOM 2396 C C . PHE B 1 112 ? 2.018 19.781 -2.125 1 98.69 112 PHE B C 1
ATOM 2398 O O . PHE B 1 112 ? 2.322 19.922 -0.939 1 98.69 112 PHE B O 1
ATOM 2405 N N . LEU B 1 113 ? 1.576 18.641 -2.557 1 98.69 113 LEU B N 1
ATOM 2406 C CA . LEU B 1 113 ? 1.354 17.469 -1.721 1 98.69 113 LEU B CA 1
ATOM 2407 C C . LEU B 1 113 ? 2.441 16.422 -1.945 1 98.69 113 LEU B C 1
ATOM 2409 O O . LEU B 1 113 ? 2.615 15.93 -3.062 1 98.69 113 LEU B O 1
ATOM 2413 N N . LYS B 1 114 ? 3.191 16.047 -0.823 1 98.19 114 LYS B N 1
ATOM 2414 C CA . LYS B 1 114 ? 4.289 15.086 -0.917 1 98.19 114 LYS B CA 1
ATOM 2415 C C . LYS B 1 114 ? 4.234 14.078 0.23 1 98.19 114 LYS B C 1
ATOM 2417 O O . LYS B 1 114 ? 3.805 14.406 1.336 1 98.19 114 LYS B O 1
ATOM 2422 N N . THR B 1 115 ? 4.691 12.914 -0.037 1 97.75 115 THR B N 1
ATOM 2423 C CA . THR B 1 115 ? 4.863 11.922 1.021 1 97.75 115 THR B CA 1
ATOM 2424 C C . THR B 1 115 ? 5.984 12.336 1.973 1 97.75 115 THR B C 1
ATOM 2426 O O . THR B 1 115 ? 7.035 12.805 1.534 1 97.75 115 THR B O 1
ATOM 2429 N N . ASP B 1 116 ? 5.723 12.227 3.238 1 98.06 116 ASP B N 1
ATOM 2430 C CA . ASP B 1 116 ? 6.73 12.484 4.262 1 98.06 116 ASP B CA 1
ATOM 2431 C C . ASP B 1 116 ? 7.594 11.25 4.508 1 98.06 116 ASP B C 1
ATOM 2433 O O . ASP B 1 116 ? 7.312 10.461 5.418 1 98.06 116 ASP B O 1
ATOM 2437 N N . PHE B 1 117 ? 8.68 11.125 3.84 1 97.06 117 PHE B N 1
ATOM 2438 C CA . PHE B 1 117 ? 9.539 9.945 3.881 1 97.06 117 PHE B CA 1
ATOM 2439 C C . PHE B 1 117 ? 10.25 9.844 5.223 1 97.06 117 PHE B C 1
ATOM 2441 O O . PHE B 1 117 ? 10.727 8.766 5.598 1 97.06 117 PHE B O 1
ATOM 2448 N N . ASP B 1 118 ? 10.359 11.039 6.023 1 95.31 118 ASP B N 1
ATOM 2449 C CA . ASP B 1 118 ? 10.914 10.992 7.375 1 95.31 118 ASP B CA 1
ATOM 2450 C C . ASP B 1 118 ? 9.992 10.234 8.32 1 95.31 118 ASP B C 1
ATOM 2452 O O . ASP B 1 118 ? 10.438 9.68 9.328 1 95.31 118 ASP B O 1
ATOM 2456 N N . LYS B 1 119 ? 8.695 10.195 8.016 1 95.44 119 LYS B N 1
ATOM 2457 C CA . LYS B 1 119 ? 7.707 9.594 8.898 1 95.44 119 LYS B CA 1
ATOM 2458 C C . LYS B 1 119 ? 7.125 8.32 8.289 1 95.44 119 LYS B C 1
ATOM 2460 O O . LYS B 1 119 ? 6.484 7.523 8.984 1 95.44 119 LYS B O 1
ATOM 2465 N N . TRP B 1 120 ? 7.422 8.055 7.035 1 96.38 120 TRP B N 1
ATOM 2466 C CA . TRP B 1 120 ? 6.824 6.922 6.328 1 96.38 120 TRP B CA 1
ATOM 2467 C C . TRP B 1 120 ? 7.426 5.605 6.805 1 96.38 120 TRP B C 1
ATOM 2469 O O . TRP B 1 120 ? 8.641 5.504 7 1 96.38 120 TRP B O 1
ATOM 2479 N N . VAL B 1 121 ? 6.617 4.645 7.102 1 94.88 121 VAL B N 1
ATOM 2480 C CA . VAL B 1 121 ? 6.969 3.252 7.363 1 94.88 121 VAL B CA 1
ATOM 2481 C C . VAL B 1 121 ? 6.258 2.342 6.363 1 94.88 121 VAL B C 1
ATOM 2483 O O . VAL B 1 121 ? 5.035 2.426 6.199 1 94.88 121 VAL B O 1
ATOM 2486 N N . ASP B 1 122 ? 7.047 1.461 5.727 1 91.44 122 ASP B N 1
ATOM 2487 C CA . ASP B 1 122 ? 6.438 0.557 4.758 1 91.44 122 ASP B CA 1
ATOM 2488 C C . ASP B 1 122 ? 5.348 -0.294 5.406 1 91.44 122 ASP B C 1
ATOM 2490 O O . ASP B 1 122 ? 5.484 -0.717 6.555 1 91.44 122 ASP B O 1
ATOM 2494 N N . GLU B 1 123 ? 4.324 -0.474 4.66 1 91.12 123 GLU B N 1
ATOM 2495 C CA . GLU B 1 123 ? 3.123 -1.159 5.129 1 91.12 123 GLU B CA 1
ATOM 2496 C C . GLU B 1 123 ? 3.469 -2.494 5.781 1 91.12 123 GLU B C 1
ATOM 2498 O O . GLU B 1 123 ? 2.928 -2.83 6.836 1 91.12 123 GLU B O 1
ATOM 2503 N N . ASP B 1 124 ? 4.379 -3.297 5.254 1 86.88 124 ASP B N 1
ATOM 2504 C CA . ASP B 1 124 ? 4.703 -4.621 5.777 1 86.88 124 ASP B CA 1
ATOM 2505 C C . ASP B 1 124 ? 5.645 -4.52 6.977 1 86.88 124 ASP B C 1
ATOM 2507 O O . ASP B 1 124 ? 5.871 -5.512 7.676 1 86.88 124 ASP B O 1
ATOM 2511 N N . GLU B 1 125 ? 6.148 -3.33 7.301 1 89.25 125 GLU B N 1
ATOM 2512 C CA . GLU B 1 125 ? 7.105 -3.135 8.383 1 89.25 125 GLU B CA 1
ATOM 2513 C C . GLU B 1 125 ? 6.48 -2.359 9.547 1 89.25 125 GLU B C 1
ATOM 2515 O O . GLU B 1 125 ? 7.152 -2.057 10.531 1 89.25 125 GLU B O 1
ATOM 2520 N N . GLN B 1 126 ? 5.254 -2.051 9.484 1 91.31 126 GLN B N 1
ATOM 2521 C CA . GLN B 1 126 ? 4.598 -1.205 10.477 1 91.31 126 GLN B CA 1
ATOM 2522 C C . GLN B 1 126 ? 4.652 -1.839 11.867 1 91.31 126 GLN B C 1
ATOM 2524 O O . GLN B 1 126 ? 4.727 -1.133 12.875 1 91.31 126 GLN B O 1
ATOM 2529 N N . ASN B 1 127 ? 4.586 -3.135 11.953 1 85.5 127 ASN B N 1
ATOM 2530 C CA . ASN B 1 127 ? 4.484 -3.809 13.242 1 85.5 127 ASN B CA 1
ATOM 2531 C C . ASN B 1 127 ? 5.828 -3.852 13.961 1 85.5 127 ASN B C 1
ATOM 2533 O O . ASN B 1 127 ? 5.883 -4.07 15.172 1 85.5 127 ASN B O 1
ATOM 2537 N N . GLU B 1 128 ? 6.836 -3.58 13.219 1 83.19 128 GLU B N 1
ATOM 2538 C CA . GLU B 1 128 ? 8.18 -3.578 13.797 1 83.19 128 GLU B CA 1
ATOM 2539 C C . GLU B 1 128 ? 8.672 -2.156 14.039 1 83.19 128 GLU B C 1
ATOM 2541 O O . GLU B 1 128 ? 9.703 -1.953 14.688 1 83.19 128 GLU B O 1
ATOM 2546 N N . ALA B 1 129 ? 7.996 -1.22 13.539 1 81.19 129 ALA B N 1
ATOM 2547 C CA . ALA B 1 129 ? 8.438 0.169 13.656 1 81.19 129 ALA B CA 1
ATOM 2548 C C . ALA B 1 129 ? 8.203 0.702 15.07 1 81.19 129 ALA B C 1
ATOM 2550 O O . ALA B 1 129 ? 7.207 0.362 15.711 1 81.19 129 ALA B O 1
ATOM 2551 N N . PRO B 1 130 ? 9.18 1.416 15.461 1 78.69 130 PRO B N 1
ATOM 2552 C CA . PRO B 1 130 ? 8.984 2.025 16.781 1 78.69 130 PRO B CA 1
ATOM 2553 C C . PRO B 1 130 ? 7.75 2.922 16.828 1 78.69 130 PRO B C 1
ATOM 2555 O O . PRO B 1 130 ? 7.371 3.521 15.82 1 78.69 130 PRO B O 1
ATOM 2558 N N . GLU B 1 131 ? 7.098 2.857 18 1 72.25 131 GLU B N 1
ATOM 2559 C CA . GLU B 1 131 ? 5.922 3.707 18.188 1 72.25 131 GLU B CA 1
ATOM 2560 C C . GLU B 1 131 ? 6.297 5.184 18.125 1 72.25 131 GLU B C 1
ATOM 2562 O O . GLU B 1 131 ? 7.312 5.594 18.688 1 72.25 131 GLU B O 1
ATOM 2567 N N . GLU B 1 132 ? 5.75 5.832 17.188 1 63.53 132 GLU B N 1
ATOM 2568 C CA . GLU B 1 132 ? 5.965 7.277 17.141 1 63.53 132 GLU B CA 1
ATOM 2569 C C . GLU B 1 132 ? 5.141 7.992 18.203 1 63.53 132 GLU B C 1
ATOM 2571 O O . GLU B 1 132 ? 3.965 7.672 18.406 1 63.53 132 GLU B O 1
ATOM 2576 N N . ASP B 1 133 ? 5.734 8.5 19.234 1 60.34 133 ASP B N 1
ATOM 2577 C CA . ASP B 1 133 ? 5.031 9.281 20.25 1 60.34 133 ASP B CA 1
ATOM 2578 C C . ASP B 1 133 ? 4.695 10.68 19.75 1 60.34 133 ASP B C 1
ATOM 2580 O O . ASP B 1 133 ? 5.59 11.508 19.547 1 60.34 133 ASP B O 1
ATOM 2584 N N . PHE B 1 134 ? 3.537 10.812 19.219 1 61.88 134 PHE B N 1
ATOM 2585 C CA . PHE B 1 134 ? 3.037 12.109 18.781 1 61.88 134 PHE B CA 1
ATOM 2586 C C . PHE B 1 134 ? 3.061 13.109 19.938 1 61.88 134 PHE B C 1
ATOM 2588 O O . PHE B 1 134 ? 3.055 14.32 19.719 1 61.88 134 PHE B O 1
ATOM 2595 N N . SER B 1 135 ? 3.068 12.5 21.234 1 56.44 135 SER B N 1
ATOM 2596 C CA . SER B 1 135 ? 3.111 13.398 22.375 1 56.44 135 SER B CA 1
ATOM 2597 C C . SER B 1 135 ? 4.426 14.172 22.422 1 56.44 135 SER B C 1
ATOM 2599 O O . SER B 1 135 ? 4.492 15.258 23 1 56.44 135 SER B O 1
ATOM 2601 N N . GLN B 1 136 ? 5.395 13.578 21.844 1 52.62 136 GLN B N 1
ATOM 2602 C CA . GLN B 1 136 ? 6.715 14.203 21.906 1 52.62 136 GLN B CA 1
ATOM 2603 C C . GLN B 1 136 ? 6.871 15.297 20.859 1 52.62 136 GLN B C 1
ATOM 2605 O O . GLN B 1 136 ? 7.793 16.109 20.938 1 52.62 136 GLN B O 1
ATOM 2610 N N . PHE B 1 137 ? 6.086 15.188 19.906 1 53.19 137 PHE B N 1
ATOM 2611 C CA . PHE B 1 137 ? 6.18 16.203 18.875 1 53.19 137 PHE B CA 1
ATOM 2612 C C . PHE B 1 137 ? 5.938 17.594 19.453 1 53.19 137 PHE B C 1
ATOM 2614 O O . PHE B 1 137 ? 6.504 18.578 18.984 1 53.19 137 PHE B O 1
ATOM 2621 N N . GLY B 1 138 ? 4.973 17.75 20.297 1 48.53 138 GLY B N 1
ATOM 2622 C CA . GLY B 1 138 ? 4.848 19.031 20.984 1 48.53 138 GLY B CA 1
ATOM 2623 C C . GLY B 1 138 ? 6.043 19.359 21.859 1 48.53 138 GLY B C 1
ATOM 2624 O O . GLY B 1 138 ? 6.242 20.516 22.25 1 48.53 138 GLY B O 1
ATOM 2625 N N . GLY B 1 139 ? 6.559 18.312 22.516 1 44.47 139 GLY B N 1
ATOM 2626 C CA . GLY B 1 139 ? 7.59 18.516 23.516 1 44.47 139 GLY B CA 1
ATOM 2627 C C . GLY B 1 139 ? 8.977 18.703 22.922 1 44.47 139 GLY B C 1
ATOM 2628 O O . GLY B 1 139 ? 9.914 19.078 23.641 1 44.47 139 GLY B O 1
ATOM 2629 N N . MET B 1 140 ? 9.188 18.031 21.828 1 46 140 MET B N 1
ATOM 2630 C CA . MET B 1 140 ? 10.57 18.062 21.359 1 46 140 MET B CA 1
ATOM 2631 C C . MET B 1 140 ? 10.922 19.438 20.797 1 46 140 MET B C 1
ATOM 2633 O O . MET B 1 140 ? 12.055 19.656 20.359 1 46 140 MET B O 1
ATOM 2637 N N . GLY B 1 141 ? 9.914 20.109 20.25 1 43.56 141 GLY B N 1
ATOM 2638 C CA . GLY B 1 141 ? 10.406 21.438 19.969 1 43.56 141 GLY B CA 1
ATOM 2639 C C . GLY B 1 141 ? 11.016 22.125 21.172 1 43.56 141 GLY B C 1
ATOM 2640 O O . GLY B 1 141 ? 11.695 23.141 21.047 1 43.56 141 GLY B O 1
ATOM 2641 N N . GLY B 1 142 ? 10.211 22.031 22.328 1 38.81 142 GLY B N 1
ATOM 2642 C CA . GLY B 1 142 ? 10.727 22.703 23.516 1 38.81 142 GLY B CA 1
ATOM 2643 C C . GLY B 1 142 ? 11.883 21.969 24.172 1 38.81 142 GLY B C 1
ATOM 2644 O O . GLY B 1 142 ? 12.133 22.125 25.359 1 38.81 142 GLY B O 1
ATOM 2645 N N . MET B 1 143 ? 12.227 20.766 23.703 1 38.44 143 MET B N 1
ATOM 2646 C CA . MET B 1 143 ? 13.445 20.438 24.453 1 38.44 143 MET B CA 1
ATOM 2647 C C . MET B 1 143 ? 14.406 21.625 24.469 1 38.44 143 MET B C 1
ATOM 2649 O O . MET B 1 143 ? 14.836 22.094 23.406 1 38.44 143 MET B O 1
ATOM 2653 N N . PRO B 1 144 ? 14.141 22.547 25.438 1 38.78 144 PRO B N 1
ATOM 2654 C CA . PRO B 1 144 ? 15.133 23.609 25.703 1 38.78 144 PRO B CA 1
ATOM 2655 C C . PRO B 1 144 ? 16.547 23.203 25.266 1 38.78 144 PRO B C 1
ATOM 2657 O O . PRO B 1 144 ? 16.719 22.156 24.641 1 38.78 144 PRO B O 1
ATOM 2660 N N . GLY B 1 145 ? 17.453 23.422 26.297 1 37.38 145 GLY B N 1
ATOM 2661 C CA . GLY B 1 145 ? 18.875 23.609 26.594 1 37.38 145 GLY B CA 1
ATOM 2662 C C . GLY B 1 145 ? 19.703 22.375 26.328 1 37.38 145 GLY B C 1
ATOM 2663 O O . GLY B 1 145 ? 20.828 22.25 26.828 1 37.38 145 GLY B O 1
ATOM 2664 N N . MET B 1 146 ? 19.188 21.25 25.812 1 38.59 146 MET B N 1
ATOM 2665 C CA . MET B 1 146 ? 20.406 20.469 25.719 1 38.59 146 MET B CA 1
ATOM 2666 C C . MET B 1 146 ? 21.453 21.172 24.859 1 38.59 146 MET B C 1
ATOM 2668 O O . MET B 1 146 ? 21.516 20.969 23.656 1 38.59 146 MET B O 1
ATOM 2672 N N . GLY B 1 147 ? 21.219 22.516 24.562 1 38.59 147 GLY B N 1
ATOM 2673 C CA . GLY B 1 147 ? 22.422 23.312 24.391 1 38.59 147 GLY B CA 1
ATOM 2674 C C . GLY B 1 147 ? 23.578 22.859 25.25 1 38.59 147 GLY B C 1
ATOM 2675 O O . GLY B 1 147 ? 23.625 23.125 26.438 1 38.59 147 GLY B O 1
ATOM 2676 N N . GLY B 1 148 ? 23.734 21.625 25.344 1 37.5 148 GLY B N 1
ATOM 2677 C CA . GLY B 1 148 ? 24.938 21.109 25.953 1 37.5 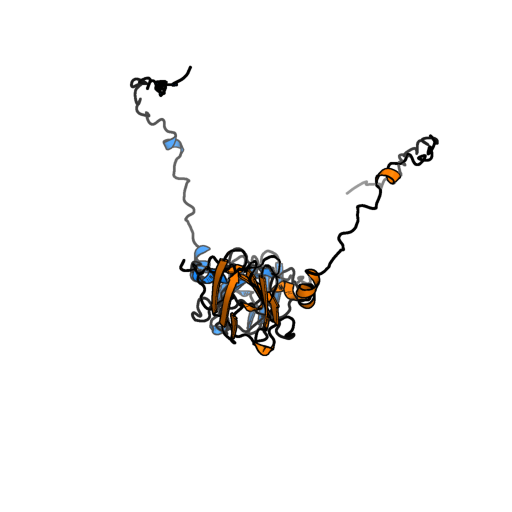148 GLY B CA 1
ATOM 2678 C C . GLY B 1 148 ? 26.109 22.062 25.859 1 37.5 148 GLY B C 1
ATOM 2679 O O . GLY B 1 148 ? 26.406 22.578 24.781 1 37.5 148 GLY B O 1
ATOM 2680 N N . ASP B 1 149 ? 26.219 23 26.781 1 38.69 149 ASP B N 1
ATOM 2681 C CA . ASP B 1 149 ? 27.438 23.672 27.219 1 38.69 149 ASP B CA 1
ATOM 2682 C C . ASP B 1 149 ? 28.672 22.797 27.016 1 38.69 149 ASP B C 1
ATOM 2684 O O . ASP B 1 149 ? 28.969 21.922 27.844 1 38.69 149 ASP B O 1
ATOM 2688 N N . PHE B 1 150 ? 28.734 22.156 25.859 1 44.47 150 PHE B N 1
ATOM 2689 C CA . PHE B 1 150 ? 30.031 21.641 25.438 1 44.47 150 PHE B CA 1
ATOM 2690 C C . PHE B 1 150 ? 31.141 22.641 25.719 1 44.47 150 PHE B C 1
ATOM 2692 O O . PHE B 1 150 ? 32.281 22.453 25.25 1 44.47 150 PHE B O 1
ATOM 2699 N N . GLY B 1 151 ? 30.703 23.906 25.953 1 39.5 151 GLY B N 1
ATOM 2700 C CA . GLY B 1 151 ? 31.688 24.953 26.234 1 39.5 151 GLY B CA 1
ATOM 2701 C C . GLY B 1 151 ? 32.562 24.641 27.438 1 39.5 151 GLY B C 1
ATOM 2702 O O . GLY B 1 151 ? 33.562 25.328 27.656 1 39.5 151 GLY B O 1
ATOM 2703 N N . GLY B 1 152 ? 31.906 24.234 28.562 1 40.25 152 GLY B N 1
ATOM 2704 C CA . GLY B 1 152 ? 32.688 24.109 29.781 1 40.25 152 GLY B CA 1
ATOM 2705 C C . GLY B 1 152 ? 33.719 22.984 29.703 1 40.25 152 GLY B C 1
ATOM 2706 O O . GLY B 1 152 ? 34.312 22.625 30.719 1 40.25 152 GLY B O 1
ATOM 2707 N N . ILE B 1 153 ? 33.562 22.062 28.734 1 41.56 153 ILE B N 1
ATOM 2708 C CA . ILE B 1 153 ? 34.656 21.109 28.641 1 41.56 153 ILE B CA 1
ATOM 2709 C C . ILE B 1 153 ? 35.906 21.812 28.078 1 41.56 153 ILE B C 1
ATOM 2711 O O . ILE B 1 153 ? 35.875 22.297 26.938 1 41.56 153 ILE B O 1
ATOM 2715 N N . ASP B 1 154 ? 36.469 22.625 28.938 1 41.38 154 ASP B N 1
ATOM 2716 C CA . ASP B 1 154 ? 37.75 23.234 28.719 1 41.38 154 ASP B CA 1
ATOM 2717 C C . ASP B 1 154 ? 38.719 22.234 28.062 1 41.38 154 ASP B C 1
ATOM 2719 O O . ASP B 1 154 ? 39.25 21.344 28.75 1 41.38 154 ASP B O 1
ATOM 2723 N N . PHE B 1 155 ? 38.562 21.938 26.844 1 46.62 155 PHE B N 1
ATOM 2724 C CA . PHE B 1 155 ? 39.469 21.094 26.078 1 46.62 155 PHE B CA 1
ATOM 2725 C C . PHE B 1 155 ? 40.906 21.469 26.328 1 46.62 155 PHE B C 1
ATOM 2727 O O . PHE B 1 155 ? 41.844 20.797 25.875 1 46.62 155 PHE B O 1
ATOM 2734 N N . SER B 1 156 ? 41.062 22.719 26.766 1 44.72 156 SER B N 1
ATOM 2735 C CA . SER B 1 156 ? 42.438 23.203 27.016 1 44.72 156 SER B CA 1
ATOM 2736 C C . SER B 1 156 ? 43.094 22.406 28.125 1 44.72 156 SER B C 1
ATOM 2738 O O . SER B 1 156 ? 44.312 22.375 28.234 1 44.72 156 SER B O 1
ATOM 2740 N N . LYS B 1 157 ? 42.375 22.188 29.234 1 42.97 157 LYS B N 1
ATOM 2741 C CA . LYS B 1 157 ? 43 21.438 30.312 1 42.97 157 LYS B CA 1
ATOM 2742 C C . LYS B 1 157 ? 43.25 19.984 29.906 1 42.97 157 LYS B C 1
ATOM 2744 O O . LYS B 1 157 ? 44.031 19.281 30.547 1 42.97 157 LYS B O 1
ATOM 2749 N N . LEU B 1 158 ? 42.344 19.469 29 1 43.38 158 LEU B N 1
ATOM 2750 C CA . LEU B 1 158 ? 42.656 18.156 28.438 1 43.38 158 LEU B CA 1
ATOM 2751 C C . LEU B 1 158 ? 43.938 18.219 27.609 1 43.38 158 LEU B C 1
ATOM 2753 O O . LEU B 1 158 ? 44.625 17.203 27.453 1 43.38 158 LEU B O 1
ATOM 2757 N N . ALA B 1 159 ? 44.125 19.375 27.016 1 42.03 159 ALA B N 1
ATOM 2758 C CA . ALA B 1 159 ? 45.406 19.484 26.328 1 42.03 159 ALA B CA 1
ATOM 2759 C C . ALA B 1 159 ? 46.562 19.453 27.312 1 42.03 159 ALA B C 1
ATOM 2761 O O . ALA B 1 159 ? 47.719 19.609 26.922 1 42.03 159 ALA B O 1
ATOM 2762 N N . GLY B 1 160 ? 46.219 19.953 28.562 1 38.34 160 GLY B N 1
ATOM 2763 C CA . GLY B 1 160 ? 47.375 19.984 29.453 1 38.34 160 GLY B CA 1
ATOM 2764 C C . GLY B 1 160 ? 48.094 18.656 29.516 1 38.34 160 GLY B C 1
ATOM 2765 O O . GLY B 1 160 ? 47.531 17.594 29.234 1 38.34 160 GLY B O 1
ATOM 2766 N N . GLY B 1 161 ? 49.406 18.781 29.531 1 40.22 161 GLY B N 1
ATOM 2767 C CA . GLY B 1 161 ? 50.531 17.859 29.406 1 40.22 161 GLY B CA 1
ATOM 2768 C C . GLY B 1 161 ? 50.438 16.703 30.375 1 40.22 161 GLY B C 1
ATOM 2769 O O . GLY B 1 161 ? 50.938 16.781 31.5 1 40.22 161 GLY B O 1
ATOM 2770 N N . GLY B 1 162 ? 49.219 16.188 30.734 1 37.25 162 GLY B N 1
ATOM 2771 C CA . GLY B 1 162 ? 49.344 15.055 31.641 1 37.25 162 GLY B CA 1
ATOM 2772 C C . GLY B 1 162 ? 50.5 14.141 31.297 1 37.25 162 GLY B C 1
ATOM 2773 O O . GLY B 1 162 ? 50.812 13.938 30.125 1 37.25 162 GLY B O 1
ATOM 2774 N N . ASP B 1 163 ? 51.531 14.148 32.188 1 35.97 163 ASP B N 1
ATOM 2775 C CA . ASP B 1 163 ? 52.719 13.297 32.188 1 35.97 163 ASP B CA 1
ATOM 2776 C C . ASP B 1 163 ? 52.375 11.883 31.719 1 35.97 163 ASP B C 1
ATOM 2778 O O . ASP B 1 163 ? 51.594 11.188 32.375 1 35.97 163 ASP B O 1
ATOM 2782 N N . MET B 1 164 ? 52.062 11.719 30.453 1 36.19 164 MET B N 1
ATOM 2783 C CA . MET B 1 164 ? 51.969 10.383 29.875 1 36.19 164 MET B CA 1
ATOM 2784 C C . MET B 1 164 ? 53 9.445 30.5 1 36.19 164 MET B C 1
ATOM 2786 O O . MET B 1 164 ? 54.188 9.781 30.562 1 36.19 164 MET B O 1
ATOM 2790 N N . PRO B 1 165 ? 52.625 8.789 31.625 1 37.59 165 PRO B N 1
ATOM 2791 C CA . PRO B 1 165 ? 53.625 7.902 32.188 1 37.59 165 PRO B CA 1
ATOM 2792 C C . PRO B 1 165 ? 54.5 7.23 31.141 1 37.59 165 PRO B C 1
ATOM 2794 O O . PRO B 1 165 ? 54.031 7.012 30.016 1 37.59 165 PRO B O 1
ATOM 2797 N N . ASP B 1 166 ? 55.719 7.602 31.062 1 33.75 166 ASP B N 1
ATOM 2798 C CA . ASP B 1 166 ? 56.781 7.02 30.25 1 33.75 166 ASP B CA 1
ATOM 2799 C C . ASP B 1 166 ? 56.688 5.496 30.219 1 33.75 166 ASP B C 1
ATOM 2801 O O . ASP B 1 166 ? 56.906 4.832 31.234 1 33.75 166 ASP B O 1
ATOM 2805 N N . LEU B 1 167 ? 55.438 5.051 29.812 1 35.84 167 LEU B N 1
ATOM 2806 C CA . LEU B 1 167 ? 55.469 3.604 29.625 1 35.84 167 LEU B CA 1
ATOM 2807 C C . LEU B 1 167 ? 56.75 3.145 28.969 1 35.84 167 LEU B C 1
ATOM 2809 O O . LEU B 1 167 ? 57.062 3.523 27.844 1 35.84 167 LEU B O 1
ATOM 2813 N N . GLY B 1 168 ? 57.844 3.209 29.734 1 30.38 168 GLY B N 1
ATOM 2814 C CA . GLY B 1 168 ? 59.188 2.717 29.484 1 30.38 168 GLY B CA 1
ATOM 2815 C C . GLY B 1 168 ? 59.219 1.514 28.562 1 30.38 168 GLY B C 1
ATOM 2816 O O . GLY B 1 168 ? 58.188 0.857 28.344 1 30.38 168 GLY B O 1
ATOM 2817 N N . ASP B 1 169 ? 60.375 1.241 27.828 1 30.62 169 ASP B N 1
ATOM 2818 C CA . ASP B 1 169 ? 60.969 0.419 26.766 1 30.62 169 ASP B CA 1
ATOM 2819 C C . ASP B 1 169 ? 60.781 -1.067 27.062 1 30.62 169 ASP B C 1
ATOM 2821 O O . ASP B 1 169 ? 61.719 -1.749 27.438 1 30.62 169 ASP B O 1
ATOM 2825 N N . ASP B 1 170 ? 60 -1.525 27.969 1 28.19 170 ASP B N 1
ATOM 2826 C CA . ASP B 1 170 ? 60.406 -2.889 28.312 1 28.19 170 ASP B CA 1
ATOM 2827 C C . ASP B 1 170 ? 60.531 -3.75 27.062 1 28.19 170 ASP B C 1
ATOM 2829 O O . ASP B 1 170 ? 59.906 -3.477 26.047 1 28.19 170 ASP B O 1
ATOM 2833 N N . ASP B 1 171 ? 61.375 -4.852 27.094 1 28.64 171 ASP B N 1
ATOM 2834 C CA . ASP B 1 171 ? 62.031 -5.836 26.25 1 28.64 171 ASP B CA 1
ATOM 2835 C C . ASP B 1 171 ? 61 -6.543 25.344 1 28.64 171 ASP B C 1
ATOM 2837 O O . ASP B 1 171 ? 59.938 -6.93 25.812 1 28.64 171 ASP B O 1
ATOM 2841 N N . ALA B 1 172 ? 61.062 -6.273 24.031 1 29.86 172 ALA B N 1
ATOM 2842 C CA . ALA B 1 172 ? 60.562 -6.859 22.781 1 29.86 172 ALA B CA 1
ATOM 2843 C C . ALA B 1 172 ? 60.688 -8.383 22.812 1 29.86 172 ALA B C 1
ATOM 2845 O O . ALA B 1 172 ? 61.75 -8.938 22.578 1 29.86 172 ALA B O 1
ATOM 2846 N N . GLU B 1 173 ? 60.312 -9.07 23.938 1 28.05 173 GLU B N 1
ATOM 2847 C CA . GLU B 1 173 ? 60.594 -10.508 23.891 1 28.05 173 GLU B CA 1
ATOM 2848 C C . GLU B 1 173 ? 60.031 -11.141 22.625 1 28.05 173 GLU B C 1
ATOM 2850 O O . GLU B 1 173 ? 58.844 -10.922 22.297 1 28.05 173 GLU B O 1
ATOM 2855 N N . ASP B 1 174 ? 60.906 -11.562 21.703 1 27.97 174 ASP B N 1
ATOM 2856 C CA . ASP B 1 174 ? 60.875 -12.297 20.453 1 27.97 174 ASP B CA 1
ATOM 2857 C C . ASP B 1 174 ? 59.938 -13.508 20.531 1 27.97 174 ASP B C 1
ATOM 2859 O O . ASP B 1 174 ? 60.25 -14.484 21.219 1 27.97 174 ASP B O 1
ATOM 2863 N N . VAL B 1 175 ? 58.688 -13.266 20.797 1 28.86 175 VAL B N 1
ATOM 2864 C CA . VAL B 1 175 ? 57.812 -14.438 20.812 1 28.86 175 VAL B CA 1
ATOM 2865 C C . VAL B 1 175 ? 58.031 -15.258 19.547 1 28.86 175 VAL B C 1
ATOM 2867 O O . VAL B 1 175 ? 57.875 -14.742 18.438 1 28.86 175 VAL B O 1
ATOM 2870 N N . ASP B 1 176 ? 59.031 -16.156 19.578 1 26.56 176 ASP B N 1
ATOM 2871 C CA . ASP B 1 176 ? 59.375 -17.203 18.641 1 26.56 176 ASP B CA 1
ATOM 2872 C C . ASP B 1 176 ? 58.156 -17.969 18.172 1 26.56 176 ASP B C 1
ATOM 2874 O O . ASP B 1 176 ? 57.375 -18.484 19 1 26.56 176 ASP B O 1
ATOM 2878 N N . SER B 1 177 ? 57.5 -17.406 17.172 1 29.98 177 SER B N 1
ATOM 2879 C CA . SER B 1 177 ? 56.5 -18.078 16.359 1 29.98 177 SER B CA 1
ATOM 2880 C C . SER B 1 177 ? 56.938 -19.516 16.031 1 29.98 177 SER B C 1
ATOM 2882 O O . SER B 1 177 ? 57.75 -19.734 15.156 1 29.98 177 SER B O 1
ATOM 2884 N N . GLY B 1 178 ? 57.219 -20.312 17.109 1 24.8 178 GLY B N 1
ATOM 2885 C CA . GLY B 1 178 ? 57.594 -21.688 16.844 1 24.8 178 GLY B CA 1
ATOM 2886 C C . GLY B 1 178 ? 56.656 -22.391 15.891 1 24.8 178 GLY B C 1
ATOM 2887 O O . GLY B 1 178 ? 55.438 -22.203 15.953 1 24.8 178 GLY B O 1
ATOM 2888 N N . ASP B 1 179 ? 57.125 -22.656 14.656 1 28.61 179 ASP B N 1
ATOM 2889 C CA . ASP B 1 179 ? 56.719 -23.453 13.5 1 28.61 179 ASP B CA 1
ATOM 2890 C C . ASP B 1 179 ? 56.281 -24.859 13.93 1 28.61 179 ASP B C 1
ATOM 2892 O O . ASP B 1 179 ? 57.125 -25.734 14.133 1 28.61 179 ASP B O 1
ATOM 2896 N N . ASP B 1 180 ? 55.594 -25.078 15.023 1 25.22 180 ASP B N 1
ATOM 2897 C CA . ASP B 1 180 ? 55.438 -26.484 15.391 1 25.22 180 ASP B CA 1
ATOM 2898 C C . ASP B 1 180 ? 54.906 -27.297 14.227 1 25.22 180 ASP B C 1
ATOM 2900 O O . ASP B 1 180 ? 53.844 -26.984 13.664 1 25.22 180 ASP B O 1
ATOM 2904 N N . ASP B 1 181 ? 55.844 -28.016 13.5 1 27.52 181 ASP B N 1
ATOM 2905 C CA . ASP B 1 181 ? 55.812 -29.062 12.492 1 27.52 181 ASP B CA 1
ATOM 2906 C C . ASP B 1 181 ? 54.906 -30.219 12.938 1 27.52 181 ASP B C 1
ATOM 2908 O O . ASP B 1 181 ? 55.344 -31.078 13.727 1 27.52 181 ASP B O 1
ATOM 2912 N N . GLU B 1 182 ? 53.75 -30.031 13.547 1 27.8 182 GLU B N 1
ATOM 2913 C CA . GLU B 1 182 ? 53.094 -31.266 13.953 1 27.8 182 GLU B CA 1
ATOM 2914 C C . GLU B 1 182 ? 53.031 -32.25 12.805 1 27.8 182 GLU B C 1
ATOM 2916 O O . GLU B 1 182 ? 52.594 -31.891 11.695 1 27.8 182 GLU B O 1
ATOM 2921 N N . GLU B 1 183 ? 53.844 -33.375 12.945 1 27.06 183 GLU B N 1
ATOM 2922 C CA . GLU B 1 183 ? 54 -34.594 12.188 1 27.06 183 GLU B CA 1
ATOM 2923 C C . GLU B 1 183 ? 52.656 -35.281 11.914 1 27.06 183 GLU B C 1
ATOM 2925 O O . GLU B 1 183 ? 51.938 -35.625 12.844 1 27.06 183 GLU B O 1
ATOM 2930 N N . VAL B 1 184 ? 51.906 -34.812 10.969 1 28.98 184 VAL B N 1
ATOM 2931 C CA . VAL B 1 184 ? 50.812 -35.625 10.469 1 28.98 184 VAL B CA 1
ATOM 2932 C C . VAL B 1 184 ? 51.312 -37.031 10.102 1 28.98 184 VAL B C 1
ATOM 2934 O O . VAL B 1 184 ? 52.344 -37.156 9.453 1 28.98 184 VAL B O 1
ATOM 2937 N N . GLU B 1 185 ? 51.25 -38.094 10.992 1 29.03 185 GLU B N 1
ATOM 2938 C CA . GLU B 1 185 ? 51.5 -39.5 10.742 1 29.03 185 GLU B CA 1
ATOM 2939 C C . GLU B 1 185 ? 50.875 -39.938 9.414 1 29.03 185 GLU B C 1
ATOM 2941 O O . GLU B 1 185 ? 49.812 -39.438 9.023 1 29.03 185 GLU B O 1
ATOM 2946 N N . GLU B 1 186 ? 51.719 -40.625 8.539 1 27.17 186 GLU B N 1
ATOM 2947 C CA . GLU B 1 186 ? 51.688 -41.188 7.191 1 27.17 186 GLU B CA 1
ATOM 2948 C C . GLU B 1 186 ? 50.625 -42.281 7.086 1 27.17 186 GLU B C 1
ATOM 2950 O O . GLU B 1 186 ? 50.594 -43.219 7.914 1 27.17 186 GLU B O 1
ATOM 2955 N N . VAL B 1 187 ? 49.312 -42.062 6.785 1 33.47 187 VAL B N 1
ATOM 2956 C CA . VAL B 1 187 ? 48.531 -43.25 6.379 1 33.47 187 VAL B CA 1
ATOM 2957 C C . VAL B 1 187 ? 49.25 -43.969 5.238 1 33.47 187 VAL B C 1
ATOM 2959 O O . VAL B 1 187 ? 49.844 -43.312 4.363 1 33.47 187 VAL B O 1
ATOM 2962 N N . PRO B 1 188 ? 49.719 -45.406 5.254 1 31.77 188 PRO B N 1
ATOM 2963 C CA . PRO B 1 188 ? 50.25 -46.344 4.266 1 31.77 188 PRO B CA 1
ATOM 2964 C C . PRO B 1 188 ? 49.344 -46.531 3.062 1 31.77 188 PRO B C 1
ATOM 2966 O O . PRO B 1 188 ? 48.188 -46.938 3.221 1 31.77 188 PRO B O 1
ATOM 2969 N N . THR B 1 189 ? 48.812 -45.719 2.041 1 25.09 189 THR B N 1
ATOM 2970 C CA . THR B 1 189 ? 48.375 -46.281 0.764 1 25.09 189 THR B CA 1
ATOM 2971 C C . THR B 1 189 ? 49.531 -47.094 0.146 1 25.09 189 THR B C 1
ATOM 2973 O O . THR B 1 189 ? 50.656 -46.594 0.005 1 25.09 189 THR B O 1
ATOM 2976 N N . THR B 1 190 ? 49.625 -48.406 0.32 1 27.22 190 THR B N 1
ATOM 2977 C CA . THR B 1 190 ? 49.594 -49.188 -0.922 1 27.22 190 THR B CA 1
ATOM 2978 C C . THR B 1 190 ? 48.5 -48.656 -1.846 1 27.22 190 THR B C 1
ATOM 2980 O O . THR B 1 190 ? 48.75 -48.375 -3.016 1 27.22 190 THR B O 1
ATOM 2983 N N . LYS B 1 191 ? 47.281 -49.25 -2.096 1 20.59 191 LYS B N 1
ATOM 2984 C CA . LYS B 1 191 ? 46.438 -49.156 -3.289 1 20.59 191 LYS B CA 1
ATOM 2985 C C . LYS B 1 191 ? 45.844 -47.75 -3.424 1 20.59 191 LYS B C 1
ATOM 2987 O O . LYS B 1 191 ? 45.625 -47.062 -2.426 1 20.59 191 LYS B O 1
ATOM 2992 N N . ALA B 1 192 ? 44.938 -48 -4.352 1 18.98 192 ALA B N 1
ATOM 2993 C CA . ALA B 1 192 ? 43.5 -48.188 -4.445 1 18.98 192 ALA B CA 1
ATOM 2994 C C . ALA B 1 192 ? 42.969 -48.875 -3.203 1 18.98 192 ALA B C 1
ATOM 2996 O O . ALA B 1 192 ? 43.656 -49.688 -2.584 1 18.98 192 ALA B O 1
#

InterPro domains:
  IPR007052 CS domain [PF04969] (23-92)
  IPR007052 CS domain [PS51203] (5-104)
  IPR008978 HSP20-like chaperone [G3DSA:2.60.40.790] (6-139)
  IPR008978 HSP20-like chaperone [SSF49764] (6-164)
  IPR045250 Co-chaperone protein p23-like [PTHR22932] (6-186)

pLDDT: mean 76.58, std 28.51, range [17.41, 98.94]

Sequence (384 aa):
MSTETATPEVLWAQRSSSSDAAKNFVWLTISVPDVPKDDIKLDLKPTSLSFTGTSGTLKRKYHVVLDFFAEIDPAESKINHTAKNVEIKLQKKELKEEYWPRLLKDSKRLHFLKTDFDKWVDEDEQNEAPEEDFSQFGGMGGMPGMGGDFGGIDFSKLAGGGDMPDLGDDDAEDVDSGDDDEEVEEVPTTKAMSTETATPEVLWAQRSSSSDAAKNFVWLTISVPDVPKDDIKLDLKPTSLSFTGTSGTLKRKYHVVLDFFAEIDPAESKINHTAKNVEIKLQKKELKEEYWPRLLKDSKRLHFLKTDFDKWVDEDEQNEAPEEDFSQFGGMGGMPGMGGDFGGIDFSKLAGGGDMPDLGDDDAEDVDSGDDDEEVEEVPTTKA

Solvent-accessible surface area (backbone atoms only — not comparable to full-atom values): 22656 Å² total; per-residue (Å²): 125,82,64,64,70,41,69,46,45,32,35,32,32,53,45,45,20,60,82,42,70,92,45,16,30,36,41,37,35,38,52,43,59,45,31,50,79,92,47,54,46,73,51,72,47,42,50,33,39,37,41,35,33,42,15,71,82,74,62,39,33,35,42,51,75,47,49,34,50,58,52,34,34,57,87,72,33,47,81,46,80,48,63,47,31,43,34,33,43,40,24,43,59,73,63,33,58,43,53,73,64,48,71,40,60,65,85,71,88,48,94,45,58,44,77,28,72,93,67,48,53,57,73,81,45,51,89,74,48,77,82,78,60,68,73,42,62,71,47,58,72,59,58,72,62,85,61,66,69,65,68,75,61,54,60,64,65,69,60,42,76,66,74,62,70,75,77,64,79,69,78,77,70,72,74,70,78,69,76,76,75,73,76,76,74,74,74,82,69,84,52,130,126,82,65,63,68,40,68,47,46,32,34,31,33,53,45,45,20,60,82,42,69,94,45,15,29,35,39,36,37,39,50,43,58,43,30,50,76,91,49,54,46,75,50,71,48,43,48,32,39,36,41,36,34,42,16,72,82,74,62,38,33,34,42,51,75,46,49,36,52,59,51,34,34,55,86,72,33,48,81,47,79,49,63,46,30,44,35,33,43,38,22,43,60,72,63,32,58,43,53,71,63,48,70,40,60,66,83,71,87,48,91,43,57,44,76,29,72,93,68,48,54,58,73,79,46,51,89,74,47,76,82,79,61,71,74,44,60,72,46,58,72,59,56,66,64,81,63,65,68,66,69,75,59,55,61,65,65,68,62,43,80,66,78,65,72,75,78,68,83,74,82,81,73,76,75,73,79,72,76,77,76,75,79,75,80,80,81,84,72,83,69,127

Radius of gyration: 35.48 Å; Cα contacts (8 Å, |Δi|>4): 591; chains: 2; bounding box: 77×111×87 Å